Protein AF-A0AAD6R3Z8-F1 (afdb_monomer_lite)

Organism: NCBI:txid444605

InterPro domains:
  IPR004588 4-hydroxy-3-methylbut-2-en-1-yl diphosphate synthase, bacterial-type [PTHR30454] (80-413)
  IPR011005 Dihydropteroate synthase-like superfamily [G3DSA:3.20.20.20] (1-81)
  IPR045854 Nitrite and sulphite reductase 4Fe-4S domain-like superfamily [G3DSA:3.30.413.10] (318-415)
  IPR045854 Nitrite and sulphite reductase 4Fe-4S domain-like superfamily [SSF56014] (320-409)
  IPR058578 IspG, TIM-barrel domain [PF04551] (1-78)
  IPR058579 IspG, C-terminal domain [PF26540] (321-409)

Radius of gyration: 25.22 Å; chains: 1; bounding box: 76×50×62 Å

Secondary structure (DSSP, 8-state):
-HHHHHHHHHHHHHTT-----B----SSHHHHHHHHHHHHHHHHHTT----B----SS--SHHHHHHHHHHHHHHHHS--SS--TTSS-TT-EEEEE--HHHHTSHHHHHHHTTPEEETTEEE--SS-EESSSSEEPPPSEEE-SSPPPTT-HHHHHHHHHHHHTT-EEEEEHHHHHHS--TT-EEEEEHHHHHHTGGGGSPTTPPEEEEE-S-S-TTGGGGGGGS-EEEEEEEE-SS-SS--HHHHHHHHHHHHHHTT----EEEEEE--TT--GGG------S--SEEEEE-TTS-HHHHHHHHHHHHHHTTS---S-EEEE----TT--S-HHHHHHHHHHHHTT-TT-EEEEESSTTTHHHHGGG-SEEEEEEETTEEEEEETTEEEEEEEEHHHHHHHHHHHHHHHS---

pLDDT: mean 85.25, std 12.15, range [30.69, 98.19]

Foldseek 3Di:
DLVVQVVVVVVCVVVVHDPDEDEQEEQDLVSRLVSVLVNVVVCVVVVHDHHYDYFYPPQDDDPSSVVSGCCNVVVNVPPPVFDQPLLADQLAAEEEEDEPVLLVPLVVVLVLQVFDADPNATAQDPAFDCPDLDTDHHGREYEYAADDALPPPSSLVSVVSCRRRNYAYEYEPVRCVPRNRPPHAYEDELVRLVVVSCVVDDPPHAYEYEDALQDDLVSCVSVVVDPHQAYAHEHDPDVPPHHRVNSQVSVVVSCVVVVNPHFYEYEYEDEEPQDPVNPDDDDPLDGRYYYYHHPPDDSNSRSVVRQVVSVVSVRFFRWEAEAEDPDDPQFQDDQVVLVVVLCSLGRRPTPAYEYEERAPPCQLVSLQPHQKYWHDHDRQFTFIAGRNGTPDTGDGPVCRSVVRVVVCVVPDDPD

Structure (mmCIF, N/CA/C/O backbone):
data_AF-A0AAD6R3Z8-F1
#
_entry.id   AF-A0AAD6R3Z8-F1
#
loop_
_atom_site.group_PDB
_atom_site.id
_atom_site.type_symbol
_atom_site.label_atom_id
_atom_site.label_alt_id
_atom_site.label_comp_id
_atom_site.label_asym_id
_atom_site.label_entity_id
_atom_site.label_seq_id
_atom_site.pdbx_PDB_ins_code
_atom_site.Cartn_x
_atom_site.Cartn_y
_atom_site.Cartn_z
_atom_site.occupancy
_atom_site.B_iso_or_equiv
_atom_site.auth_seq_id
_atom_site.auth_comp_id
_atom_site.auth_asym_id
_atom_site.auth_atom_id
_atom_site.pdbx_PDB_model_num
ATOM 1 N N . MET A 1 1 ? -16.234 11.286 -16.834 1.00 79.50 1 MET A N 1
ATOM 2 C CA . MET A 1 1 ? -17.584 10.694 -16.706 1.00 79.50 1 MET A CA 1
ATOM 3 C C . MET A 1 1 ? -18.427 11.512 -15.742 1.00 79.50 1 MET A C 1
ATOM 5 O O . MET A 1 1 ? -19.303 12.211 -16.222 1.00 79.50 1 MET A O 1
ATOM 9 N N . VAL A 1 2 ? -18.112 11.515 -14.440 1.00 86.06 2 VAL A N 1
ATOM 10 C CA . VAL A 1 2 ? -18.911 12.242 -13.433 1.00 86.06 2 VAL A CA 1
ATOM 11 C C . VAL A 1 2 ? -19.014 13.743 -13.718 1.00 86.06 2 VAL A C 1
ATOM 13 O O . VAL A 1 2 ? -20.128 14.237 -13.816 1.00 86.06 2 VAL A O 1
ATOM 16 N N . GLU A 1 3 ? -17.901 14.446 -13.962 1.00 85.00 3 GLU A N 1
ATOM 17 C CA . GLU A 1 3 ? -17.954 15.898 -14.234 1.00 85.00 3 GLU A CA 1
ATOM 18 C C . GLU A 1 3 ? -18.846 16.248 -15.432 1.00 85.00 3 GLU A C 1
ATOM 20 O O . GLU A 1 3 ? -19.664 17.154 -15.352 1.00 85.00 3 GLU A O 1
ATOM 25 N N . SER A 1 4 ? -18.763 15.468 -16.514 1.00 89.25 4 SER A N 1
ATOM 26 C CA . SER A 1 4 ? -19.625 15.660 -17.685 1.00 89.25 4 SER A CA 1
ATOM 27 C C . SER A 1 4 ? -21.103 15.462 -17.336 1.00 89.25 4 SER A C 1
ATOM 29 O O . SER A 1 4 ? -21.946 16.240 -17.766 1.00 89.25 4 SER A O 1
ATOM 31 N N . ALA A 1 5 ? -21.436 14.473 -16.504 1.00 92.38 5 ALA A N 1
ATOM 32 C CA . ALA A 1 5 ? -22.809 14.283 -16.048 1.00 92.38 5 ALA A CA 1
ATOM 33 C C . ALA A 1 5 ? -23.302 15.465 -15.196 1.00 92.38 5 ALA A C 1
ATOM 35 O O . ALA A 1 5 ? -24.430 15.927 -15.376 1.00 92.38 5 ALA A O 1
ATOM 36 N N . PHE A 1 6 ? -22.450 15.985 -14.308 1.00 92.94 6 PHE A N 1
ATOM 37 C CA . PHE A 1 6 ? -22.767 17.154 -13.490 1.00 92.94 6 PHE A CA 1
ATOM 38 C C . PHE A 1 6 ? -22.911 18.431 -14.311 1.00 92.94 6 PHE A C 1
ATOM 40 O O . PHE A 1 6 ? -23.781 19.238 -14.002 1.00 92.94 6 PHE A O 1
ATOM 47 N N . GLU A 1 7 ? -22.128 18.611 -15.371 1.00 92.50 7 GLU A N 1
ATOM 48 C CA . GLU A 1 7 ? -22.274 19.735 -16.296 1.00 92.50 7 GLU A CA 1
ATOM 49 C C . GLU A 1 7 ? -23.702 19.803 -16.865 1.00 92.50 7 GLU A C 1
ATOM 51 O O . GLU A 1 7 ? -24.379 20.825 -16.726 1.00 92.50 7 GLU A O 1
ATOM 56 N N . PHE A 1 8 ? -24.217 18.688 -17.396 1.00 94.12 8 PHE A N 1
ATOM 57 C CA . PHE A 1 8 ? -25.594 18.619 -17.899 1.00 94.12 8 PHE A CA 1
ATOM 58 C C . PHE A 1 8 ? -26.641 18.758 -16.789 1.00 94.12 8 PHE A C 1
ATOM 60 O O . PHE A 1 8 ? -27.653 19.441 -16.970 1.00 94.12 8 PHE A O 1
ATOM 67 N N . ALA A 1 9 ? -26.401 18.167 -15.617 1.00 94.62 9 ALA A N 1
ATOM 68 C CA . ALA A 1 9 ? -27.312 18.287 -14.482 1.00 94.62 9 ALA A CA 1
ATOM 69 C C . ALA A 1 9 ? -27.410 19.728 -13.954 1.00 94.62 9 ALA A C 1
ATOM 71 O O . ALA A 1 9 ? -28.502 20.186 -13.614 1.00 94.62 9 ALA A O 1
ATOM 72 N N . ARG A 1 10 ? -26.299 20.480 -13.934 1.00 93.88 10 ARG A N 1
ATOM 73 C CA . ARG A 1 10 ? -26.279 21.908 -13.571 1.00 93.88 10 ARG A CA 1
ATOM 74 C C . ARG A 1 10 ? -27.101 22.737 -14.560 1.00 93.88 10 ARG A C 1
ATOM 76 O O . ARG A 1 10 ? -27.824 23.631 -14.126 1.00 93.88 10 ARG A O 1
ATOM 83 N N . ILE A 1 11 ? -27.048 22.423 -15.859 1.00 96.00 11 ILE A N 1
ATOM 84 C CA . ILE A 1 11 ? -27.902 23.067 -16.873 1.00 96.00 11 ILE A CA 1
ATOM 85 C C . ILE A 1 11 ? -29.380 22.773 -16.595 1.00 96.00 11 ILE A C 1
ATOM 87 O O . ILE A 1 11 ? -30.179 23.707 -16.554 1.00 96.00 11 ILE A O 1
ATOM 91 N N . CYS A 1 12 ? -29.735 21.508 -16.345 1.00 96.06 12 CYS A N 1
ATOM 92 C CA . CYS A 1 12 ? -31.111 21.110 -16.029 1.00 96.06 12 CYS A CA 1
ATOM 93 C C . CYS A 1 12 ? -31.647 21.873 -14.812 1.00 96.06 12 CYS A C 1
ATOM 95 O O . CYS A 1 12 ? -32.693 22.509 -14.893 1.00 96.06 12 CYS A O 1
ATOM 97 N N . ARG A 1 13 ? -30.878 21.915 -13.717 1.00 93.75 13 ARG A N 1
ATOM 98 C CA . ARG A 1 13 ? -31.258 22.651 -12.501 1.00 93.75 13 ARG A CA 1
ATOM 99 C C . ARG A 1 13 ? -31.346 24.160 -12.709 1.00 93.75 13 ARG A C 1
ATOM 101 O O . ARG A 1 13 ? -32.233 24.790 -12.149 1.00 93.75 13 ARG A O 1
ATOM 108 N N . LYS A 1 14 ? -30.464 24.752 -13.522 1.00 96.50 14 LYS A N 1
ATOM 109 C CA . LYS A 1 14 ? -30.540 26.183 -13.872 1.00 96.50 14 LYS A CA 1
ATOM 110 C C . LYS A 1 14 ? -31.847 26.527 -14.599 1.00 96.50 14 LYS A C 1
ATOM 112 O O . LYS A 1 14 ? -32.300 27.664 -14.516 1.00 96.50 14 LYS A O 1
ATOM 117 N N . LEU A 1 15 ? -32.431 25.557 -15.301 1.00 96.88 15 LEU A N 1
ATOM 118 C CA . LEU A 1 15 ? -33.711 25.665 -15.999 1.00 96.88 15 LEU A CA 1
ATOM 119 C C . LEU A 1 15 ? -34.894 25.115 -15.181 1.00 96.88 15 LEU A C 1
ATOM 121 O O . LEU A 1 15 ? -35.957 24.900 -15.753 1.00 96.88 15 LEU A O 1
ATOM 125 N N . ASP A 1 16 ? -34.709 24.871 -13.877 1.00 95.69 16 ASP A N 1
ATOM 126 C CA . ASP A 1 16 ? -35.724 24.301 -12.974 1.00 95.69 16 ASP A CA 1
ATOM 127 C C . ASP A 1 16 ? -36.262 22.926 -13.433 1.00 95.69 16 ASP A C 1
ATOM 129 O O . ASP A 1 16 ? -37.386 22.516 -13.146 1.00 95.69 16 ASP A O 1
ATOM 133 N N . PHE A 1 17 ? -35.445 22.178 -14.181 1.00 96.25 17 PHE A N 1
ATOM 134 C CA . PHE A 1 17 ? -35.769 20.837 -14.651 1.00 96.25 17 PHE A CA 1
ATOM 135 C C . PHE A 1 17 ? -35.138 19.778 -13.740 1.00 96.25 17 PHE A C 1
ATOM 137 O O . PHE A 1 17 ? -33.921 19.583 -13.734 1.00 96.25 17 PHE A O 1
ATOM 144 N N . HIS A 1 18 ? -35.984 19.053 -13.003 1.00 93.00 18 HIS A N 1
ATOM 145 C CA . HIS A 1 18 ? -35.568 18.053 -12.009 1.00 93.00 18 HIS A CA 1
ATOM 146 C C . HIS A 1 18 ? -35.896 16.599 -12.392 1.00 93.00 18 HIS A C 1
ATOM 148 O O . HIS A 1 18 ? -35.474 15.668 -11.711 1.00 93.00 18 HIS A O 1
ATOM 154 N N . ASN A 1 19 ? -36.603 16.374 -13.501 1.00 95.19 19 ASN A N 1
ATOM 155 C CA . ASN A 1 19 ? -37.035 15.039 -13.923 1.00 95.19 19 ASN A CA 1
ATOM 156 C C . ASN A 1 19 ? -35.957 14.324 -14.748 1.00 95.19 19 ASN A C 1
ATOM 158 O O . ASN A 1 19 ? -36.137 14.070 -15.940 1.00 95.19 19 ASN A O 1
ATOM 162 N N . PHE A 1 20 ? -34.825 14.003 -14.120 1.00 94.56 20 PHE A N 1
ATOM 163 C CA . PHE A 1 20 ? -33.746 13.250 -14.758 1.00 94.56 20 PHE A CA 1
ATOM 164 C C . PHE A 1 20 ? -33.127 12.196 -13.834 1.00 94.56 20 PHE A C 1
ATOM 166 O O . PHE A 1 20 ? -33.323 12.191 -12.622 1.00 94.56 20 PHE A O 1
ATOM 173 N N . VAL A 1 21 ? -32.395 11.269 -14.451 1.00 94.94 21 VAL A N 1
ATOM 174 C CA . VAL A 1 21 ? -31.758 10.104 -13.823 1.00 94.94 21 VAL A CA 1
ATOM 175 C C . VAL A 1 21 ? -30.299 10.084 -14.272 1.00 94.94 21 VAL A C 1
ATOM 177 O O . VAL A 1 21 ? -30.015 10.342 -15.445 1.00 94.94 21 VAL A O 1
ATOM 180 N N . PHE A 1 22 ? -29.369 9.739 -13.383 1.00 94.94 22 PHE A N 1
ATOM 181 C CA . PHE A 1 22 ? -27.966 9.564 -13.760 1.00 94.94 22 PHE A CA 1
ATOM 182 C C . PHE A 1 22 ? -27.625 8.117 -14.128 1.00 94.94 22 PHE A C 1
ATOM 184 O O . PHE A 1 22 ? -28.160 7.167 -13.563 1.00 94.94 22 PHE A O 1
ATOM 191 N N . SER A 1 23 ? -26.663 7.935 -15.035 1.00 93.62 23 SER A N 1
ATOM 192 C CA . SER A 1 23 ? -26.125 6.618 -15.394 1.00 93.62 23 SER A CA 1
ATOM 193 C C . SER A 1 23 ? -24.636 6.707 -15.728 1.00 93.62 23 SER A C 1
ATOM 195 O O . SER A 1 23 ? -24.254 7.464 -16.616 1.00 93.62 23 SER A O 1
ATOM 197 N N . MET A 1 24 ? -23.804 5.895 -15.073 1.00 90.69 24 MET A N 1
ATOM 198 C CA . MET A 1 24 ? -22.348 5.833 -15.271 1.00 90.69 24 MET A CA 1
ATOM 199 C C . MET A 1 24 ? -21.917 4.457 -15.796 1.00 90.69 24 MET A C 1
ATOM 201 O O . MET A 1 24 ? -21.318 3.665 -15.076 1.00 90.69 24 MET A O 1
ATOM 205 N N . LYS A 1 25 ? -22.220 4.148 -17.062 1.00 90.38 25 LYS A N 1
ATOM 206 C CA . LYS A 1 25 ? -21.888 2.834 -17.643 1.00 90.38 25 LYS A CA 1
ATOM 207 C C . LYS A 1 25 ? -20.452 2.806 -18.168 1.00 90.38 25 LYS A C 1
ATOM 209 O O . LYS A 1 25 ? -20.034 3.730 -18.861 1.00 90.38 25 LYS A O 1
ATOM 214 N N . ALA A 1 26 ? -19.726 1.728 -17.886 1.00 84.44 26 ALA A N 1
ATOM 215 C CA . ALA A 1 26 ? -18.429 1.421 -18.489 1.00 84.44 26 ALA A CA 1
ATOM 216 C C . ALA A 1 26 ? -18.293 -0.098 -18.690 1.00 84.44 26 ALA A C 1
ATOM 218 O O . ALA A 1 26 ? -18.946 -0.872 -17.990 1.00 84.44 26 ALA A O 1
ATOM 219 N N . SER A 1 27 ? -17.479 -0.510 -19.666 1.00 78.25 27 SER A N 1
ATOM 220 C CA . SER A 1 27 ? -17.184 -1.925 -19.943 1.00 78.25 27 SER A CA 1
ATOM 221 C C . SER A 1 27 ? -16.166 -2.509 -18.965 1.00 78.25 27 SER A C 1
ATOM 223 O O . SER A 1 27 ? -16.195 -3.699 -18.648 1.00 78.25 27 SER A O 1
ATOM 225 N N . ASN A 1 28 ? -15.314 -1.650 -18.403 1.00 78.38 28 ASN A N 1
ATOM 226 C CA . ASN A 1 28 ? -14.477 -1.972 -17.259 1.00 78.38 28 ASN A CA 1
ATOM 227 C C . ASN A 1 28 ? -15.278 -1.807 -15.954 1.00 78.38 28 ASN A C 1
ATOM 229 O O . ASN A 1 28 ? -15.683 -0.698 -15.593 1.00 78.38 28 ASN A O 1
ATOM 233 N N . LEU A 1 29 ? -15.466 -2.914 -15.227 1.00 73.88 29 LEU A N 1
ATOM 234 C CA . LEU A 1 29 ? -16.260 -2.956 -13.995 1.00 73.88 29 LEU A CA 1
ATOM 235 C C . LEU A 1 29 ? -15.703 -2.050 -12.891 1.00 73.88 29 LEU A C 1
ATOM 237 O O . LEU A 1 29 ? -16.480 -1.421 -12.180 1.00 73.88 29 LEU A O 1
ATOM 241 N N . VAL A 1 30 ? -14.377 -1.937 -12.763 1.00 71.00 30 VAL A N 1
ATOM 242 C CA . VAL A 1 30 ? -13.743 -1.086 -11.742 1.00 71.00 30 VAL A CA 1
ATOM 243 C C . VAL A 1 30 ? -14.059 0.382 -12.013 1.00 71.00 30 VAL A C 1
ATOM 245 O O . VAL A 1 30 ? -14.480 1.101 -11.109 1.00 71.00 30 VAL A O 1
ATOM 248 N N . VAL A 1 31 ? -13.924 0.813 -13.270 1.00 72.75 31 VAL A N 1
ATOM 249 C CA . VAL A 1 31 ? -14.245 2.187 -13.686 1.00 72.75 31 VAL A CA 1
ATOM 250 C C . VAL A 1 31 ? -15.724 2.487 -13.461 1.00 72.75 31 VAL A C 1
ATOM 252 O O . VAL A 1 31 ? -16.051 3.536 -12.913 1.00 72.75 31 VAL A O 1
ATOM 255 N N . MET A 1 32 ? -16.611 1.560 -13.838 1.00 84.69 32 MET A N 1
ATOM 256 C CA . MET A 1 32 ? -18.053 1.705 -13.634 1.00 84.69 32 MET A CA 1
ATOM 257 C C . MET A 1 32 ? -18.388 1.893 -12.148 1.00 84.69 32 MET A C 1
ATOM 259 O O . MET A 1 32 ? -19.047 2.866 -11.784 1.00 84.69 32 MET A O 1
ATOM 263 N N . VAL A 1 33 ? -17.909 0.990 -11.284 1.00 79.88 33 VAL A N 1
ATOM 264 C CA . VAL A 1 33 ? -18.187 1.026 -9.840 1.00 79.88 33 VAL A CA 1
ATOM 265 C C . VAL A 1 33 ? -17.703 2.340 -9.225 1.00 79.88 33 VAL A C 1
ATOM 267 O O . VAL A 1 33 ? -18.458 3.006 -8.517 1.00 79.88 33 VAL A O 1
ATOM 270 N N . GLN A 1 34 ? -16.473 2.755 -9.537 1.00 75.88 34 GLN A N 1
ATOM 271 C CA . GLN A 1 34 ? -15.905 4.004 -9.024 1.00 75.88 34 GLN A CA 1
ATOM 272 C C . GLN A 1 34 ? -16.648 5.241 -9.547 1.00 75.88 34 GLN A C 1
ATOM 274 O O . GLN A 1 34 ? -16.863 6.189 -8.796 1.00 75.88 34 GLN A O 1
ATOM 279 N N . ALA A 1 35 ? -17.102 5.234 -10.805 1.00 81.06 35 ALA A N 1
ATOM 280 C CA . ALA A 1 35 ? -17.864 6.343 -11.372 1.00 81.06 35 ALA A CA 1
ATOM 281 C C . ALA A 1 35 ? -19.237 6.513 -10.703 1.00 81.06 35 ALA A C 1
ATOM 283 O O . ALA A 1 35 ? -19.622 7.646 -10.422 1.00 81.06 35 ALA A O 1
ATOM 284 N N . TYR A 1 36 ? -19.959 5.423 -10.409 1.00 86.62 36 TYR A N 1
ATOM 285 C CA . TYR A 1 36 ? -21.209 5.503 -9.638 1.00 86.62 36 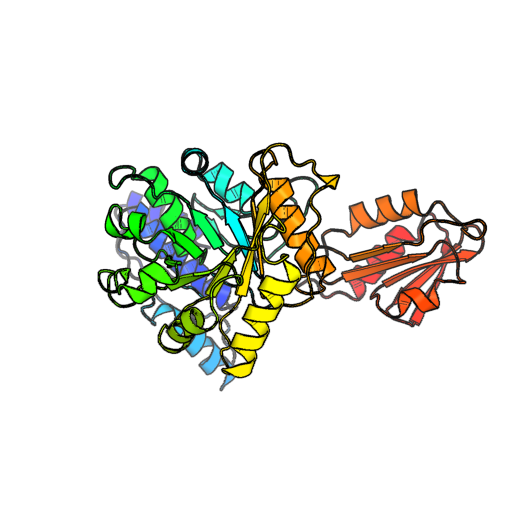TYR A CA 1
ATOM 286 C C . TYR A 1 36 ? -20.968 5.986 -8.204 1.00 86.62 36 TYR A C 1
ATOM 288 O O . TYR A 1 36 ? -21.707 6.848 -7.735 1.00 86.62 36 TYR A O 1
ATOM 296 N N . ARG A 1 37 ? -19.925 5.490 -7.521 1.00 81.75 37 ARG A N 1
ATOM 297 C CA . ARG A 1 37 ? -19.582 5.941 -6.160 1.00 81.75 37 ARG A CA 1
ATOM 298 C C . ARG A 1 37 ? -19.240 7.429 -6.116 1.00 81.75 37 ARG A C 1
ATOM 300 O O . ARG A 1 37 ? -19.809 8.151 -5.305 1.00 81.75 37 ARG A O 1
ATOM 307 N N . LEU A 1 38 ? -18.386 7.902 -7.026 1.00 80.12 38 LEU A N 1
ATOM 308 C CA . LEU A 1 38 ? -18.027 9.319 -7.120 1.00 80.12 38 LEU A CA 1
ATOM 309 C C . LEU A 1 38 ? -19.236 10.200 -7.466 1.00 80.12 38 LEU A C 1
ATOM 311 O O . LEU A 1 38 ? -19.389 11.275 -6.899 1.00 80.12 38 LEU A O 1
ATOM 315 N N . LEU A 1 39 ? -20.104 9.747 -8.375 1.00 86.31 39 LEU A N 1
ATOM 316 C CA . LEU A 1 39 ? -21.344 10.447 -8.713 1.00 86.31 39 LEU A CA 1
ATOM 317 C C . LEU A 1 39 ? -22.233 10.643 -7.476 1.00 86.31 39 LEU A C 1
ATOM 319 O O . LEU A 1 39 ? -22.689 11.756 -7.233 1.00 86.31 39 LEU A O 1
ATOM 323 N N . VAL A 1 40 ? -22.449 9.584 -6.692 1.00 83.25 40 VAL A N 1
ATOM 324 C CA . VAL A 1 40 ? -23.246 9.643 -5.456 1.00 83.25 40 VAL A CA 1
ATOM 325 C C . VAL A 1 40 ? -22.597 10.552 -4.419 1.00 83.25 40 VAL A C 1
ATOM 327 O O . VAL A 1 40 ? -23.278 11.373 -3.810 1.00 83.25 40 VAL A O 1
ATOM 330 N N . ALA A 1 41 ? -21.283 10.440 -4.239 1.00 73.69 41 ALA A N 1
ATOM 331 C CA . ALA A 1 41 ? -20.554 11.261 -3.286 1.00 73.69 41 ALA A CA 1
ATOM 332 C C . ALA A 1 41 ? -20.654 12.760 -3.628 1.00 73.69 41 ALA A C 1
ATOM 334 O O . ALA A 1 41 ? -20.936 13.575 -2.750 1.00 73.69 41 ALA A O 1
ATOM 335 N N . GLU A 1 42 ? -20.522 13.122 -4.906 1.00 77.75 42 GLU A N 1
ATOM 336 C CA . GLU A 1 42 ? -20.707 14.502 -5.367 1.00 77.75 42 GLU A CA 1
ATOM 337 C C . GLU A 1 42 ? -22.164 14.962 -5.210 1.00 77.75 42 GLU A C 1
ATOM 339 O O . GLU A 1 42 ? -22.418 16.091 -4.796 1.00 77.75 42 GLU A O 1
ATOM 344 N N . MET A 1 43 ? -23.144 14.089 -5.467 1.00 83.06 43 MET A N 1
ATOM 345 C CA . MET A 1 43 ? -24.551 14.422 -5.232 1.00 83.06 43 MET A CA 1
ATOM 346 C C . MET A 1 43 ? -24.799 14.754 -3.759 1.00 83.06 43 MET A C 1
ATOM 348 O O . MET A 1 43 ? -25.442 15.761 -3.477 1.00 83.06 43 MET A O 1
ATOM 352 N N . TYR A 1 44 ? -24.228 13.989 -2.822 1.00 77.12 44 TYR A N 1
ATOM 353 C CA . TYR A 1 44 ? -24.327 14.300 -1.395 1.00 77.12 44 TYR A CA 1
ATOM 354 C C . TYR A 1 44 ? -23.699 15.648 -1.037 1.00 77.12 44 TYR A C 1
ATOM 356 O O . TYR A 1 44 ? -24.304 16.408 -0.283 1.00 77.12 44 TYR A O 1
ATOM 364 N N . VAL A 1 45 ? -22.527 15.973 -1.594 1.00 72.44 45 VAL A N 1
ATOM 365 C CA . VAL A 1 45 ? -21.875 17.282 -1.391 1.00 72.44 45 VAL A CA 1
ATOM 366 C C . VAL A 1 45 ? -22.779 18.428 -1.852 1.00 72.44 45 VAL A C 1
ATOM 368 O O . VAL A 1 45 ? -22.863 19.456 -1.185 1.00 72.44 45 VAL A O 1
ATOM 371 N N . GLN A 1 46 ? -23.487 18.244 -2.966 1.00 78.38 46 GLN A N 1
ATOM 372 C CA . GLN A 1 46 ? -24.394 19.245 -3.532 1.00 78.38 46 GLN A CA 1
ATOM 373 C C . GLN A 1 46 ? -25.806 19.218 -2.909 1.00 78.38 46 GLN A C 1
ATOM 375 O O . GLN A 1 46 ? -26.653 20.033 -3.283 1.00 78.38 46 GLN A O 1
ATOM 380 N N . GLY A 1 47 ? -26.086 18.284 -1.991 1.00 79.50 47 GLY A N 1
ATOM 381 C CA . GLY A 1 47 ? -27.419 18.065 -1.418 1.00 79.50 47 GLY A CA 1
ATOM 382 C C . GLY A 1 47 ? -28.454 17.573 -2.439 1.00 79.50 47 GLY A C 1
ATOM 383 O O . GLY A 1 47 ? -29.612 17.979 -2.381 1.00 79.50 47 GLY A O 1
ATOM 384 N N . TRP A 1 48 ? -28.036 16.778 -3.426 1.00 88.25 48 TRP A N 1
ATOM 385 C CA . TRP A 1 48 ? -28.884 16.214 -4.482 1.00 88.25 48 TRP A CA 1
ATOM 386 C C . TRP A 1 48 ? -29.189 14.735 -4.222 1.00 88.25 48 TRP A C 1
ATOM 388 O O . TRP A 1 48 ? -28.355 13.998 -3.704 1.00 88.25 48 TRP A O 1
ATOM 398 N N . ASP A 1 49 ? -30.363 14.288 -4.661 1.00 88.19 49 ASP A N 1
ATOM 399 C CA . ASP A 1 49 ? -30.929 12.961 -4.382 1.00 88.19 49 ASP A CA 1
ATOM 400 C C . ASP A 1 49 ? -31.525 12.276 -5.631 1.00 88.19 49 ASP A C 1
ATOM 402 O O . ASP A 1 49 ? -32.379 11.396 -5.543 1.00 88.19 49 ASP A O 1
ATOM 406 N N . TYR A 1 50 ? -31.057 12.657 -6.822 1.00 92.31 50 TYR A N 1
ATOM 407 C CA . TYR A 1 50 ? -31.518 12.088 -8.090 1.00 92.31 50 TYR A CA 1
ATOM 408 C C . TYR A 1 50 ? -31.312 10.564 -8.205 1.00 92.31 50 TYR A C 1
ATOM 410 O O . TYR A 1 50 ? -30.275 10.030 -7.818 1.00 92.31 50 TYR A O 1
ATOM 418 N N . PRO A 1 51 ? -32.253 9.836 -8.824 1.00 92.31 51 PRO A N 1
ATOM 419 C CA . PRO A 1 51 ? -32.137 8.392 -9.003 1.00 92.31 51 PRO A CA 1
ATOM 420 C C . PRO A 1 51 ? -30.964 7.987 -9.913 1.00 92.31 51 PRO A C 1
ATOM 422 O O . PRO A 1 51 ? -30.546 8.724 -10.813 1.00 92.31 51 PRO A O 1
ATOM 425 N N . LEU A 1 52 ? -30.485 6.753 -9.718 1.00 93.00 52 LEU A N 1
ATOM 426 C CA . LEU A 1 52 ? -29.429 6.132 -10.517 1.00 93.00 52 LEU A CA 1
ATOM 427 C C . LEU A 1 52 ? -29.984 4.979 -11.358 1.00 93.00 52 LEU A C 1
ATOM 429 O O . LEU A 1 52 ? -30.621 4.063 -10.843 1.00 93.00 52 LEU A O 1
ATOM 433 N N . HIS A 1 53 ? -29.666 4.974 -12.648 1.00 94.00 53 HIS A N 1
ATOM 434 C CA . HIS A 1 53 ? -29.849 3.823 -13.524 1.00 94.00 53 HIS A CA 1
ATOM 435 C C . HIS A 1 53 ? -28.529 3.049 -13.596 1.00 94.00 53 HIS A C 1
ATOM 437 O O . HIS A 1 53 ? -27.572 3.514 -14.218 1.00 94.00 53 HIS A O 1
ATOM 443 N N . LEU A 1 54 ? -28.458 1.886 -12.941 1.00 90.94 54 LEU A N 1
ATOM 444 C CA . LEU A 1 54 ? -27.260 1.040 -12.909 1.00 90.94 54 LEU A CA 1
ATOM 445 C C . LEU A 1 54 ? -27.127 0.205 -14.190 1.00 90.94 54 LEU A C 1
ATOM 447 O O . LEU A 1 54 ? -28.111 -0.338 -14.689 1.00 90.94 54 LEU A O 1
ATOM 451 N N . GLY A 1 55 ? -25.908 0.053 -14.710 1.00 88.62 55 GLY A N 1
ATOM 452 C CA . GLY A 1 55 ? -25.661 -0.893 -15.796 1.00 88.62 55 GLY A CA 1
ATOM 453 C C . GLY A 1 55 ? -24.210 -0.966 -16.261 1.00 88.62 55 GLY A C 1
ATOM 454 O O . GLY A 1 55 ? -23.506 0.039 -16.292 1.00 88.62 55 GLY A O 1
ATOM 455 N N . VAL A 1 56 ? -23.802 -2.161 -16.686 1.00 87.44 56 VAL A N 1
ATOM 456 C CA . VAL A 1 56 ? -22.531 -2.418 -17.381 1.00 87.44 56 VAL A CA 1
ATOM 457 C C . VAL A 1 56 ? -22.768 -2.240 -18.883 1.00 87.44 56 VAL A C 1
ATOM 459 O O . VAL A 1 56 ? -23.750 -2.767 -19.407 1.00 87.44 56 VAL A O 1
ATOM 462 N N . THR A 1 57 ? -21.910 -1.495 -19.588 1.00 85.88 57 THR A N 1
ATOM 463 C CA . THR A 1 57 ? -21.961 -1.448 -21.065 1.00 85.88 57 THR A CA 1
ATOM 464 C C . THR A 1 57 ? -21.045 -2.518 -21.641 1.00 85.88 57 THR A C 1
ATOM 466 O O . THR A 1 57 ? -20.034 -2.836 -21.028 1.00 85.88 57 THR A O 1
ATOM 469 N N . GLU A 1 58 ? -21.383 -3.079 -22.802 1.00 81.69 58 GLU A N 1
ATOM 470 C CA . GLU A 1 58 ? -20.536 -4.066 -23.499 1.00 81.69 58 GLU A CA 1
ATOM 471 C C . GLU A 1 58 ? -20.141 -5.272 -22.620 1.00 81.69 58 GLU A C 1
ATOM 473 O O . GLU A 1 58 ? -19.004 -5.744 -22.637 1.00 81.69 58 GLU A O 1
ATOM 478 N N . ALA A 1 59 ? -21.086 -5.791 -21.826 1.00 77.00 59 ALA A N 1
ATOM 479 C CA . ALA A 1 59 ? -20.821 -6.914 -20.925 1.00 77.00 59 ALA A CA 1
ATOM 480 C C . ALA A 1 59 ? -20.414 -8.205 -21.670 1.00 77.00 59 ALA A C 1
ATOM 482 O O . ALA A 1 59 ? -19.761 -9.063 -21.086 1.00 77.00 59 ALA A O 1
ATOM 483 N N . GLY A 1 60 ? -20.740 -8.329 -22.957 1.00 79.00 60 GLY A N 1
ATOM 484 C CA . GLY A 1 60 ? -20.537 -9.544 -23.746 1.00 79.00 60 GLY A CA 1
ATOM 485 C C . GLY A 1 60 ? -21.773 -10.443 -23.747 1.00 79.00 60 GLY A C 1
ATOM 486 O O . GLY A 1 60 ? -22.820 -10.085 -23.206 1.00 79.00 60 GLY A O 1
ATOM 487 N N . GLU A 1 61 ? -21.660 -11.604 -24.385 1.00 79.94 61 GLU A N 1
ATOM 488 C CA . GLU A 1 61 ? -22.766 -12.548 -24.561 1.00 79.94 61 GLU A CA 1
ATOM 489 C C . GLU A 1 61 ? -22.680 -13.729 -23.586 1.00 79.94 61 GLU A C 1
ATOM 491 O O . GLU A 1 61 ? -21.646 -13.997 -22.975 1.00 79.94 61 GLU A O 1
ATOM 496 N N . GLY A 1 62 ? -23.793 -14.450 -23.434 1.00 87.81 62 GLY A N 1
ATOM 497 C CA . GLY A 1 62 ? -23.817 -15.713 -22.703 1.00 87.81 62 GLY A CA 1
ATOM 498 C C . GLY A 1 62 ? -23.429 -15.586 -21.227 1.00 87.81 62 GLY A C 1
ATOM 499 O O . GLY A 1 62 ? -23.984 -14.774 -20.486 1.00 87.81 62 GLY A O 1
ATOM 500 N N . GLU A 1 63 ? -22.540 -16.469 -20.778 1.00 83.12 63 GLU A N 1
ATOM 501 C CA . GLU A 1 63 ? -22.123 -16.564 -19.376 1.00 83.12 63 GLU A CA 1
ATOM 502 C C . GLU A 1 63 ? -21.239 -15.392 -18.943 1.00 83.12 63 GLU A C 1
ATOM 504 O O . GLU A 1 63 ? -21.492 -14.816 -17.886 1.00 83.12 63 GLU A O 1
ATOM 509 N N . ASP A 1 64 ? -20.309 -14.957 -19.794 1.00 75.25 64 ASP A N 1
ATOM 510 C CA . ASP A 1 64 ? -19.425 -13.818 -19.525 1.00 75.25 64 ASP A CA 1
ATOM 511 C C . ASP A 1 64 ? -20.215 -12.521 -19.320 1.00 75.25 64 ASP A C 1
ATOM 513 O O . ASP A 1 64 ? -19.958 -11.772 -18.374 1.00 75.25 64 ASP A O 1
ATOM 517 N N . GLY A 1 65 ? -21.231 -12.284 -20.159 1.00 82.94 65 GLY A N 1
ATOM 518 C CA . GLY A 1 65 ? -22.129 -11.135 -20.026 1.00 82.94 65 GLY A CA 1
ATOM 519 C C . GLY A 1 65 ? -22.929 -11.151 -18.727 1.00 82.94 65 GLY A C 1
ATOM 520 O O . GLY A 1 65 ? -23.041 -10.123 -18.045 1.00 82.94 65 GLY A O 1
ATOM 521 N N . ARG A 1 66 ? -23.442 -12.328 -18.341 1.00 86.44 66 ARG A N 1
ATOM 522 C CA . ARG A 1 66 ? -24.148 -12.514 -17.064 1.00 86.44 66 ARG A CA 1
ATOM 523 C C . ARG A 1 66 ? -23.214 -12.302 -15.880 1.00 86.44 66 ARG A C 1
ATOM 525 O O . ARG A 1 66 ? -23.583 -11.583 -14.957 1.00 86.44 66 ARG A O 1
ATOM 532 N N . MET A 1 67 ? -22.010 -12.868 -15.921 1.00 81.88 67 MET A N 1
ATOM 533 C CA . MET A 1 67 ? -21.034 -12.771 -14.839 1.00 81.88 67 MET A CA 1
ATOM 534 C C . MET A 1 67 ? -20.540 -11.333 -14.661 1.00 81.88 67 MET A C 1
ATOM 536 O O . MET A 1 67 ? -20.591 -10.809 -13.551 1.00 81.88 67 MET A O 1
ATOM 540 N N . LYS A 1 68 ? -20.162 -10.641 -15.744 1.00 79.75 68 LYS A N 1
ATOM 541 C CA . LYS A 1 68 ? -19.755 -9.227 -15.683 1.00 79.75 68 LYS A CA 1
ATOM 542 C C . LYS A 1 68 ? -20.866 -8.329 -15.149 1.00 79.75 68 LYS A C 1
ATOM 544 O O . LYS A 1 68 ? -20.605 -7.480 -14.298 1.00 79.75 68 LYS A O 1
ATOM 549 N N . SER A 1 69 ? -22.102 -8.534 -15.602 1.00 85.25 69 SER A N 1
ATOM 550 C CA . SER A 1 69 ? -23.256 -7.759 -15.129 1.00 85.25 69 SER A CA 1
ATOM 551 C C . SER A 1 69 ? -23.561 -8.032 -13.657 1.00 85.25 69 SER A C 1
ATOM 553 O O . SER A 1 69 ? -23.763 -7.087 -12.895 1.00 85.25 69 SER A O 1
ATOM 555 N N . ALA A 1 70 ? -23.537 -9.302 -13.242 1.00 86.19 70 ALA A N 1
ATOM 556 C CA . ALA A 1 70 ? -23.769 -9.710 -11.861 1.00 86.19 70 ALA A CA 1
ATOM 557 C C . ALA A 1 70 ? -22.688 -9.173 -10.916 1.00 86.19 70 ALA A C 1
ATOM 559 O O . ALA A 1 70 ? -23.027 -8.622 -9.875 1.00 86.19 70 ALA A O 1
ATOM 560 N N . ILE A 1 71 ? -21.407 -9.254 -11.292 1.00 81.06 71 ILE A N 1
ATOM 561 C CA . ILE A 1 71 ? -20.306 -8.698 -10.495 1.00 81.06 71 ILE A CA 1
ATOM 562 C C . ILE A 1 71 ? -20.427 -7.175 -10.430 1.00 81.06 71 ILE A C 1
ATOM 564 O O . ILE A 1 71 ? -20.392 -6.608 -9.343 1.00 81.06 71 ILE A O 1
ATOM 568 N N . GLY A 1 72 ? -20.602 -6.499 -11.568 1.00 80.56 72 GLY A N 1
ATOM 569 C CA . GLY A 1 72 ? -20.658 -5.039 -11.620 1.00 80.56 72 GLY A CA 1
ATOM 570 C C . GLY A 1 72 ? -21.825 -4.452 -10.828 1.00 80.56 72 GLY A C 1
ATOM 571 O O . GLY A 1 72 ? -21.620 -3.624 -9.942 1.00 80.56 72 GLY A O 1
ATOM 572 N N . ILE A 1 73 ? -23.048 -4.880 -11.147 1.00 86.31 73 ILE A N 1
ATOM 573 C CA . ILE A 1 73 ? -24.266 -4.379 -10.498 1.00 86.31 73 ILE A CA 1
ATOM 574 C C . ILE A 1 73 ? -24.351 -4.913 -9.066 1.00 86.31 73 ILE A C 1
ATOM 576 O O . ILE A 1 73 ? -24.641 -4.148 -8.154 1.00 86.31 73 ILE A O 1
ATOM 580 N N . GLY A 1 74 ? -24.032 -6.191 -8.846 1.00 82.94 74 GLY A N 1
ATOM 581 C CA . GLY A 1 74 ? -24.020 -6.797 -7.515 1.00 82.94 74 GLY A CA 1
ATOM 582 C C . GLY A 1 74 ? -23.069 -6.087 -6.556 1.00 82.94 74 GLY A C 1
ATOM 583 O O . GLY A 1 74 ? -23.459 -5.840 -5.425 1.00 82.94 74 GLY A O 1
ATOM 584 N N . THR A 1 75 ? -21.887 -5.657 -7.011 1.00 77.94 75 THR A N 1
ATOM 585 C CA . THR A 1 75 ? -20.944 -4.875 -6.183 1.00 77.94 75 THR A CA 1
ATOM 586 C C . THR A 1 75 ? -21.513 -3.512 -5.770 1.00 77.94 75 THR A C 1
ATOM 588 O O . THR A 1 75 ? -21.187 -3.016 -4.699 1.00 77.94 75 THR A O 1
ATOM 591 N N . LEU A 1 76 ? -22.344 -2.883 -6.609 1.00 78.56 76 LEU A N 1
ATOM 592 C CA . LEU A 1 76 ? -22.998 -1.607 -6.286 1.00 78.56 76 LEU A CA 1
ATOM 593 C C . LEU A 1 76 ? -24.237 -1.782 -5.399 1.00 78.56 76 LEU A C 1
ATOM 595 O O . LEU A 1 76 ? -24.604 -0.854 -4.686 1.00 78.56 76 LEU A O 1
ATOM 599 N N . LEU A 1 77 ? -24.889 -2.946 -5.471 1.00 80.19 77 LEU A N 1
ATOM 600 C CA . LEU A 1 77 ? -26.067 -3.285 -4.669 1.00 80.19 77 LEU A CA 1
ATOM 601 C C . LEU A 1 77 ? -25.712 -3.919 -3.321 1.00 80.19 77 LEU A C 1
ATOM 603 O O . LEU A 1 77 ? -26.507 -3.834 -2.386 1.00 80.19 77 LEU A O 1
ATOM 607 N N . GLN A 1 78 ? -24.554 -4.573 -3.209 1.00 70.81 78 GLN A N 1
ATOM 608 C CA . GLN A 1 78 ? -24.045 -5.054 -1.932 1.00 70.81 78 GLN A CA 1
ATOM 609 C C . GLN A 1 78 ? -23.730 -3.841 -1.060 1.00 70.81 78 GLN A C 1
ATOM 611 O O . GLN A 1 78 ? -22.842 -3.050 -1.365 1.00 70.81 78 GLN A O 1
ATOM 616 N N . GLY A 1 79 ? -24.510 -3.699 0.011 1.00 45.62 79 GLY A N 1
ATOM 617 C CA . GLY A 1 79 ? -24.501 -2.569 0.936 1.00 45.62 79 GLY A CA 1
ATOM 618 C C . GLY A 1 79 ? -23.275 -2.500 1.839 1.00 45.62 79 GLY A C 1
ATOM 619 O O . GLY A 1 79 ? -23.402 -2.144 3.007 1.00 45.62 79 GLY A O 1
ATOM 620 N N . GLU A 1 80 ? -22.092 -2.839 1.334 1.00 50.91 80 GLU A N 1
ATOM 621 C CA . GLU A 1 80 ? -20.880 -2.403 2.005 1.00 50.91 80 GLU A CA 1
ATOM 622 C C . GLU A 1 80 ? -20.796 -0.888 1.829 1.00 50.91 80 GLU A C 1
ATOM 624 O O . GLU A 1 80 ? -20.502 -0.392 0.741 1.00 50.91 80 GLU A O 1
ATOM 629 N N . GLU A 1 81 ? -21.082 -0.148 2.905 1.00 56.28 81 GLU A N 1
ATOM 630 C CA . GLU A 1 81 ? -20.977 1.317 2.931 1.00 56.28 81 GLU A CA 1
ATOM 631 C C . GLU A 1 81 ? -19.598 1.803 2.450 1.00 56.28 81 GLU A C 1
ATOM 633 O O . GLU A 1 81 ? -19.471 2.919 1.950 1.00 56.28 81 GLU A O 1
ATOM 638 N N . VAL A 1 82 ? -18.567 0.956 2.583 1.00 57.28 82 VAL A N 1
ATOM 639 C CA . VAL A 1 82 ? -17.178 1.228 2.210 1.00 57.28 82 VAL A CA 1
ATOM 640 C C . VAL A 1 82 ? -16.517 -0.028 1.635 1.00 57.28 82 VAL A C 1
ATOM 642 O O . VAL A 1 82 ? -16.539 -1.086 2.260 1.00 57.28 82 VAL A O 1
ATOM 645 N N . ASP A 1 83 ? -15.851 0.108 0.486 1.00 63.44 83 ASP A N 1
ATOM 646 C CA . ASP A 1 83 ? -14.994 -0.931 -0.100 1.00 63.44 83 ASP A CA 1
ATOM 647 C C . ASP A 1 83 ? -13.647 -0.973 0.616 1.00 63.44 83 ASP A C 1
ATOM 649 O O . ASP A 1 83 ? -12.907 0.007 0.615 1.00 63.44 83 ASP A O 1
ATOM 653 N N . TYR A 1 84 ? -13.317 -2.106 1.222 1.00 61.84 84 TYR A N 1
ATOM 654 C CA . TYR A 1 84 ? -12.110 -2.281 2.036 1.00 61.84 84 TYR A CA 1
ATOM 655 C C . TYR A 1 84 ? -11.051 -3.161 1.365 1.00 61.84 84 TYR A C 1
ATOM 657 O O . TYR A 1 84 ? -9.998 -3.406 1.951 1.00 61.84 84 TYR A O 1
ATOM 665 N N . ARG A 1 85 ? -11.267 -3.609 0.122 1.00 64.50 85 ARG A N 1
ATOM 666 C CA . ARG A 1 85 ? -10.282 -4.436 -0.606 1.00 64.50 85 ARG A CA 1
ATOM 667 C C . ARG A 1 85 ? -8.963 -3.708 -0.846 1.00 64.50 85 ARG A C 1
ATOM 669 O O . ARG A 1 85 ? -7.952 -4.343 -1.098 1.00 64.50 85 ARG A O 1
ATOM 676 N N . GLY A 1 86 ? -8.987 -2.379 -0.781 1.00 62.91 86 GLY A N 1
ATOM 677 C CA . GLY A 1 86 ? -7.817 -1.529 -0.950 1.00 62.91 86 GLY A CA 1
ATOM 678 C C . GLY A 1 86 ? -6.987 -1.291 0.314 1.00 62.91 86 GLY A C 1
ATOM 679 O O . GLY A 1 86 ? -5.977 -0.605 0.202 1.00 62.91 86 GLY A O 1
ATOM 680 N N . VAL A 1 87 ? -7.406 -1.803 1.475 1.00 77.88 87 VAL A N 1
ATOM 681 C CA . VAL A 1 87 ? -6.715 -1.594 2.761 1.00 77.88 87 VAL A CA 1
ATOM 682 C C . VAL A 1 87 ? -5.366 -2.317 2.809 1.00 77.88 87 VAL A C 1
ATOM 684 O O . VAL A 1 87 ? -4.421 -1.824 3.426 1.00 77.88 87 VAL A O 1
ATOM 687 N N . LEU A 1 88 ? -5.287 -3.478 2.155 1.00 81.44 88 LEU A N 1
ATOM 688 C CA . LEU A 1 88 ? -4.077 -4.274 1.991 1.00 81.44 88 LEU A CA 1
ATOM 689 C C . LEU A 1 88 ? -3.861 -4.564 0.508 1.00 81.44 88 LEU A C 1
ATOM 691 O O . LEU A 1 88 ? -4.806 -4.861 -0.223 1.00 81.44 88 LEU A O 1
ATOM 695 N N . HIS A 1 89 ? -2.607 -4.519 0.079 1.00 81.75 89 HIS A N 1
ATOM 696 C CA . HIS A 1 89 ? -2.198 -4.924 -1.255 1.00 81.75 89 HIS A CA 1
ATOM 697 C C . HIS A 1 89 ? -1.677 -6.360 -1.229 1.00 81.75 89 HIS A C 1
ATOM 699 O O . HIS A 1 89 ? -0.858 -6.713 -0.382 1.00 81.75 89 HIS A O 1
ATOM 705 N N . ARG A 1 90 ? -2.115 -7.173 -2.197 1.00 74.50 90 ARG A N 1
ATOM 706 C CA . ARG A 1 90 ? -1.728 -8.588 -2.323 1.00 74.50 90 ARG A CA 1
ATOM 707 C C . ARG A 1 90 ? -0.212 -8.786 -2.349 1.00 74.50 90 ARG A C 1
ATOM 709 O O . ARG A 1 90 ? 0.294 -9.696 -1.711 1.00 74.50 90 ARG A O 1
ATOM 716 N N . ASP A 1 91 ? 0.477 -7.922 -3.084 1.00 77.12 91 ASP A N 1
ATOM 717 C CA . ASP A 1 91 ? 1.919 -8.033 -3.325 1.00 77.12 91 ASP A CA 1
ATOM 718 C C . ASP A 1 91 ? 2.758 -7.234 -2.310 1.00 77.12 91 ASP A C 1
ATOM 720 O O . ASP A 1 91 ? 3.933 -6.986 -2.539 1.00 77.12 91 ASP A O 1
ATOM 724 N N . GLY A 1 92 ? 2.165 -6.772 -1.205 1.00 86.44 92 GLY A N 1
ATOM 725 C CA . GLY A 1 92 ? 2.865 -6.010 -0.168 1.00 86.44 92 GLY A CA 1
ATOM 726 C C . GLY A 1 92 ? 2.278 -4.619 0.060 1.00 86.44 92 GLY A C 1
ATOM 727 O O . GLY A 1 92 ? 2.182 -3.802 -0.861 1.00 86.44 92 GLY A O 1
ATOM 728 N N . SER A 1 93 ? 1.900 -4.333 1.303 1.00 91.19 93 SER A N 1
ATOM 729 C CA . SER A 1 93 ? 1.227 -3.087 1.686 1.00 91.19 93 SER A CA 1
ATOM 730 C C . SER A 1 93 ? 2.207 -2.042 2.218 1.00 91.19 93 SER A C 1
ATOM 732 O O . SER A 1 93 ? 3.089 -2.360 3.015 1.00 91.19 93 SER A O 1
ATOM 734 N N . VAL A 1 94 ? 2.028 -0.780 1.828 1.00 93.00 94 VAL A N 1
ATOM 735 C CA . VAL A 1 94 ? 2.753 0.358 2.414 1.00 93.00 94 VAL A CA 1
ATOM 736 C C . VAL A 1 94 ? 1.795 1.192 3.245 1.00 93.00 94 VAL A C 1
ATOM 738 O O . VAL A 1 94 ? 0.770 1.674 2.751 1.00 93.00 94 VAL A O 1
ATOM 741 N N . LEU A 1 95 ? 2.159 1.366 4.513 1.00 96.12 95 LEU A N 1
ATOM 742 C CA . LEU A 1 95 ? 1.457 2.201 5.474 1.00 96.12 95 LEU A CA 1
ATOM 743 C C . LEU A 1 95 ? 2.259 3.469 5.763 1.00 96.12 95 LEU A C 1
ATOM 745 O O . LEU A 1 95 ? 3.484 3.422 5.863 1.00 96.12 95 LEU A O 1
ATOM 749 N N . MET A 1 96 ? 1.563 4.591 5.965 1.00 96.25 96 MET A N 1
ATOM 750 C CA . MET A 1 96 ? 2.188 5.869 6.332 1.00 96.25 96 MET A CA 1
ATOM 751 C C . MET A 1 96 ? 1.585 6.460 7.605 1.00 96.25 96 MET A C 1
ATOM 753 O O . MET A 1 96 ? 0.371 6.444 7.795 1.00 96.25 96 MET A O 1
ATOM 757 N N . SER A 1 97 ? 2.432 7.031 8.460 1.00 96.00 97 SER A N 1
ATOM 758 C CA . SER A 1 97 ? 1.998 7.792 9.638 1.00 96.00 97 SER A CA 1
ATOM 759 C C . SER A 1 97 ? 1.576 9.200 9.217 1.00 96.00 97 SER A C 1
ATOM 761 O O . SER A 1 97 ? 2.319 9.867 8.496 1.00 96.00 97 SER A O 1
ATOM 763 N N . VAL A 1 98 ? 0.390 9.646 9.632 1.00 95.81 98 VAL A N 1
ATOM 764 C CA . VAL A 1 98 ? -0.165 10.966 9.295 1.00 95.81 98 VAL A CA 1
ATOM 765 C C . VAL A 1 98 ? -0.474 11.735 10.573 1.00 95.81 98 VAL A C 1
ATOM 767 O O . VAL A 1 98 ? -1.145 11.228 11.475 1.00 95.81 98 VAL A O 1
ATOM 770 N N . SER A 1 99 ? 0.007 12.976 10.649 1.00 94.56 99 SER A N 1
ATOM 771 C CA . SER A 1 99 ? -0.289 13.885 11.759 1.00 94.56 99 SER A CA 1
ATOM 772 C C . SER A 1 99 ? -1.538 14.729 11.494 1.00 94.56 99 SER A C 1
ATOM 774 O O . SER A 1 99 ? -1.944 14.944 10.350 1.00 94.56 99 SER A O 1
ATOM 776 N N . LEU A 1 100 ? -2.124 15.279 12.562 1.00 95.31 100 LEU A N 1
ATOM 777 C CA . LEU A 1 100 ? -3.245 16.216 12.446 1.00 95.31 100 LEU A CA 1
ATOM 778 C C . LEU A 1 100 ? -2.867 17.487 11.668 1.00 95.31 100 LEU A C 1
ATOM 78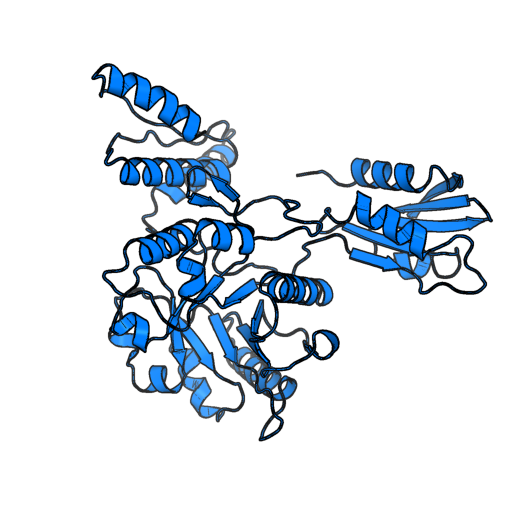0 O O . LEU A 1 100 ? -3.699 18.040 10.955 1.00 95.31 100 LEU A O 1
ATOM 784 N N . ASP A 1 101 ? -1.607 17.929 11.733 1.00 93.75 101 ASP A N 1
ATOM 785 C CA . ASP A 1 101 ? -1.141 19.088 10.964 1.00 93.75 101 ASP A CA 1
ATOM 786 C C . ASP A 1 101 ? -1.207 18.849 9.452 1.00 93.75 101 ASP A C 1
ATOM 788 O O . ASP A 1 101 ? -1.551 19.762 8.702 1.00 93.75 101 ASP A O 1
ATOM 792 N N . GLN A 1 102 ? -0.950 17.621 8.994 1.00 93.38 102 GLN A N 1
ATOM 793 C CA . GLN A 1 102 ? -1.076 17.277 7.576 1.00 93.38 102 GLN A CA 1
ATOM 794 C C . GLN A 1 102 ? -2.540 17.280 7.105 1.00 93.38 102 GLN A C 1
ATOM 796 O O . GLN A 1 102 ? -2.798 17.539 5.930 1.00 93.38 102 GLN A O 1
ATOM 801 N N . LEU A 1 103 ? -3.505 17.056 8.005 1.00 94.19 103 LEU A N 1
ATOM 802 C CA . LEU A 1 103 ? -4.935 17.138 7.684 1.00 94.19 103 LEU A CA 1
ATOM 803 C C . LEU A 1 103 ? -5.426 18.576 7.482 1.00 94.19 103 LEU A C 1
ATOM 805 O O . LEU A 1 103 ? -6.458 18.764 6.844 1.00 94.19 103 LEU A O 1
ATOM 809 N N . LYS A 1 104 ? -4.682 19.593 7.943 1.00 92.50 104 LYS A N 1
ATOM 810 C CA . LYS A 1 104 ? -5.019 21.012 7.709 1.00 92.50 104 LYS A CA 1
ATOM 811 C C . LYS A 1 104 ? -4.924 21.406 6.233 1.00 92.50 104 LYS A C 1
ATOM 813 O O . LYS A 1 104 ? -5.533 22.388 5.822 1.00 92.50 104 LYS A O 1
ATOM 818 N N . ALA A 1 105 ? -4.169 20.648 5.434 1.00 92.75 105 ALA A N 1
ATOM 819 C CA . ALA A 1 105 ? -4.060 20.830 3.990 1.00 92.75 105 ALA A CA 1
ATOM 820 C C . ALA A 1 105 ? -4.339 19.506 3.246 1.00 92.75 105 ALA A C 1
ATOM 822 O O . ALA A 1 105 ? -3.408 18.886 2.720 1.00 92.75 105 ALA A O 1
ATOM 823 N N . PRO A 1 106 ? -5.614 19.067 3.161 1.00 90.69 106 PRO A N 1
ATOM 824 C CA . PRO A 1 106 ? -5.981 17.758 2.618 1.00 90.69 106 PRO A CA 1
ATOM 825 C C . PRO A 1 106 ? -5.459 17.498 1.205 1.00 90.69 106 PRO A C 1
ATOM 827 O O . PRO A 1 106 ? -5.008 16.399 0.913 1.00 90.69 106 PRO A O 1
ATOM 830 N N . GLU A 1 107 ? -5.464 18.503 0.326 1.00 88.19 107 GLU A N 1
ATOM 831 C CA . GLU A 1 107 ? -4.986 18.339 -1.053 1.00 88.19 107 GLU A CA 1
ATOM 832 C C . GLU A 1 107 ? -3.484 18.040 -1.129 1.00 88.19 107 GLU A C 1
ATOM 834 O O . GLU A 1 107 ? -3.053 17.211 -1.935 1.00 88.19 107 GLU A O 1
ATOM 839 N N . LEU A 1 108 ? -2.682 18.681 -0.270 1.00 89.31 108 LEU A N 1
ATOM 840 C CA . LEU A 1 108 ? -1.251 18.401 -0.175 1.00 89.31 108 LEU A CA 1
ATOM 841 C C . LEU A 1 108 ? -1.023 16.992 0.362 1.00 89.31 108 LEU A C 1
ATOM 843 O O . LEU A 1 108 ? -0.248 16.244 -0.231 1.00 89.31 108 LEU A O 1
ATOM 847 N N . LEU A 1 109 ? -1.755 16.605 1.413 1.00 91.56 109 LEU A N 1
ATOM 848 C CA . LEU A 1 109 ? -1.713 15.244 1.938 1.00 91.56 109 LEU A CA 1
ATOM 849 C C . LEU A 1 109 ? -2.060 14.232 0.844 1.00 91.56 109 LEU A C 1
ATOM 851 O O . LEU A 1 109 ? -1.265 13.344 0.571 1.00 91.56 109 LEU A O 1
ATOM 855 N N . TYR A 1 110 ? -3.196 14.386 0.163 1.00 90.00 110 TYR A N 1
ATOM 856 C CA . TYR A 1 110 ? -3.635 13.484 -0.904 1.00 90.00 110 TYR A CA 1
ATOM 857 C C . TYR A 1 110 ? -2.573 13.322 -1.988 1.00 90.00 110 TYR A C 1
ATOM 859 O O . TYR A 1 110 ? -2.275 12.199 -2.392 1.00 90.00 110 TYR A O 1
ATOM 867 N N . LYS A 1 111 ? -1.940 14.420 -2.409 1.00 86.50 111 LYS A N 1
ATOM 868 C CA . LYS A 1 111 ? -0.831 14.374 -3.364 1.00 86.50 111 LYS A CA 1
ATOM 869 C C . LYS A 1 111 ? 0.370 13.596 -2.811 1.00 86.50 111 LYS A C 1
ATOM 871 O O . LYS A 1 111 ? 0.910 12.756 -3.527 1.00 86.50 111 LYS A O 1
ATOM 876 N N . SER A 1 112 ? 0.749 13.815 -1.552 1.00 88.25 112 SER A N 1
ATOM 877 C CA . SER A 1 112 ? 1.801 13.050 -0.862 1.00 88.25 112 SER A CA 1
ATOM 878 C C . SER A 1 112 ? 1.431 11.577 -0.636 1.00 88.25 112 SER A C 1
ATOM 880 O O . SER A 1 112 ? 2.313 10.734 -0.515 1.00 88.25 112 SER A O 1
ATOM 882 N N . LEU A 1 113 ? 0.148 11.216 -0.646 1.00 88.75 113 LEU A N 1
ATOM 883 C CA . LEU A 1 113 ? -0.313 9.820 -0.653 1.00 88.75 113 LEU A CA 1
ATOM 884 C C . LEU A 1 113 ? -0.380 9.214 -2.070 1.00 88.75 113 LEU A C 1
ATOM 886 O O . LEU A 1 113 ? -0.845 8.087 -2.235 1.00 88.75 113 LEU A O 1
ATOM 890 N N . ALA A 1 114 ? 0.076 9.953 -3.089 1.00 83.94 114 ALA A N 1
ATOM 891 C CA . ALA A 1 114 ? -0.030 9.623 -4.514 1.00 83.94 114 ALA A CA 1
ATOM 892 C C . ALA A 1 114 ? -1.469 9.545 -5.057 1.00 83.94 114 ALA A C 1
ATOM 894 O O . ALA A 1 114 ? -1.728 8.920 -6.090 1.00 83.94 114 ALA A O 1
ATOM 895 N N . ALA A 1 115 ? -2.423 10.187 -4.384 1.00 80.69 115 ALA A N 1
ATOM 896 C CA . ALA A 1 115 ? -3.802 10.257 -4.835 1.00 80.69 115 ALA A CA 1
ATOM 897 C C . ALA A 1 115 ? -3.961 11.185 -6.039 1.00 80.69 115 ALA A C 1
ATOM 899 O O . ALA A 1 115 ? -3.434 12.302 -6.078 1.00 80.69 115 ALA A O 1
ATOM 900 N N . LYS A 1 116 ? -4.781 10.760 -7.005 1.00 74.31 116 LYS A N 1
ATOM 901 C CA . LYS A 1 116 ? -5.280 11.660 -8.044 1.00 74.31 116 LYS A CA 1
ATOM 902 C C . LYS A 1 116 ? -6.494 12.399 -7.504 1.00 74.31 116 LYS A C 1
ATOM 904 O O . LYS A 1 116 ? -7.516 11.780 -7.237 1.00 74.31 116 LYS A O 1
ATOM 909 N N . ILE A 1 117 ? -6.401 13.717 -7.401 1.00 76.06 117 ILE A N 1
ATOM 910 C CA . ILE A 1 117 ? -7.532 14.538 -6.974 1.00 76.06 117 ILE A CA 1
ATOM 911 C C . ILE A 1 117 ? -8.434 14.806 -8.181 1.00 76.06 117 ILE A C 1
ATOM 913 O O . ILE A 1 117 ? -7.972 15.291 -9.217 1.00 76.06 117 ILE A O 1
ATOM 917 N N . VAL A 1 118 ? -9.716 14.472 -8.056 1.00 68.94 118 VAL A N 1
ATOM 918 C CA . VAL A 1 118 ? -10.761 14.773 -9.041 1.00 68.94 118 VAL A CA 1
ATOM 919 C C . VAL A 1 118 ? -11.925 15.392 -8.282 1.00 68.94 118 VAL A C 1
ATOM 921 O O . VAL A 1 118 ? -12.522 14.726 -7.445 1.00 68.94 118 VAL A O 1
ATOM 924 N N . VAL A 1 119 ? -12.215 16.670 -8.548 1.00 70.06 119 VAL A N 1
ATOM 925 C CA . VAL A 1 119 ? -13.291 17.426 -7.873 1.00 70.06 119 VAL A CA 1
ATOM 926 C C . VAL A 1 119 ? -13.159 17.347 -6.336 1.00 70.06 119 VAL A C 1
ATOM 928 O O . VAL A 1 119 ? -14.088 17.025 -5.611 1.00 70.06 119 VAL A O 1
ATOM 931 N N . GLY A 1 120 ? -11.944 17.555 -5.814 1.00 69.88 120 GLY A N 1
ATOM 932 C CA . GLY A 1 120 ? -11.665 17.518 -4.368 1.00 69.88 120 GLY A CA 1
ATOM 933 C C . GLY A 1 120 ? -11.678 16.125 -3.714 1.00 69.88 120 GLY A C 1
ATOM 934 O O . GLY A 1 120 ? -11.353 16.014 -2.529 1.00 69.88 120 GLY A O 1
ATOM 935 N N . MET A 1 121 ? -12.004 15.062 -4.458 1.00 72.38 121 MET A N 1
ATOM 936 C CA . MET A 1 121 ? -11.942 13.677 -3.985 1.00 72.38 121 MET A CA 1
ATOM 937 C C . MET A 1 121 ? -10.617 13.001 -4.375 1.00 72.38 121 MET A C 1
ATOM 939 O O . MET A 1 121 ? -10.200 13.110 -5.534 1.00 72.38 121 MET A O 1
ATOM 943 N N . PRO A 1 122 ? -9.940 12.305 -3.442 1.00 81.75 122 PRO A N 1
ATOM 944 C CA . PRO A 1 122 ? -8.742 11.532 -3.742 1.00 81.75 122 PRO A CA 1
ATOM 945 C C . PRO A 1 122 ? -9.132 10.214 -4.408 1.00 81.75 122 PRO A C 1
ATOM 947 O O . PRO A 1 122 ? -9.979 9.513 -3.894 1.00 81.75 122 PRO A O 1
ATOM 950 N N . PHE A 1 123 ? -8.490 9.826 -5.505 1.00 70.56 123 PHE A N 1
ATOM 951 C CA . PHE A 1 123 ? -8.670 8.512 -6.126 1.00 70.56 123 PHE A CA 1
ATOM 952 C C . PHE A 1 123 ? -7.364 7.736 -6.161 1.00 70.56 123 PHE A C 1
ATOM 954 O O . PHE A 1 123 ? -6.296 8.314 -6.402 1.00 70.56 123 PHE A O 1
ATOM 961 N N . LYS A 1 124 ? -7.474 6.409 -6.021 1.00 67.62 124 LYS A N 1
ATOM 962 C CA . LYS A 1 124 ? -6.391 5.496 -6.383 1.00 67.62 124 LYS A CA 1
ATOM 963 C C . LYS A 1 124 ? -6.094 5.681 -7.866 1.00 67.62 124 LYS A C 1
ATOM 965 O O . LYS A 1 124 ? -6.960 5.477 -8.718 1.00 67.62 124 LYS A O 1
ATOM 970 N N . SER A 1 125 ? -4.885 6.126 -8.185 1.00 55.69 125 SER A N 1
ATOM 971 C CA . SER A 1 125 ? -4.441 6.156 -9.571 1.00 55.69 125 SER A CA 1
ATOM 972 C C . SER A 1 125 ? -4.091 4.723 -9.970 1.00 55.69 125 SER A C 1
ATOM 974 O O . SER A 1 125 ? -3.095 4.191 -9.493 1.00 55.69 125 SER A O 1
ATOM 976 N N . ASN A 1 126 ? -4.877 4.098 -10.854 1.00 42.72 126 ASN A N 1
ATOM 977 C CA . ASN A 1 126 ? -4.563 2.783 -11.449 1.00 42.72 126 ASN A CA 1
ATOM 978 C C . ASN A 1 126 ? -3.412 2.860 -12.476 1.00 42.72 126 ASN A C 1
ATOM 980 O O . ASN A 1 126 ? -3.346 2.079 -13.415 1.00 42.72 126 ASN A O 1
ATOM 984 N N . GLY A 1 127 ? -2.534 3.846 -12.333 1.00 45.25 127 GLY A N 1
ATOM 985 C CA . GLY A 1 127 ? -1.457 4.142 -13.257 1.00 45.25 127 GLY A CA 1
ATOM 986 C C . GLY A 1 127 ? -0.468 5.079 -12.590 1.00 45.25 127 GLY A C 1
ATOM 987 O O . GLY A 1 127 ? -0.854 6.029 -11.899 1.00 45.25 127 GLY A O 1
ATOM 988 N N . LEU A 1 128 ? 0.807 4.772 -12.783 1.00 41.22 128 LEU A N 1
ATOM 989 C CA . LEU A 1 128 ? 1.937 5.543 -12.298 1.00 41.22 128 LEU A CA 1
ATOM 990 C C . LEU A 1 128 ? 1.836 6.976 -12.823 1.00 41.22 128 LEU A C 1
ATOM 992 O O . LEU A 1 128 ? 1.704 7.202 -14.027 1.00 41.22 128 LEU A O 1
ATOM 996 N N . LYS A 1 129 ? 1.912 7.958 -11.927 1.00 38.25 129 LYS A N 1
ATOM 997 C CA . LYS A 1 129 ? 2.088 9.355 -12.319 1.00 38.25 129 LYS A CA 1
ATOM 998 C C . LYS A 1 129 ? 3.448 9.831 -11.826 1.00 38.25 129 LYS A C 1
ATOM 1000 O O . LYS A 1 129 ? 3.809 9.592 -10.676 1.00 38.25 129 LYS A O 1
ATOM 1005 N N . MET A 1 130 ? 4.168 10.531 -12.699 1.00 35.47 130 MET A N 1
ATOM 1006 C CA . MET A 1 130 ? 5.312 11.362 -12.329 1.00 35.47 130 MET A CA 1
ATOM 1007 C C . MET A 1 130 ? 4.776 12.534 -11.503 1.00 35.47 130 MET A C 1
ATOM 1009 O O . MET A 1 130 ? 4.212 13.491 -12.041 1.00 35.47 130 MET A O 1
ATOM 1013 N N . ILE A 1 131 ? 4.852 12.421 -10.182 1.00 36.56 131 ILE A N 1
ATOM 1014 C CA . ILE A 1 131 ? 4.626 13.538 -9.268 1.00 36.56 131 ILE A CA 1
ATOM 1015 C C . ILE A 1 131 ? 5.995 13.785 -8.650 1.00 36.56 131 ILE A C 1
ATOM 1017 O O . ILE A 1 131 ? 6.390 13.055 -7.751 1.00 36.56 131 ILE A O 1
ATOM 1021 N N . SER A 1 132 ? 6.729 14.773 -9.179 1.00 37.34 132 SER A N 1
ATOM 1022 C CA . SER A 1 132 ? 8.204 14.856 -9.098 1.00 37.34 132 SER A CA 1
ATOM 1023 C C . SER A 1 132 ? 8.891 13.720 -9.871 1.00 37.34 132 SER A C 1
ATOM 1025 O O . SER A 1 132 ? 8.209 12.823 -10.353 1.00 37.34 132 SER A O 1
ATOM 1027 N N . GLU A 1 133 ? 10.211 13.776 -10.044 1.00 40.06 133 GLU A N 1
ATOM 1028 C CA . GLU A 1 133 ? 11.063 12.838 -10.811 1.00 40.06 133 GLU A CA 1
ATOM 1029 C C . GLU A 1 133 ? 10.990 11.360 -10.354 1.00 40.06 133 GLU A C 1
ATOM 1031 O O . GLU A 1 133 ? 11.706 10.504 -10.868 1.00 40.06 133 GLU A O 1
ATOM 1036 N N . SER A 1 134 ? 10.079 11.036 -9.433 1.00 43.62 134 SER A N 1
ATOM 1037 C CA . SER A 1 134 ? 9.786 9.701 -8.931 1.00 43.62 134 SER A CA 1
ATOM 1038 C C . SER A 1 134 ? 8.352 9.296 -9.264 1.00 43.62 134 SER A C 1
ATOM 1040 O O . SER A 1 134 ? 7.370 9.981 -8.961 1.00 43.62 134 SER A O 1
ATOM 1042 N N . ILE A 1 135 ? 8.219 8.121 -9.862 1.00 49.78 135 ILE A N 1
ATOM 1043 C CA . ILE A 1 135 ? 6.946 7.421 -9.952 1.00 49.78 135 ILE A CA 1
ATOM 1044 C C . ILE A 1 135 ? 6.405 7.202 -8.554 1.00 49.78 135 ILE A C 1
ATOM 1046 O O . ILE A 1 135 ? 7.086 6.629 -7.706 1.00 49.78 135 ILE A O 1
ATOM 1050 N N . THR A 1 136 ? 5.167 7.630 -8.330 1.00 58.00 136 THR A N 1
ATOM 1051 C CA . THR A 1 136 ? 4.546 7.471 -7.023 1.00 58.00 136 THR A CA 1
ATOM 1052 C C . THR A 1 136 ? 3.363 6.512 -7.089 1.00 58.00 136 THR A C 1
ATOM 1054 O O . THR A 1 136 ? 2.417 6.730 -7.847 1.00 58.00 136 THR A O 1
ATOM 1057 N N . VAL A 1 137 ? 3.426 5.449 -6.285 1.00 68.56 137 VAL A N 1
ATOM 1058 C CA . VAL A 1 137 ? 2.356 4.462 -6.112 1.00 68.56 137 VAL A CA 1
ATOM 1059 C C . VAL A 1 137 ? 1.472 4.868 -4.936 1.00 68.56 137 VAL A C 1
ATOM 1061 O O . VAL A 1 137 ? 1.958 5.344 -3.911 1.00 68.56 137 VAL A O 1
ATOM 1064 N N . PHE A 1 138 ? 0.161 4.700 -5.105 1.00 76.31 138 PHE A N 1
ATOM 1065 C CA . PHE A 1 138 ? -0.829 4.996 -4.073 1.00 76.31 138 PHE A CA 1
ATOM 1066 C C . PHE A 1 138 ? -0.627 4.082 -2.859 1.00 76.31 138 PHE A C 1
ATOM 1068 O O . PHE A 1 138 ? -0.535 2.863 -3.016 1.00 76.31 138 PHE A O 1
ATOM 1075 N N . ILE A 1 139 ? -0.551 4.673 -1.665 1.00 87.44 139 ILE A N 1
ATOM 1076 C CA . ILE A 1 139 ? -0.383 3.931 -0.404 1.00 87.44 139 ILE A CA 1
ATOM 1077 C C . ILE A 1 139 ? -1.683 3.222 0.013 1.00 87.44 139 ILE A C 1
ATOM 1079 O O . ILE A 1 139 ? -2.772 3.612 -0.406 1.00 87.44 139 ILE A O 1
ATOM 1083 N N . ASP A 1 140 ? -1.597 2.182 0.838 1.00 90.19 140 ASP A N 1
ATOM 1084 C CA . ASP A 1 140 ? -2.754 1.307 1.093 1.00 90.19 140 ASP A CA 1
ATOM 1085 C C . ASP A 1 140 ? -3.538 1.710 2.346 1.00 90.19 140 ASP A C 1
ATOM 1087 O O . ASP A 1 140 ? -4.772 1.657 2.371 1.00 90.19 140 ASP A O 1
ATOM 1091 N N . SER A 1 141 ? -2.823 2.147 3.384 1.00 94.94 141 SER A N 1
ATOM 1092 C CA . SER A 1 141 ? -3.408 2.564 4.656 1.00 94.94 141 SER A CA 1
ATOM 1093 C C . SER A 1 141 ? -2.593 3.680 5.323 1.00 94.94 141 SER A C 1
ATOM 1095 O O . SER A 1 141 ? -1.379 3.780 5.152 1.00 94.94 141 SER A O 1
ATOM 1097 N N . ILE A 1 142 ? -3.255 4.512 6.122 1.00 96.88 142 ILE A N 1
ATOM 1098 C CA . ILE A 1 142 ? -2.631 5.514 6.986 1.00 96.88 142 ILE A CA 1
ATOM 1099 C C . ILE A 1 142 ? -2.850 5.177 8.457 1.00 96.88 142 ILE A C 1
ATOM 1101 O O . ILE A 1 142 ? -3.900 4.666 8.849 1.00 96.88 142 ILE A O 1
ATOM 1105 N N . PHE A 1 143 ? -1.859 5.507 9.274 1.00 97.75 143 PHE A N 1
ATOM 1106 C CA . PHE A 1 143 ? -1.918 5.408 10.723 1.00 97.75 143 PHE A CA 1
ATOM 1107 C C . PHE A 1 143 ? -1.940 6.806 11.336 1.00 97.75 143 PHE A C 1
ATOM 1109 O O . PHE A 1 143 ? -1.054 7.617 11.070 1.00 97.75 143 PHE A O 1
ATOM 1116 N N . LEU A 1 144 ? -2.942 7.084 12.168 1.00 97.56 144 LEU A N 1
ATOM 1117 C CA . LEU A 1 144 ? -3.015 8.300 12.968 1.00 97.56 144 LEU A CA 1
ATOM 1118 C C . LEU A 1 144 ? -2.806 7.960 14.437 1.00 97.56 144 LEU A C 1
ATOM 1120 O O . LEU A 1 144 ? -3.481 7.091 14.978 1.00 97.56 144 LEU A O 1
ATOM 1124 N N . ARG A 1 145 ? -1.908 8.689 15.102 1.00 95.44 145 ARG A N 1
ATOM 1125 C CA . ARG A 1 145 ? -1.717 8.574 16.559 1.00 95.44 145 ARG A CA 1
ATOM 1126 C C . ARG A 1 145 ? -2.876 9.181 17.343 1.00 95.44 145 ARG A C 1
ATOM 1128 O O . ARG A 1 145 ? -3.161 8.738 18.448 1.00 95.44 145 ARG A O 1
ATOM 1135 N N . GLU A 1 146 ? -3.525 10.177 16.754 1.00 96.50 146 GLU A N 1
ATOM 1136 C CA . GLU A 1 146 ? -4.638 10.922 17.328 1.00 96.50 146 GLU A CA 1
ATOM 1137 C C . GLU A 1 146 ? -5.682 11.165 16.242 1.00 96.50 146 GLU A C 1
ATOM 1139 O O . GLU A 1 146 ? -5.338 11.436 15.089 1.00 96.50 146 GLU A O 1
ATOM 1144 N N . LEU A 1 147 ? -6.959 11.077 16.602 1.00 97.25 147 LEU A N 1
ATOM 1145 C CA . LEU A 1 147 ? -8.057 11.456 15.726 1.00 97.25 147 LEU A CA 1
ATOM 1146 C C . LEU A 1 147 ? -8.361 12.951 15.869 1.00 97.25 147 LEU A C 1
ATOM 1148 O O . LEU A 1 147 ? -8.271 13.496 16.978 1.00 97.25 147 LEU A O 1
ATOM 1152 N N . PRO A 1 148 ? -8.780 13.616 14.775 1.00 96.88 148 PRO A N 1
ATOM 1153 C CA . PRO A 1 148 ? -9.236 14.992 14.854 1.00 96.88 148 PRO A CA 1
ATOM 1154 C C . PRO A 1 148 ? -10.437 15.111 15.814 1.00 96.88 148 PRO A C 1
ATOM 1156 O O . PRO A 1 148 ? -11.254 14.177 15.910 1.00 96.88 148 PRO A O 1
ATOM 1159 N N . PRO A 1 149 ? -10.570 16.249 16.522 1.00 95.94 149 PRO A N 1
ATOM 1160 C CA . PRO A 1 149 ? -11.732 16.552 17.354 1.00 95.94 149 PRO A CA 1
ATOM 1161 C C . PRO A 1 149 ? -13.061 16.330 16.618 1.00 95.94 149 PRO A C 1
ATOM 1163 O O . PRO A 1 149 ? -13.119 16.369 15.390 1.00 95.94 149 PRO A O 1
ATOM 1166 N N . VAL A 1 150 ? -14.138 16.041 17.353 1.00 94.12 150 VAL A N 1
ATOM 1167 C CA . VAL A 1 150 ? -15.458 15.735 16.755 1.00 94.12 150 VAL A CA 1
ATOM 1168 C C . VAL A 1 150 ? -16.031 16.932 15.987 1.00 94.12 150 VAL A C 1
ATOM 1170 O O . VAL A 1 150 ? -16.733 16.748 14.996 1.00 94.12 150 VAL A O 1
ATOM 1173 N N . ASP A 1 151 ? -15.690 18.139 16.421 1.00 94.19 151 ASP A N 1
ATOM 1174 C CA . ASP A 1 151 ? -16.066 19.428 15.845 1.00 94.19 151 ASP A CA 1
ATOM 1175 C C . ASP A 1 151 ? -15.176 19.884 14.674 1.00 94.19 151 ASP A C 1
ATOM 1177 O O . ASP A 1 151 ? -15.562 20.801 13.951 1.00 94.19 151 ASP A O 1
ATOM 1181 N N . ASP A 1 152 ? -14.036 19.228 14.424 1.00 95.06 152 ASP A N 1
ATOM 1182 C CA . ASP A 1 152 ? -13.192 19.497 13.252 1.00 95.06 152 ASP A CA 1
ATOM 1183 C C . ASP A 1 152 ? -13.758 18.789 12.008 1.00 95.06 152 ASP A C 1
ATOM 1185 O O . ASP A 1 152 ? -13.358 17.680 11.630 1.00 95.06 152 ASP A O 1
ATOM 1189 N N . SER A 1 153 ? -14.751 19.430 11.386 1.00 91.81 153 SER A N 1
ATOM 1190 C CA . SER A 1 153 ? -15.448 18.908 10.209 1.00 91.81 153 SER A CA 1
ATOM 1191 C C . SER A 1 153 ? -14.541 18.742 8.995 1.00 91.81 153 SER A C 1
ATOM 1193 O O . SER A 1 153 ? -14.747 17.808 8.219 1.00 91.81 153 SER A O 1
ATOM 1195 N N . ASP A 1 154 ? -13.543 19.609 8.828 1.00 91.62 154 ASP A N 1
ATOM 1196 C CA . ASP A 1 154 ? -12.692 19.624 7.637 1.00 91.62 154 ASP A CA 1
ATOM 1197 C C . ASP A 1 154 ? -11.699 18.460 7.664 1.00 91.62 154 ASP A C 1
ATOM 1199 O O . ASP A 1 154 ? -11.623 17.683 6.705 1.00 91.62 154 ASP A O 1
ATOM 1203 N N . ALA A 1 155 ? -11.001 18.259 8.788 1.00 94.50 155 ALA A N 1
ATOM 1204 C CA . ALA A 1 155 ? -10.082 17.135 8.945 1.00 94.50 155 ALA A CA 1
ATOM 1205 C C . ALA A 1 155 ? -10.825 15.789 8.911 1.00 94.50 155 ALA A C 1
ATOM 1207 O O . ALA A 1 155 ? -10.359 14.819 8.304 1.00 94.50 155 ALA A O 1
ATOM 1208 N N . ARG A 1 156 ? -12.021 15.721 9.511 1.00 94.75 156 ARG A N 1
ATOM 1209 C CA . ARG A 1 156 ? -12.864 14.514 9.473 1.00 94.75 156 ARG A CA 1
ATOM 1210 C C . ARG A 1 156 ? -13.392 14.214 8.080 1.00 94.75 156 ARG A C 1
ATOM 1212 O O . ARG A 1 156 ? -13.383 13.050 7.678 1.00 94.75 156 ARG A O 1
ATOM 1219 N N . LEU A 1 157 ? -13.808 15.232 7.327 1.00 91.44 157 LEU A N 1
ATOM 1220 C CA . LEU A 1 157 ? -14.189 15.069 5.926 1.00 91.44 157 LEU A CA 1
ATOM 1221 C C . LEU A 1 157 ? -12.999 14.581 5.095 1.00 91.44 157 LEU A C 1
ATOM 1223 O O . LEU A 1 157 ? -13.168 13.705 4.245 1.00 91.44 157 LEU A O 1
ATOM 1227 N N . ALA A 1 158 ? -11.796 15.088 5.372 1.00 93.00 158 ALA A N 1
ATOM 1228 C CA . ALA A 1 158 ? -10.593 14.657 4.677 1.00 93.00 158 ALA A CA 1
ATOM 1229 C C . ALA A 1 158 ? -10.297 13.161 4.885 1.00 93.00 158 ALA A C 1
ATOM 1231 O O . ALA A 1 158 ? -9.989 12.458 3.917 1.00 93.00 158 ALA A O 1
ATOM 1232 N N . LEU A 1 159 ? -10.439 12.664 6.119 1.00 94.88 159 LEU A N 1
ATOM 1233 C CA . LEU A 1 159 ? -10.305 11.239 6.444 1.00 94.88 159 LEU A CA 1
ATOM 1234 C C . LEU A 1 159 ? -11.438 10.403 5.840 1.00 94.88 159 LEU A C 1
ATOM 1236 O O . LEU A 1 159 ? -11.177 9.349 5.263 1.00 94.88 159 LEU A O 1
ATOM 1240 N N . LYS A 1 160 ? -12.685 10.887 5.907 1.00 91.06 160 LYS A N 1
ATOM 1241 C CA . LYS A 1 160 ? -13.846 10.215 5.305 1.00 91.06 160 LYS A CA 1
ATOM 1242 C C . LYS A 1 160 ? -13.637 9.975 3.807 1.00 91.06 160 LYS A C 1
ATOM 1244 O O . LYS A 1 160 ? -13.834 8.859 3.341 1.00 91.06 160 LYS A O 1
ATOM 1249 N N . ARG A 1 161 ? -13.163 10.986 3.074 1.00 87.94 161 ARG A N 1
ATOM 1250 C CA . ARG A 1 161 ? -12.854 10.878 1.638 1.00 87.94 161 ARG A CA 1
ATOM 1251 C C . ARG A 1 161 ? -11.788 9.825 1.331 1.00 87.94 161 ARG A C 1
ATOM 1253 O O . ARG A 1 161 ? -11.879 9.158 0.309 1.00 87.94 161 ARG A O 1
ATOM 1260 N N . LEU A 1 162 ? -10.785 9.659 2.198 1.00 89.75 162 LEU A N 1
ATOM 1261 C CA . LEU A 1 162 ? -9.780 8.599 2.046 1.00 89.75 162 LEU A CA 1
ATOM 1262 C C . LEU A 1 162 ? -10.396 7.210 2.251 1.00 89.75 162 LEU A C 1
ATOM 1264 O O . LEU A 1 162 ? -10.148 6.305 1.454 1.00 89.75 162 LEU A O 1
ATOM 1268 N N . ILE A 1 163 ? -11.231 7.055 3.280 1.00 88.62 163 ILE A N 1
ATOM 1269 C CA . ILE A 1 163 ? -11.949 5.805 3.564 1.00 88.62 163 ILE A CA 1
ATOM 1270 C C . ILE A 1 163 ? -12.841 5.413 2.376 1.00 88.62 163 ILE A C 1
ATOM 1272 O O . ILE A 1 163 ? -12.812 4.264 1.942 1.00 88.62 163 ILE A O 1
ATOM 1276 N N . GLU A 1 164 ? -13.576 6.368 1.797 1.00 82.19 164 GLU A N 1
ATOM 1277 C CA . GLU A 1 164 ? -14.463 6.149 0.640 1.00 82.19 164 GLU A CA 1
ATOM 1278 C C . GLU A 1 164 ? -13.730 5.602 -0.595 1.00 82.19 164 GLU A C 1
ATOM 1280 O O . GLU A 1 164 ? -14.321 4.867 -1.390 1.00 82.19 164 GLU A O 1
ATOM 1285 N N . VAL A 1 165 ? -12.432 5.893 -0.736 1.00 77.94 165 VAL A N 1
ATOM 1286 C CA . VAL A 1 165 ? -11.583 5.358 -1.816 1.00 77.94 165 VAL A CA 1
ATOM 1287 C C . VAL A 1 165 ? -10.726 4.174 -1.388 1.00 77.94 165 VAL A C 1
ATOM 1289 O O . VAL A 1 165 ? -9.692 3.883 -1.996 1.00 77.94 165 VAL A O 1
ATOM 1292 N N . SER A 1 166 ? -11.182 3.456 -0.363 1.00 81.88 166 SER A N 1
ATOM 1293 C CA . SER A 1 166 ? -10.569 2.218 0.113 1.00 81.88 166 SER A CA 1
ATOM 1294 C C . SER A 1 166 ? -9.154 2.406 0.661 1.00 81.88 166 SER A C 1
ATOM 1296 O O . SER A 1 166 ? -8.321 1.509 0.512 1.00 81.88 166 SER A O 1
ATOM 1298 N N . MET A 1 167 ? -8.854 3.569 1.248 1.00 88.75 167 MET A N 1
ATOM 1299 C CA . MET A 1 167 ? -7.685 3.743 2.113 1.00 88.75 167 MET A CA 1
ATOM 1300 C C . MET A 1 167 ? -8.035 3.229 3.508 1.00 88.75 167 MET A C 1
ATOM 1302 O O . MET A 1 167 ? -9.035 3.658 4.089 1.00 88.75 167 MET A O 1
ATOM 1306 N N . GLY A 1 168 ? -7.209 2.358 4.083 1.00 93.06 168 GLY A N 1
ATOM 1307 C CA . GLY A 1 168 ? -7.369 2.031 5.498 1.00 93.06 168 GLY A CA 1
ATOM 1308 C C . GLY A 1 168 ? -6.982 3.224 6.362 1.00 93.06 168 GLY A C 1
ATOM 1309 O O . GLY A 1 168 ? -5.902 3.779 6.209 1.00 93.06 168 GLY A O 1
ATOM 1310 N N . VAL A 1 169 ? -7.853 3.633 7.279 1.00 96.56 169 VAL A N 1
ATOM 1311 C CA . VAL A 1 169 ? -7.527 4.642 8.294 1.00 96.56 169 VAL A CA 1
ATOM 1312 C C . VAL A 1 169 ? -7.455 3.930 9.632 1.00 96.56 169 VAL A C 1
ATOM 1314 O O . VAL A 1 169 ? -8.456 3.370 10.070 1.00 96.56 169 VAL A O 1
ATOM 1317 N N . ILE A 1 170 ? -6.276 3.909 10.247 1.00 98.06 170 ILE A N 1
ATOM 1318 C CA . ILE A 1 170 ? -6.009 3.204 11.505 1.00 98.06 170 ILE A CA 1
ATOM 1319 C C . ILE A 1 170 ? -5.850 4.226 12.625 1.00 98.06 170 ILE A C 1
ATOM 1321 O O . ILE A 1 170 ? -5.045 5.149 12.497 1.00 98.06 170 ILE A O 1
ATOM 1325 N N . ALA A 1 171 ? -6.565 4.030 13.732 1.00 97.81 171 ALA A N 1
ATOM 1326 C CA . ALA A 1 171 ? -6.445 4.857 14.931 1.00 97.81 171 ALA A CA 1
ATOM 1327 C C . ALA A 1 171 ? -6.467 4.013 16.222 1.00 97.81 171 ALA A C 1
ATOM 1329 O O . ALA A 1 171 ? -7.084 2.946 16.235 1.00 97.81 171 ALA A O 1
ATOM 1330 N N . PRO A 1 172 ? -5.822 4.460 17.317 1.00 98.06 172 PRO A N 1
ATOM 1331 C CA . PRO A 1 172 ? -5.845 3.770 18.606 1.00 98.06 172 PRO A CA 1
ATOM 1332 C C . PRO A 1 172 ? -7.248 3.571 19.180 1.00 98.06 172 PRO A C 1
ATOM 1334 O O . PRO A 1 172 ? -8.130 4.417 19.018 1.00 98.06 172 PRO A O 1
ATOM 1337 N N . LEU A 1 173 ? -7.423 2.495 19.951 1.00 97.62 173 LEU A N 1
ATOM 1338 C CA . LEU A 1 173 ? -8.655 2.210 20.689 1.00 97.62 173 LEU A CA 1
ATOM 1339 C C . LEU A 1 173 ? -9.133 3.392 21.540 1.00 97.62 173 LEU A C 1
ATOM 1341 O O . LEU A 1 173 ? -10.310 3.743 21.496 1.00 97.62 173 LEU A O 1
ATOM 1345 N N . SER A 1 174 ? -8.230 4.030 22.287 1.00 96.50 174 SER A N 1
ATOM 1346 C CA . SER A 1 174 ? -8.559 5.178 23.143 1.00 96.50 174 SER A CA 1
ATOM 1347 C C . SER A 1 174 ? -9.151 6.351 22.359 1.00 96.50 174 SER A C 1
ATOM 1349 O O . SER A 1 174 ? -10.090 7.006 22.814 1.00 96.50 174 SER A O 1
ATOM 1351 N N . GLU A 1 175 ? -8.628 6.596 21.161 1.00 97.19 175 GLU A N 1
ATOM 1352 C CA . GLU A 1 175 ? -9.092 7.658 20.276 1.00 97.19 175 GLU A CA 1
ATOM 1353 C C . GLU A 1 175 ? -10.452 7.309 19.682 1.00 97.19 175 GLU A C 1
ATOM 1355 O O . GLU A 1 175 ? -11.349 8.146 19.684 1.00 97.19 175 GLU A O 1
ATOM 1360 N N . GLN A 1 176 ? -10.660 6.062 19.255 1.00 96.19 176 GLN A N 1
ATOM 1361 C CA . GLN A 1 176 ? -11.948 5.656 18.697 1.00 96.19 176 GLN A CA 1
ATOM 1362 C C . GLN A 1 176 ? -13.076 5.654 19.739 1.00 96.19 176 GLN A C 1
ATOM 1364 O O . GLN A 1 176 ? -14.218 5.967 19.405 1.00 96.19 176 GLN A O 1
ATOM 1369 N N . LEU A 1 177 ? -12.773 5.341 21.002 1.00 95.19 177 LEU A N 1
ATOM 1370 C CA . LEU A 1 177 ? -13.754 5.391 22.090 1.00 95.19 177 LEU A CA 1
ATOM 1371 C C . LEU A 1 177 ? -14.148 6.826 22.475 1.00 95.19 177 LEU A C 1
ATOM 1373 O O . LEU A 1 177 ? -15.266 7.045 22.933 1.00 95.19 177 LEU A O 1
ATOM 1377 N N . THR A 1 178 ? -13.248 7.800 22.306 1.00 95.44 178 THR A N 1
ATOM 1378 C CA . THR A 1 178 ? -13.479 9.201 22.715 1.00 95.44 178 THR A CA 1
ATOM 1379 C C . THR A 1 178 ? -13.922 10.104 21.564 1.00 95.44 178 THR A C 1
ATOM 1381 O O . THR A 1 178 ? -14.745 10.997 21.755 1.00 95.44 178 THR A O 1
ATOM 1384 N N . LYS A 1 179 ? -13.388 9.874 20.364 1.00 95.81 179 LYS A N 1
ATOM 1385 C CA . LYS A 1 179 ? -13.547 10.691 19.156 1.00 95.81 179 LYS A CA 1
ATOM 1386 C C . LYS A 1 179 ? -13.908 9.797 17.957 1.00 95.81 179 LYS A C 1
ATOM 1388 O O . LYS A 1 179 ? -13.204 9.845 16.945 1.00 95.81 179 LYS A O 1
ATOM 1393 N N . PRO A 1 180 ? -14.998 9.007 18.019 1.00 94.00 180 PRO A N 1
ATOM 1394 C CA . PRO A 1 180 ? -15.280 7.950 17.050 1.00 94.00 180 PRO A CA 1
ATOM 1395 C C . PRO A 1 180 ? -15.248 8.456 15.607 1.00 94.00 180 PRO A C 1
ATOM 1397 O O . PRO A 1 180 ? -15.880 9.461 15.266 1.00 94.00 180 PRO A O 1
ATOM 1400 N N . LEU A 1 181 ? -14.508 7.752 14.755 1.00 94.44 181 LEU A N 1
ATOM 1401 C CA . LEU A 1 181 ? -14.469 7.962 13.313 1.00 94.44 181 LEU A CA 1
ATOM 1402 C C . LEU A 1 181 ? -15.094 6.741 12.616 1.00 94.44 181 LEU A C 1
ATOM 1404 O O . LEU A 1 181 ? -14.511 5.655 12.663 1.00 94.44 181 LEU A O 1
ATOM 1408 N N . PRO A 1 182 ? -16.281 6.868 11.997 1.00 91.12 182 PRO A N 1
ATOM 1409 C CA . PRO A 1 182 ? -16.933 5.748 11.322 1.00 91.12 182 PRO A CA 1
ATOM 1410 C C . PRO A 1 182 ? -16.031 5.090 10.274 1.00 91.12 182 PRO A C 1
ATOM 1412 O O . PRO A 1 182 ? -15.306 5.778 9.558 1.00 91.12 182 PRO A O 1
ATOM 1415 N N . ASN A 1 183 ? -16.100 3.761 10.174 1.00 90.50 183 ASN A N 1
ATOM 1416 C CA . ASN A 1 183 ? -15.357 2.935 9.212 1.00 90.50 183 ASN A CA 1
ATOM 1417 C C . ASN A 1 183 ? -13.819 2.947 9.329 1.00 90.50 183 ASN A C 1
ATOM 1419 O O . ASN A 1 183 ? -13.161 2.204 8.596 1.00 90.50 183 ASN A O 1
ATOM 1423 N N . ALA A 1 184 ? -13.243 3.696 10.274 1.00 94.38 184 ALA A N 1
ATOM 1424 C CA . ALA A 1 184 ? -11.839 3.557 10.638 1.00 94.38 184 ALA A CA 1
ATOM 1425 C C . ALA A 1 184 ? -11.576 2.193 11.301 1.00 94.38 184 ALA A C 1
ATOM 1427 O O . ALA A 1 184 ? -12.422 1.642 12.010 1.00 94.38 184 ALA A O 1
ATOM 1428 N N . MET A 1 185 ? -10.388 1.646 11.062 1.00 96.31 185 MET A N 1
ATOM 1429 C CA . MET A 1 185 ? -9.901 0.452 11.739 1.00 96.31 185 MET A CA 1
ATOM 1430 C C . MET A 1 185 ? -9.272 0.834 13.074 1.00 96.31 185 MET A C 1
ATOM 1432 O O . MET A 1 185 ? -8.634 1.882 13.203 1.00 96.31 185 MET A O 1
ATOM 1436 N N . VAL A 1 186 ? -9.427 -0.037 14.066 1.00 97.88 186 VAL A N 1
ATOM 1437 C CA . VAL A 1 186 ? -9.013 0.256 15.436 1.00 97.88 186 VAL A CA 1
ATOM 1438 C C . VAL A 1 186 ? -7.783 -0.549 15.806 1.00 97.88 186 VAL A C 1
ATOM 1440 O O . VAL A 1 186 ? -7.806 -1.779 15.781 1.00 97.88 186 VAL A O 1
ATOM 1443 N N . LEU A 1 187 ? -6.716 0.160 16.166 1.00 98.19 187 LEU A N 1
ATOM 1444 C CA . LEU A 1 187 ? -5.490 -0.417 16.690 1.00 98.19 187 LEU A CA 1
ATOM 1445 C C . LEU A 1 187 ? -5.681 -0.790 18.162 1.00 98.19 187 LEU A C 1
ATOM 1447 O O . LEU A 1 187 ? -5.992 0.071 18.987 1.00 98.19 187 LEU A O 1
ATOM 1451 N N . VAL A 1 188 ? -5.466 -2.065 18.473 1.00 97.56 188 VAL A N 1
ATOM 1452 C CA . VAL A 1 188 ? -5.564 -2.640 19.821 1.00 97.56 188 VAL A CA 1
ATOM 1453 C C . VAL A 1 188 ? -4.296 -3.420 20.143 1.00 97.56 188 VAL A C 1
ATOM 1455 O O . VAL A 1 188 ? -3.831 -4.203 19.319 1.00 97.56 188 VAL A O 1
ATOM 1458 N N . ASN A 1 189 ? -3.718 -3.236 21.326 1.00 96.12 189 ASN A N 1
ATOM 1459 C CA . ASN A 1 189 ? -2.592 -4.065 21.773 1.00 96.12 189 ASN A CA 1
ATOM 1460 C C . ASN A 1 189 ? -3.063 -5.354 22.483 1.00 96.12 189 ASN A C 1
ATOM 1462 O O . ASN A 1 189 ? -4.236 -5.490 22.839 1.00 96.12 189 ASN A O 1
ATOM 1466 N N . LEU A 1 190 ? -2.152 -6.307 22.725 1.00 94.88 190 LEU A N 1
ATOM 1467 C CA . LEU A 1 190 ? -2.486 -7.588 23.379 1.00 94.88 190 LEU A CA 1
ATOM 1468 C C . LEU A 1 190 ? -3.142 -7.412 24.762 1.00 94.88 190 LEU A C 1
ATOM 1470 O O . LEU A 1 190 ? -4.061 -8.156 25.115 1.00 94.88 190 LEU A O 1
ATOM 1474 N N . LYS A 1 191 ? -2.744 -6.388 25.529 1.00 92.81 191 LYS A N 1
ATOM 1475 C CA . LYS A 1 191 ? -3.343 -6.097 26.841 1.00 92.81 191 LYS A CA 1
ATOM 1476 C C . LYS A 1 191 ? -4.776 -5.594 26.695 1.00 92.81 191 LYS A C 1
ATOM 1478 O O . LYS A 1 191 ? -5.661 -6.092 27.382 1.00 92.81 191 LYS A O 1
ATOM 1483 N N . GLU A 1 192 ? -5.027 -4.661 25.782 1.00 94.50 192 GLU A N 1
ATOM 1484 C CA . GLU A 1 192 ? -6.369 -4.140 25.475 1.00 94.50 192 GLU A CA 1
ATOM 1485 C C . GLU A 1 192 ? -7.307 -5.220 24.923 1.00 94.50 192 GLU A C 1
ATOM 1487 O O . GLU A 1 192 ? -8.506 -5.218 25.216 1.00 94.50 192 GLU A O 1
ATOM 1492 N N . LEU A 1 193 ? -6.766 -6.178 24.166 1.00 93.19 193 LEU A N 1
ATOM 1493 C CA . LEU A 1 193 ? -7.504 -7.373 23.769 1.00 93.19 193 LEU A CA 1
ATOM 1494 C C . LEU A 1 193 ? -7.876 -8.225 24.987 1.00 93.19 193 LEU A C 1
ATOM 1496 O O . LEU A 1 193 ? -9.030 -8.635 25.113 1.00 93.19 193 LEU A O 1
ATOM 1500 N N . SER A 1 194 ? -6.931 -8.459 25.903 1.00 91.31 194 SER A N 1
ATOM 1501 C CA . SER A 1 194 ? -7.156 -9.304 27.084 1.00 91.31 194 SER A CA 1
ATOM 1502 C C . SER A 1 194 ? -8.193 -8.730 28.053 1.00 91.31 194 SER A C 1
ATOM 1504 O O . SER A 1 194 ? -8.980 -9.479 28.629 1.00 91.31 194 SER A O 1
ATOM 1506 N N . THR A 1 195 ? -8.260 -7.402 28.185 1.00 93.06 195 THR A N 1
ATOM 1507 C CA . THR A 1 195 ? -9.273 -6.732 29.014 1.00 93.06 195 THR A CA 1
ATOM 1508 C C . THR A 1 195 ? -10.652 -6.710 28.356 1.00 93.06 195 THR A C 1
ATOM 1510 O O . THR A 1 195 ? -11.649 -6.458 29.029 1.00 93.06 195 THR A O 1
ATOM 1513 N N . GLY A 1 196 ? -10.732 -6.970 27.046 1.00 89.50 196 GLY A N 1
ATOM 1514 C CA . GLY A 1 196 ? -11.974 -6.906 26.283 1.00 89.50 196 GLY A CA 1
ATOM 1515 C C . GLY A 1 196 ? -12.468 -5.483 26.019 1.00 89.50 196 GLY A C 1
ATOM 1516 O O . GLY A 1 196 ? -13.626 -5.319 25.644 1.00 89.50 196 GLY A O 1
ATOM 1517 N N . ALA A 1 197 ? -11.620 -4.461 26.186 1.00 89.25 197 ALA A N 1
ATOM 1518 C CA . ALA A 1 197 ? -12.004 -3.056 26.013 1.00 89.25 197 ALA A CA 1
ATOM 1519 C C . ALA A 1 197 ? -12.531 -2.746 24.597 1.00 89.25 197 ALA A C 1
ATOM 1521 O O . ALA A 1 197 ? -13.427 -1.921 24.431 1.00 89.25 197 ALA A O 1
ATOM 1522 N N . TYR A 1 198 ? -12.046 -3.466 23.581 1.00 90.00 198 TYR A N 1
ATOM 1523 C CA . TYR A 1 198 ? -12.518 -3.359 22.196 1.00 90.00 198 TYR A CA 1
ATOM 1524 C C . TYR A 1 198 ? -13.998 -3.738 22.012 1.00 90.00 198 TYR A C 1
ATOM 1526 O O . TYR A 1 198 ? -14.610 -3.328 21.032 1.00 90.00 198 TYR A O 1
ATOM 1534 N N . LYS A 1 199 ? -14.607 -4.482 22.947 1.00 91.31 199 LYS A N 1
ATOM 1535 C CA . LYS A 1 199 ? -16.031 -4.860 22.884 1.00 91.31 199 LYS A CA 1
ATOM 1536 C C . LYS A 1 199 ? -16.984 -3.679 23.092 1.00 91.31 199 LYS A C 1
ATOM 1538 O O . LYS A 1 199 ? -18.178 -3.826 22.871 1.00 91.31 199 LYS A O 1
ATOM 1543 N N . LEU A 1 200 ? -16.467 -2.531 23.536 1.00 91.62 200 LEU A N 1
ATOM 1544 C CA . LEU A 1 200 ? -17.221 -1.278 23.631 1.00 91.62 200 LEU A CA 1
ATOM 1545 C C . LEU A 1 200 ? -17.409 -0.597 22.266 1.00 91.62 200 LEU A C 1
ATOM 1547 O O . LEU A 1 200 ? -18.189 0.346 22.156 1.00 91.62 200 LEU A O 1
ATOM 1551 N N . LEU A 1 201 ? -16.677 -1.040 21.241 1.00 92.56 201 LEU A N 1
ATOM 1552 C CA . LEU A 1 201 ? -16.794 -0.518 19.885 1.00 92.56 201 LEU A CA 1
ATOM 1553 C C . LEU A 1 201 ? -18.073 -1.040 19.207 1.00 92.56 201 LEU A C 1
ATOM 1555 O O . LEU A 1 201 ? -18.560 -2.116 19.564 1.00 92.56 201 LEU A O 1
ATOM 1559 N N . PRO A 1 202 ? -18.599 -0.325 18.196 1.00 90.25 202 PRO A N 1
ATOM 1560 C CA . PRO A 1 202 ? -19.717 -0.808 17.390 1.00 90.25 202 PRO A CA 1
ATOM 1561 C C . PRO A 1 202 ? -19.449 -2.190 16.779 1.00 90.25 202 PRO A C 1
ATOM 1563 O O . PRO A 1 202 ? -18.316 -2.512 16.405 1.00 90.25 202 PRO A O 1
ATOM 1566 N N . GLU A 1 203 ? -20.501 -2.993 16.626 1.00 86.31 203 GLU A N 1
ATOM 1567 C CA . GLU A 1 203 ? -20.410 -4.292 15.956 1.00 86.31 203 GLU A CA 1
ATOM 1568 C C . GLU A 1 203 ? -19.891 -4.131 14.515 1.00 86.31 203 GLU A C 1
ATOM 1570 O O . GLU A 1 203 ? -20.188 -3.149 13.836 1.00 86.31 203 GLU A O 1
ATOM 1575 N N . GLY A 1 204 ? -19.058 -5.070 14.060 1.00 84.25 204 GLY A N 1
ATOM 1576 C CA . GLY A 1 204 ? -18.405 -4.991 12.749 1.00 84.25 204 GLY A CA 1
ATOM 1577 C C . GLY A 1 204 ? -17.175 -4.074 12.692 1.00 84.25 204 GLY A C 1
ATOM 1578 O O . GLY A 1 204 ? -16.554 -3.963 11.632 1.00 84.25 204 GLY A O 1
ATOM 1579 N N . THR A 1 205 ? -16.772 -3.448 13.809 1.00 91.00 205 THR A N 1
ATOM 1580 C CA . THR A 1 205 ? -15.523 -2.673 13.863 1.00 91.00 205 THR A CA 1
ATOM 1581 C C . THR A 1 205 ? -14.320 -3.559 13.540 1.00 91.00 205 THR A C 1
ATOM 1583 O O . THR A 1 205 ? -14.106 -4.610 14.143 1.00 91.00 205 THR A O 1
ATOM 1586 N N . ARG A 1 206 ? -13.510 -3.115 12.578 1.00 93.56 206 ARG A N 1
ATOM 1587 C CA . ARG A 1 206 ? -12.334 -3.840 12.087 1.00 93.56 206 ARG A CA 1
ATOM 1588 C C . ARG A 1 206 ? -11.151 -3.598 13.019 1.00 93.56 206 ARG A C 1
ATOM 1590 O O . ARG A 1 206 ? -10.795 -2.447 13.269 1.00 93.56 206 ARG A O 1
ATOM 1597 N N . LEU A 1 207 ? -10.532 -4.673 13.497 1.00 96.25 207 LEU A N 1
ATOM 1598 C CA . LEU A 1 207 ? -9.415 -4.602 14.437 1.00 96.25 207 LEU A CA 1
ATOM 1599 C C . LEU A 1 207 ? -8.069 -4.779 13.728 1.00 96.25 207 LEU A C 1
ATOM 1601 O O . LEU A 1 207 ? -7.909 -5.655 12.875 1.00 96.25 207 LEU A O 1
ATOM 1605 N N . VAL A 1 208 ? -7.099 -3.965 14.133 1.00 97.62 208 VAL A N 1
ATOM 1606 C CA . VAL A 1 208 ? -5.673 -4.117 13.839 1.00 97.62 208 VAL A CA 1
ATOM 1607 C C . VAL A 1 208 ? -4.980 -4.432 15.154 1.00 97.62 208 VAL A C 1
ATOM 1609 O O . VAL A 1 208 ? -5.113 -3.674 16.113 1.00 97.62 208 VAL A O 1
ATOM 1612 N N . VAL A 1 209 ? -4.250 -5.541 15.227 1.00 97.81 209 VAL A N 1
ATOM 1613 C CA . VAL A 1 209 ? -3.612 -5.952 16.484 1.00 97.81 209 VAL A CA 1
ATOM 1614 C C . VAL A 1 209 ? -2.164 -5.496 16.508 1.00 97.81 209 VAL A C 1
ATOM 1616 O O . VAL A 1 209 ? -1.392 -5.863 15.632 1.00 97.81 209 VAL A O 1
ATOM 1619 N N . SER A 1 210 ? -1.783 -4.714 17.512 1.00 96.81 210 SER A N 1
ATOM 1620 C CA . SER A 1 210 ? -0.402 -4.304 17.741 1.00 96.81 210 SER A CA 1
ATOM 1621 C C . SER A 1 210 ? 0.287 -5.225 18.739 1.00 96.81 210 SER A C 1
ATOM 1623 O O . SER A 1 210 ? -0.242 -5.489 19.822 1.00 96.81 210 SER A O 1
ATOM 1625 N N . LEU A 1 211 ? 1.482 -5.685 18.384 1.00 95.25 211 LEU A N 1
ATOM 1626 C CA . LEU A 1 211 ? 2.366 -6.457 19.259 1.00 95.25 211 LEU A CA 1
ATOM 1627 C C . LEU A 1 211 ? 3.823 -6.252 18.839 1.00 95.25 211 LEU A C 1
ATOM 1629 O O . LEU A 1 211 ? 4.083 -5.816 17.718 1.00 95.25 211 LEU A O 1
ATOM 1633 N N . ARG A 1 212 ? 4.770 -6.571 19.716 1.00 92.19 212 ARG A N 1
ATOM 1634 C CA . ARG A 1 212 ? 6.211 -6.351 19.516 1.00 92.19 212 ARG A CA 1
ATOM 1635 C C . ARG A 1 212 ? 6.999 -7.598 19.122 1.00 92.19 212 ARG A C 1
ATOM 1637 O O . ARG A 1 212 ? 8.114 -7.475 18.628 1.00 92.19 212 ARG A O 1
ATOM 1644 N N . GLY A 1 213 ? 6.463 -8.784 19.390 1.00 90.06 213 GLY A N 1
ATOM 1645 C CA . GLY A 1 213 ? 7.138 -10.064 19.175 1.00 90.06 213 GLY A CA 1
ATOM 1646 C C . GLY A 1 213 ? 8.107 -10.453 20.301 1.00 90.06 213 GLY A C 1
ATOM 1647 O O . GLY A 1 213 ? 8.636 -11.567 20.290 1.00 90.06 213 GLY A O 1
ATOM 1648 N N . ASP A 1 214 ? 8.341 -9.578 21.287 1.00 89.31 214 ASP A N 1
ATOM 1649 C CA . ASP A 1 214 ? 9.123 -9.848 22.503 1.00 89.31 214 ASP A CA 1
ATOM 1650 C C . ASP A 1 214 ? 8.247 -10.204 23.719 1.00 89.31 214 ASP A C 1
ATOM 1652 O O . ASP A 1 214 ? 8.775 -10.538 24.782 1.00 89.31 214 ASP A O 1
ATOM 1656 N N . GLU A 1 215 ? 6.922 -10.237 23.551 1.00 91.50 215 GLU A N 1
ATOM 1657 C CA . GLU A 1 215 ? 5.979 -10.682 24.576 1.00 91.50 215 GLU A CA 1
ATOM 1658 C C . GLU A 1 215 ? 6.139 -12.181 24.912 1.00 91.50 215 GLU A C 1
ATOM 1660 O O . GLU A 1 215 ? 6.657 -12.971 24.102 1.00 91.50 215 GLU A O 1
ATOM 1665 N N . PRO A 1 216 ? 5.710 -12.612 26.115 1.00 90.62 216 PRO A N 1
ATOM 1666 C CA . PRO A 1 216 ? 5.587 -14.024 26.457 1.00 90.62 216 PRO A CA 1
ATOM 1667 C C . PRO A 1 216 ? 4.683 -14.764 25.465 1.00 90.62 216 PRO A C 1
ATOM 1669 O O . PRO A 1 216 ? 3.628 -14.266 25.082 1.00 90.62 216 PRO A O 1
ATOM 1672 N N . SER A 1 217 ? 5.058 -15.989 25.086 1.00 86.62 217 SER A N 1
ATOM 1673 C CA . SER A 1 217 ? 4.323 -16.774 24.079 1.00 86.62 217 SER A CA 1
ATOM 1674 C C . SER A 1 217 ? 2.864 -17.073 24.463 1.00 86.62 217 SER A C 1
ATOM 1676 O O . SER A 1 217 ? 2.045 -17.342 23.590 1.00 86.62 217 SER A O 1
ATOM 1678 N N . GLU A 1 218 ? 2.532 -17.022 25.754 1.00 90.75 218 GLU A N 1
ATOM 1679 C CA . GLU A 1 218 ? 1.167 -17.168 26.273 1.00 90.75 218 GLU A CA 1
ATOM 1680 C C . GLU A 1 218 ? 0.263 -16.000 25.860 1.00 90.75 218 GLU A C 1
ATOM 1682 O O . GLU A 1 218 ? -0.919 -16.208 25.596 1.00 90.75 218 GLU A O 1
ATOM 1687 N N . GLU A 1 219 ? 0.808 -14.783 25.735 1.00 93.00 219 GLU A N 1
ATOM 1688 C CA . GLU A 1 219 ? 0.033 -13.609 25.318 1.00 93.00 219 GLU A CA 1
ATOM 1689 C C . GLU A 1 219 ? -0.422 -13.717 23.855 1.00 93.00 219 GLU A C 1
ATOM 1691 O O . GLU A 1 219 ? -1.461 -13.170 23.494 1.00 93.00 219 GLU A O 1
ATOM 1696 N N . PHE A 1 220 ? 0.289 -14.478 23.014 1.00 92.50 220 PHE A N 1
ATOM 1697 C CA . PHE A 1 220 ? -0.105 -14.697 21.619 1.00 92.50 220 PHE A CA 1
ATOM 1698 C C . PHE A 1 220 ? -1.352 -15.577 21.475 1.00 92.50 220 PHE A C 1
ATOM 1700 O O . PHE A 1 220 ? -2.028 -15.507 20.450 1.00 92.50 220 PHE A O 1
ATOM 1707 N N . GLU A 1 221 ? -1.713 -16.365 22.494 1.00 93.44 221 GLU A N 1
ATOM 1708 C CA . GLU A 1 221 ? -2.880 -17.260 22.447 1.00 93.44 221 GLU A CA 1
ATOM 1709 C C . GLU A 1 221 ? -4.197 -16.518 22.215 1.00 93.44 221 GLU A C 1
ATOM 1711 O O . GLU A 1 221 ? -5.107 -17.063 21.586 1.00 93.44 221 GLU A O 1
ATOM 1716 N N . ILE A 1 222 ? -4.274 -15.246 22.617 1.00 93.25 222 ILE A N 1
ATOM 1717 C CA . ILE A 1 222 ? -5.449 -14.412 22.370 1.00 93.25 222 ILE A CA 1
ATOM 1718 C C . ILE A 1 222 ? -5.722 -14.189 20.877 1.00 93.25 222 ILE A C 1
ATOM 1720 O O . ILE A 1 222 ? -6.879 -14.018 20.493 1.00 93.25 222 ILE A O 1
ATOM 1724 N N . LEU A 1 223 ? -4.694 -14.257 20.020 1.00 93.50 223 LEU A N 1
ATOM 1725 C CA . LEU A 1 223 ? -4.818 -14.042 18.574 1.00 93.50 223 LEU A CA 1
ATOM 1726 C C . LEU A 1 223 ? -5.736 -15.073 17.904 1.00 93.50 223 LEU A C 1
ATOM 1728 O O . LEU A 1 223 ? -6.353 -14.768 16.890 1.00 93.50 223 LEU A O 1
ATOM 1732 N N . LYS A 1 224 ? -5.891 -16.272 18.481 1.00 92.94 224 LYS A N 1
ATOM 1733 C CA . LYS A 1 224 ? -6.796 -17.314 17.958 1.00 92.94 224 LYS A CA 1
ATOM 1734 C C . LYS A 1 224 ? -8.273 -16.958 18.078 1.00 92.94 224 LYS A C 1
ATOM 1736 O O . LYS A 1 224 ? -9.111 -17.568 17.421 1.00 92.94 224 LYS A O 1
ATOM 1741 N N . HIS A 1 225 ? -8.593 -16.035 18.976 1.00 91.00 225 HIS A N 1
ATOM 1742 C CA . HIS A 1 225 ? -9.961 -15.703 19.354 1.00 91.00 225 HIS A CA 1
ATOM 1743 C C . HIS A 1 225 ? -10.392 -14.328 18.836 1.00 91.00 225 HIS A C 1
ATOM 1745 O O . HIS A 1 225 ? -11.464 -13.849 19.200 1.00 91.00 225 HIS A O 1
ATOM 1751 N N . VAL A 1 226 ? -9.566 -13.690 18.002 1.00 90.12 226 VAL A N 1
ATOM 1752 C CA . VAL A 1 226 ? -9.788 -12.339 17.484 1.00 90.12 226 VAL A CA 1
ATOM 1753 C C . VAL A 1 226 ? -9.747 -12.372 15.957 1.00 90.12 226 VAL A C 1
ATOM 1755 O O . VAL A 1 226 ? -8.773 -12.832 15.369 1.00 90.12 226 VAL A O 1
ATOM 1758 N N . ASP A 1 227 ? -10.786 -11.841 15.310 1.00 91.19 227 ASP A N 1
ATOM 1759 C CA . ASP A 1 227 ? -10.797 -11.593 13.860 1.00 91.19 227 ASP A CA 1
ATOM 1760 C C . ASP A 1 227 ? -10.019 -10.303 13.545 1.00 91.19 227 ASP A C 1
ATOM 1762 O O . ASP A 1 227 ? -10.583 -9.225 13.335 1.00 91.19 227 ASP A O 1
ATOM 1766 N N . ALA A 1 228 ? -8.692 -10.405 13.592 1.00 93.75 228 ALA A N 1
ATOM 1767 C CA . ALA A 1 228 ? -7.788 -9.320 13.236 1.00 93.75 228 ALA A CA 1
ATOM 1768 C C . ALA A 1 228 ? -7.668 -9.197 11.710 1.00 93.75 228 ALA A C 1
ATOM 1770 O O . ALA A 1 228 ? -7.404 -10.182 11.020 1.00 93.75 228 ALA A O 1
ATOM 1771 N N . LYS A 1 229 ? -7.799 -7.977 11.171 1.00 94.06 229 LYS A N 1
ATOM 1772 C CA . LYS A 1 229 ? -7.604 -7.725 9.729 1.00 94.06 229 LYS A CA 1
ATOM 1773 C C . LYS A 1 229 ? -6.138 -7.661 9.334 1.00 94.06 229 LYS A C 1
ATOM 1775 O O . LYS A 1 229 ? -5.797 -8.021 8.214 1.00 94.06 229 LYS A O 1
ATOM 1780 N N . MET A 1 230 ? -5.289 -7.225 10.256 1.00 95.44 230 MET A N 1
ATOM 1781 C CA . MET A 1 230 ? -3.839 -7.323 10.149 1.00 95.44 230 MET A CA 1
ATOM 1782 C C . MET A 1 230 ? -3.213 -7.255 11.545 1.00 95.44 230 MET A C 1
ATOM 1784 O O . MET A 1 230 ? -3.834 -6.769 12.499 1.00 95.44 230 MET A O 1
ATOM 1788 N N . ILE A 1 231 ? -1.968 -7.700 11.644 1.00 97.00 231 ILE A N 1
ATOM 1789 C CA . ILE A 1 231 ? -1.098 -7.477 12.794 1.00 97.00 231 ILE A CA 1
ATOM 1790 C C . ILE A 1 231 ? -0.133 -6.346 12.436 1.00 97.00 231 ILE A C 1
ATOM 1792 O O . ILE A 1 231 ? 0.581 -6.432 11.442 1.00 97.00 231 ILE A O 1
ATOM 1796 N N . LEU A 1 232 ? -0.098 -5.298 13.255 1.00 96.94 232 LEU A N 1
ATOM 1797 C CA . LEU A 1 232 ? 0.918 -4.254 13.199 1.00 96.94 232 LEU A CA 1
ATOM 1798 C C . LEU A 1 232 ? 2.061 -4.633 14.148 1.00 96.94 232 LEU A C 1
ATOM 1800 O O . LEU A 1 232 ? 1.981 -4.432 15.362 1.00 96.94 232 LEU A O 1
ATOM 1804 N N . HIS A 1 233 ? 3.109 -5.225 13.587 1.00 95.06 233 HIS A N 1
ATOM 1805 C CA . HIS A 1 233 ? 4.229 -5.782 14.332 1.00 95.06 233 HIS A CA 1
ATOM 1806 C C . HIS A 1 233 ? 5.288 -4.710 14.620 1.00 95.06 233 HIS A C 1
ATOM 1808 O O . HIS A 1 233 ? 6.099 -4.372 13.760 1.00 95.06 233 HIS A O 1
ATOM 1814 N N . VAL A 1 234 ? 5.263 -4.160 15.832 1.00 93.44 234 VAL A N 1
ATOM 1815 C CA . VAL A 1 234 ? 6.127 -3.065 16.287 1.00 93.44 234 VAL A CA 1
ATOM 1816 C C . VAL A 1 234 ? 7.509 -3.600 16.638 1.00 93.44 234 VAL A C 1
ATOM 1818 O O . VAL A 1 234 ? 7.769 -4.024 17.763 1.00 93.44 234 VAL A O 1
ATOM 1821 N N . LEU A 1 235 ? 8.410 -3.575 15.661 1.00 88.31 235 LEU A N 1
ATOM 1822 C CA . LEU A 1 235 ? 9.730 -4.175 15.790 1.00 88.31 235 LEU A CA 1
ATOM 1823 C C . LEU A 1 235 ? 10.611 -3.402 16.790 1.00 88.31 235 LEU A C 1
ATOM 1825 O O . LEU A 1 235 ? 10.805 -2.191 16.631 1.00 88.31 235 LEU A O 1
ATOM 1829 N N . PRO A 1 236 ? 11.211 -4.076 17.789 1.00 80.69 236 PRO A N 1
ATOM 1830 C CA . PRO A 1 236 ? 12.081 -3.421 18.758 1.00 80.69 236 PRO A CA 1
ATOM 1831 C C . PRO A 1 236 ? 13.354 -2.880 18.088 1.00 80.69 236 PRO A C 1
ATOM 1833 O O . PRO A 1 236 ? 14.045 -3.578 17.351 1.00 80.69 236 PRO A O 1
ATOM 1836 N N . LEU A 1 237 ? 13.669 -1.609 18.340 1.00 72.12 237 LEU A N 1
ATOM 1837 C CA . LEU A 1 237 ? 14.873 -0.927 17.846 1.00 72.12 237 LEU A CA 1
ATOM 1838 C C . LEU A 1 237 ? 16.147 -1.347 18.582 1.00 72.12 237 LEU A C 1
ATOM 1840 O O . LEU A 1 237 ? 17.197 -1.455 17.956 1.00 72.12 237 LEU A O 1
ATOM 1844 N N . SER A 1 238 ? 16.055 -1.510 19.903 1.00 65.06 238 SER A N 1
ATOM 1845 C CA . SER A 1 238 ? 17.183 -1.794 20.789 1.00 65.06 238 SER A CA 1
ATOM 1846 C C . SER A 1 238 ? 17.264 -3.279 21.141 1.00 65.06 238 SER A C 1
ATOM 1848 O O . SER A 1 238 ? 16.253 -3.964 21.297 1.00 65.06 238 SER A O 1
ATOM 1850 N N . GLU A 1 239 ? 18.491 -3.765 21.322 1.00 55.00 239 GLU A N 1
ATOM 1851 C CA . GLU A 1 239 ? 18.808 -5.124 21.775 1.00 55.00 239 GLU A CA 1
ATOM 1852 C C . GLU A 1 239 ? 18.580 -5.333 23.284 1.00 55.00 239 GLU A C 1
ATOM 1854 O O . GLU A 1 239 ? 19.169 -6.231 23.875 1.00 55.00 239 GLU A O 1
ATOM 1859 N N . ASP A 1 240 ? 17.726 -4.544 23.946 1.00 56.00 240 ASP A N 1
ATOM 1860 C CA . ASP A 1 240 ? 17.580 -4.643 25.408 1.00 56.00 240 ASP A CA 1
ATOM 1861 C C . ASP A 1 240 ? 17.039 -6.021 25.850 1.00 56.00 240 ASP A C 1
ATOM 1863 O O . ASP A 1 240 ? 17.207 -6.409 27.008 1.00 56.00 240 ASP A O 1
ATOM 1867 N N . LYS A 1 241 ? 16.406 -6.779 24.934 1.00 61.59 241 LYS A N 1
ATOM 1868 C CA . LYS A 1 241 ? 15.994 -8.181 25.147 1.00 61.59 241 LYS A CA 1
ATOM 1869 C C . LYS A 1 241 ? 16.137 -9.074 23.911 1.00 61.59 241 LYS A C 1
ATOM 1871 O O . LYS A 1 241 ? 16.736 -10.141 24.000 1.00 61.59 241 LYS A O 1
ATOM 1876 N N . ILE A 1 242 ? 15.530 -8.691 22.785 1.00 74.75 242 ILE A N 1
ATOM 1877 C CA . ILE A 1 242 ? 15.439 -9.507 21.564 1.00 74.75 242 ILE A CA 1
ATOM 1878 C C . ILE A 1 242 ? 15.555 -8.575 20.351 1.00 74.75 242 ILE A C 1
ATOM 1880 O O . ILE A 1 242 ? 14.833 -7.586 20.268 1.00 74.75 242 ILE A O 1
ATOM 1884 N N . GLY A 1 243 ? 16.451 -8.885 19.409 1.00 80.62 243 GLY A N 1
ATOM 1885 C CA . GLY A 1 243 ? 16.600 -8.109 18.173 1.00 80.62 243 GLY A CA 1
ATOM 1886 C C . GLY A 1 243 ? 15.411 -8.262 17.211 1.00 80.62 243 GLY A C 1
ATOM 1887 O O . GLY A 1 243 ? 14.659 -9.236 17.281 1.00 80.62 243 GLY A O 1
ATOM 1888 N N . ARG A 1 244 ? 15.277 -7.330 16.255 1.00 84.50 244 ARG A N 1
ATOM 1889 C CA . ARG A 1 244 ? 14.173 -7.272 15.267 1.00 84.50 244 ARG A CA 1
ATOM 1890 C C . ARG A 1 244 ? 13.885 -8.610 14.582 1.00 84.50 244 ARG A C 1
ATOM 1892 O O . ARG A 1 244 ? 12.747 -9.067 14.550 1.00 84.50 244 ARG A O 1
ATOM 1899 N N . VAL A 1 245 ? 14.936 -9.247 14.067 1.00 84.38 245 VAL A N 1
ATOM 1900 C CA . VAL A 1 245 ? 14.855 -10.528 13.349 1.00 84.38 245 VAL A CA 1
ATOM 1901 C C . VAL A 1 245 ? 14.275 -11.627 14.237 1.00 84.38 245 VAL A C 1
ATOM 1903 O O . VAL A 1 245 ? 13.389 -12.372 13.824 1.00 84.38 245 VAL A O 1
ATOM 1906 N N . HIS A 1 246 ? 14.738 -11.711 15.481 1.00 86.81 246 HIS A N 1
ATOM 1907 C CA . HIS A 1 246 ? 14.263 -12.720 16.419 1.00 86.81 246 HIS A CA 1
ATOM 1908 C C . HIS A 1 246 ? 12.804 -12.483 16.823 1.00 86.81 246 HIS A C 1
ATOM 1910 O O . HIS A 1 246 ? 12.034 -13.440 16.854 1.00 86.81 246 HIS A O 1
ATOM 1916 N N . ALA A 1 247 ? 12.405 -11.232 17.074 1.00 88.81 247 ALA A N 1
ATOM 1917 C CA . ALA A 1 247 ? 11.012 -10.886 17.362 1.00 88.81 247 ALA A CA 1
ATOM 1918 C C . ALA A 1 247 ? 10.082 -11.265 16.193 1.00 88.81 247 ALA A C 1
ATOM 1920 O O . ALA A 1 247 ? 9.060 -11.919 16.402 1.00 88.81 247 ALA A O 1
ATOM 1921 N N . ALA A 1 248 ? 10.493 -10.961 14.955 1.00 89.38 248 ALA A N 1
ATOM 1922 C CA . ALA A 1 248 ? 9.762 -11.357 13.752 1.00 89.38 248 ALA A CA 1
ATOM 1923 C C . ALA A 1 248 ? 9.625 -12.875 13.629 1.00 89.38 248 ALA A C 1
ATOM 1925 O O . ALA A 1 248 ? 8.508 -13.377 13.521 1.00 89.38 248 ALA A O 1
ATOM 1926 N N . ARG A 1 249 ? 10.733 -13.622 13.694 1.00 89.81 249 ARG A N 1
ATOM 1927 C CA . ARG A 1 249 ? 10.696 -15.087 13.569 1.00 89.81 249 ARG A CA 1
ATOM 1928 C C . ARG A 1 249 ? 9.808 -15.734 14.625 1.00 89.81 249 ARG A C 1
ATOM 1930 O O . ARG A 1 249 ? 9.004 -16.583 14.266 1.00 89.81 249 ARG A O 1
ATOM 1937 N N . ARG A 1 250 ? 9.868 -15.280 15.884 1.00 91.94 250 ARG A N 1
ATOM 1938 C CA . ARG A 1 250 ? 8.984 -15.775 16.957 1.00 91.94 250 ARG A CA 1
ATOM 1939 C C . ARG A 1 250 ? 7.505 -15.616 16.608 1.00 91.94 250 ARG A C 1
ATOM 1941 O O . ARG A 1 250 ? 6.734 -16.553 16.808 1.00 91.94 250 ARG A O 1
ATOM 1948 N N . LEU A 1 251 ? 7.112 -14.449 16.094 1.00 92.62 251 LEU A N 1
ATOM 1949 C CA . LEU A 1 251 ? 5.734 -14.211 15.671 1.00 92.62 251 LEU A CA 1
ATOM 1950 C C . LEU A 1 251 ? 5.343 -15.140 14.515 1.00 92.62 251 LEU A C 1
ATOM 1952 O O . LEU A 1 251 ? 4.316 -15.807 14.594 1.00 92.62 251 LEU A O 1
ATOM 1956 N N . PHE A 1 252 ? 6.154 -15.226 13.459 1.00 92.75 252 PHE A N 1
ATOM 1957 C CA . PHE A 1 252 ? 5.825 -16.062 12.298 1.00 92.75 252 PHE A CA 1
ATOM 1958 C C . PHE A 1 252 ? 5.824 -17.560 12.615 1.00 92.75 252 PHE A C 1
ATOM 1960 O O . PHE A 1 252 ? 4.946 -18.272 12.136 1.00 92.75 252 PHE A O 1
ATOM 1967 N N . GLU A 1 253 ? 6.740 -18.041 13.455 1.00 92.88 253 GLU A N 1
ATOM 1968 C CA . GLU A 1 253 ? 6.734 -19.420 13.959 1.00 92.88 253 GLU A CA 1
ATOM 1969 C C . GLU A 1 253 ? 5.453 -19.715 14.742 1.00 92.88 253 GLU A C 1
ATOM 1971 O O . GLU A 1 253 ? 4.846 -20.773 14.564 1.00 92.88 253 GLU A O 1
ATOM 1976 N N . TYR A 1 254 ? 5.003 -18.767 15.571 1.00 94.25 254 TYR A N 1
ATOM 1977 C CA . TYR A 1 254 ? 3.736 -18.886 16.281 1.00 94.25 254 TYR A CA 1
ATOM 1978 C C . TYR A 1 254 ? 2.547 -18.956 15.313 1.00 94.25 254 TYR A C 1
ATOM 1980 O O . TYR A 1 254 ? 1.747 -19.891 15.391 1.00 94.25 254 TYR A O 1
ATOM 1988 N N . LEU A 1 255 ? 2.442 -17.999 14.384 1.00 93.75 255 LEU A N 1
ATOM 1989 C CA . LEU A 1 255 ? 1.352 -17.938 13.406 1.00 93.75 255 LEU A CA 1
ATOM 1990 C C . LEU A 1 255 ? 1.304 -19.212 12.553 1.00 93.75 255 LEU A C 1
ATOM 1992 O O . LEU A 1 255 ? 0.246 -19.834 12.443 1.00 93.75 255 LEU A O 1
ATOM 1996 N N . ALA A 1 256 ? 2.453 -19.662 12.041 1.00 92.31 256 ALA A N 1
ATOM 1997 C CA . ALA A 1 256 ? 2.573 -20.901 11.278 1.00 92.31 256 ALA A CA 1
ATOM 1998 C C . ALA A 1 256 ? 2.193 -22.128 12.120 1.00 92.31 256 ALA A C 1
ATOM 2000 O O . ALA A 1 256 ? 1.391 -22.956 11.686 1.00 92.31 256 ALA A O 1
ATOM 2001 N N . GLY A 1 257 ? 2.696 -22.221 13.355 1.00 93.06 257 GLY A N 1
ATOM 2002 C CA . GLY A 1 257 ? 2.400 -23.322 14.275 1.00 93.06 257 GLY A CA 1
ATOM 2003 C C . GLY A 1 257 ? 0.930 -23.408 14.698 1.00 93.06 257 GLY A C 1
ATOM 2004 O O . GLY A 1 257 ? 0.479 -24.467 15.139 1.00 93.06 257 GLY A O 1
ATOM 2005 N N . LYS A 1 258 ? 0.169 -22.314 14.566 1.00 93.12 258 LYS A N 1
ATOM 2006 C CA . LYS A 1 258 ? -1.278 -22.257 14.832 1.00 93.12 258 LYS A CA 1
ATOM 2007 C C . LYS A 1 258 ? -2.134 -22.156 13.565 1.00 93.12 258 LYS A C 1
ATOM 2009 O O . LYS A 1 258 ? -3.349 -22.036 13.695 1.00 93.12 258 LYS A O 1
ATOM 2014 N N . ALA A 1 259 ? -1.526 -22.232 12.378 1.00 91.62 259 ALA A N 1
ATOM 2015 C CA . ALA A 1 259 ? -2.188 -22.069 11.082 1.00 91.62 259 ALA A CA 1
ATOM 2016 C C . ALA A 1 259 ? -3.012 -20.768 10.964 1.00 91.62 259 ALA A C 1
ATOM 2018 O O . ALA A 1 259 ? -4.086 -20.747 10.364 1.00 91.62 259 ALA A O 1
ATOM 2019 N N . LEU A 1 260 ? -2.512 -19.677 11.549 1.00 92.12 260 LEU A N 1
ATOM 2020 C CA . LEU A 1 260 ? -3.111 -18.349 11.443 1.00 92.12 260 LEU A CA 1
ATOM 2021 C C . LEU A 1 260 ? -2.542 -17.632 10.213 1.00 92.12 260 LEU A C 1
ATOM 2023 O O . LEU A 1 260 ? -1.332 -17.460 10.102 1.00 92.12 260 LEU A O 1
ATOM 2027 N N . SER A 1 261 ? -3.414 -17.190 9.305 1.00 87.81 261 SER A N 1
ATOM 2028 C CA . SER A 1 261 ? -3.044 -16.516 8.049 1.00 87.81 261 SER A CA 1
ATOM 2029 C C . SER A 1 261 ? -3.292 -15.004 8.086 1.00 87.81 261 SER A C 1
ATOM 2031 O O . SER A 1 261 ? -3.673 -14.408 7.078 1.00 87.81 261 SER A O 1
ATOM 2033 N N . VAL A 1 262 ? -3.181 -14.390 9.266 1.00 91.94 262 VAL A N 1
ATOM 2034 C CA . VAL A 1 262 ? -3.421 -12.952 9.430 1.00 91.94 262 VAL A CA 1
ATOM 2035 C C . VAL A 1 262 ? -2.249 -12.178 8.813 1.00 91.94 262 VAL A C 1
ATOM 2037 O O . VAL A 1 262 ? -1.111 -12.468 9.184 1.00 91.94 262 VAL A O 1
ATOM 2040 N N . PRO A 1 263 ? -2.496 -11.195 7.925 1.00 93.50 263 PRO A N 1
ATOM 2041 C CA . PRO A 1 263 ? -1.433 -10.387 7.334 1.00 93.50 263 PRO A CA 1
ATOM 2042 C C . PRO A 1 263 ? -0.621 -9.642 8.394 1.00 93.50 263 PRO A C 1
ATOM 2044 O O . PRO A 1 263 ? -1.196 -9.063 9.321 1.00 93.50 263 PRO A O 1
ATOM 2047 N N . VAL A 1 264 ? 0.702 -9.614 8.250 1.00 94.62 264 VAL A N 1
ATOM 2048 C CA . VAL A 1 264 ? 1.620 -8.971 9.200 1.00 94.62 264 VAL A CA 1
ATOM 2049 C C . VAL A 1 264 ? 2.315 -7.788 8.540 1.00 94.62 264 VAL A C 1
ATOM 2051 O O . VAL A 1 264 ? 3.093 -7.949 7.603 1.00 94.62 264 VAL A O 1
ATOM 2054 N N . ILE A 1 265 ? 2.079 -6.592 9.070 1.00 95.19 265 ILE A N 1
ATOM 2055 C CA . ILE A 1 265 ? 2.743 -5.359 8.650 1.00 95.19 265 ILE A CA 1
ATOM 2056 C C . ILE A 1 265 ? 3.842 -5.031 9.654 1.00 95.19 265 ILE A C 1
ATOM 2058 O O . ILE A 1 265 ? 3.561 -4.800 10.832 1.00 95.19 265 ILE A O 1
ATOM 2062 N N . HIS A 1 266 ? 5.094 -4.981 9.200 1.00 93.94 266 HIS A N 1
ATOM 2063 C CA . HIS A 1 266 ? 6.209 -4.585 10.060 1.00 93.94 266 HIS A CA 1
ATOM 2064 C C . HIS A 1 266 ? 6.191 -3.084 10.293 1.00 93.94 266 HIS A C 1
ATOM 2066 O O . HIS A 1 266 ? 6.321 -2.288 9.366 1.00 93.94 266 HIS A O 1
ATOM 2072 N N . HIS A 1 267 ? 6.075 -2.693 11.552 1.00 94.38 267 HIS A N 1
ATOM 2073 C CA . HIS A 1 267 ? 6.152 -1.313 11.989 1.00 94.38 267 HIS A CA 1
ATOM 2074 C C . HIS A 1 267 ? 7.540 -1.042 12.558 1.00 94.38 267 HIS A C 1
ATOM 2076 O O . HIS A 1 267 ? 7.878 -1.474 13.659 1.00 94.38 267 HIS A O 1
ATOM 2082 N N . ILE A 1 268 ? 8.354 -0.333 11.780 1.00 91.44 268 ILE A N 1
ATOM 2083 C CA . ILE A 1 268 ? 9.738 -0.007 12.114 1.00 91.44 268 ILE A CA 1
ATOM 2084 C C . ILE A 1 268 ? 9.803 1.462 12.484 1.00 91.44 268 ILE A C 1
ATOM 2086 O O . ILE A 1 268 ? 9.653 2.351 11.646 1.00 91.44 268 ILE A O 1
ATOM 2090 N N . GLN A 1 269 ? 10.044 1.711 13.759 1.00 90.94 269 GLN A N 1
ATOM 2091 C CA . GLN A 1 269 ? 10.255 3.053 14.270 1.00 90.94 269 GLN A CA 1
ATOM 2092 C C . GLN A 1 269 ? 11.758 3.311 14.313 1.00 90.94 269 GLN A C 1
ATOM 2094 O O . GLN A 1 269 ? 12.533 2.398 14.586 1.00 90.94 269 GLN A O 1
ATOM 2099 N N . PHE A 1 270 ? 12.180 4.535 14.028 1.00 90.12 270 PHE A N 1
ATOM 2100 C CA . PHE A 1 270 ? 13.551 5.004 14.167 1.00 90.12 270 PHE A CA 1
ATOM 2101 C C . PHE A 1 270 ? 13.590 6.199 15.126 1.00 90.12 270 PHE A C 1
ATOM 2103 O O . PHE A 1 270 ? 12.638 6.986 15.176 1.00 90.12 270 PHE A O 1
ATOM 2110 N N . PRO A 1 271 ? 14.667 6.348 15.918 1.00 88.81 271 PRO A N 1
ATOM 2111 C CA . PRO A 1 271 ? 14.811 7.480 16.818 1.00 88.81 271 PRO A CA 1
ATOM 2112 C C . PRO A 1 271 ? 15.016 8.782 16.039 1.00 88.81 271 PRO A C 1
ATOM 2114 O O . PRO A 1 271 ? 15.405 8.790 14.869 1.00 88.81 271 PRO A O 1
ATOM 2117 N N . LYS A 1 272 ? 14.801 9.903 16.731 1.00 88.69 272 LYS A N 1
ATOM 2118 C CA . LYS A 1 272 ? 15.206 11.219 16.232 1.00 88.69 272 LYS A CA 1
ATOM 2119 C C . LYS A 1 272 ? 16.714 11.259 15.969 1.00 88.69 272 LYS A C 1
ATOM 2121 O O . LYS A 1 272 ? 17.490 10.662 16.712 1.00 88.69 272 LYS A O 1
ATOM 2126 N N . GLY A 1 273 ? 17.118 11.975 14.927 1.00 85.88 273 GLY A N 1
ATOM 2127 C CA . GLY A 1 273 ? 18.504 12.156 14.507 1.00 85.88 273 GLY A CA 1
ATOM 2128 C C . GLY A 1 273 ? 19.079 11.020 13.659 1.00 85.88 273 GLY A C 1
ATOM 2129 O O . GLY A 1 273 ? 20.257 11.086 13.315 1.00 85.88 273 GLY A O 1
ATOM 2130 N N . VAL A 1 274 ? 18.289 9.996 13.303 1.00 86.00 274 VAL A N 1
ATOM 2131 C CA . VAL A 1 274 ? 18.745 8.941 12.384 1.00 86.00 274 VAL A CA 1
ATOM 2132 C C . VAL A 1 274 ? 19.093 9.547 11.021 1.00 86.00 274 VAL A C 1
ATOM 2134 O O . VAL A 1 274 ? 18.305 10.315 10.457 1.00 86.00 274 VAL A O 1
ATOM 2137 N N . ARG A 1 275 ? 20.273 9.227 10.480 1.00 85.69 275 ARG A N 1
ATOM 2138 C CA . ARG A 1 275 ? 20.635 9.638 9.119 1.00 85.69 275 ARG A CA 1
ATOM 2139 C C . ARG A 1 275 ? 19.955 8.729 8.105 1.00 85.69 275 ARG A C 1
ATOM 2141 O O . ARG A 1 275 ? 19.670 7.571 8.393 1.00 85.69 275 ARG A O 1
ATOM 2148 N N . ARG A 1 276 ? 19.758 9.236 6.887 1.00 85.62 276 ARG A N 1
ATOM 2149 C CA . ARG A 1 276 ? 19.171 8.450 5.792 1.00 85.62 276 ARG A CA 1
ATOM 2150 C C . ARG A 1 276 ? 19.958 7.171 5.493 1.00 85.62 276 ARG A C 1
ATOM 2152 O O . ARG A 1 276 ? 19.357 6.125 5.299 1.00 85.62 276 ARG A O 1
ATOM 2159 N N . ASP A 1 277 ? 21.284 7.254 5.538 1.00 80.25 277 ASP A N 1
ATOM 2160 C CA . ASP A 1 277 ? 22.179 6.117 5.279 1.00 80.25 277 ASP A CA 1
ATOM 2161 C C . ASP A 1 277 ? 22.114 5.041 6.382 1.00 80.25 277 ASP A C 1
ATOM 2163 O O . ASP A 1 277 ? 22.469 3.889 6.147 1.00 80.25 277 ASP A O 1
ATOM 2167 N N . ASP A 1 278 ? 21.625 5.404 7.574 1.00 76.25 278 ASP A N 1
ATOM 2168 C CA . ASP A 1 278 ? 21.567 4.533 8.754 1.00 76.25 278 ASP A CA 1
ATOM 2169 C C . ASP A 1 278 ? 20.211 3.813 8.890 1.00 76.25 278 ASP A C 1
ATOM 2171 O O . ASP A 1 278 ? 19.983 3.069 9.851 1.00 76.25 278 ASP A O 1
ATOM 2175 N N . LEU A 1 279 ? 19.291 4.009 7.938 1.00 77.25 279 LEU A N 1
ATOM 2176 C CA . LEU A 1 279 ? 18.010 3.301 7.867 1.00 77.25 279 LEU A CA 1
ATOM 2177 C C . LEU A 1 279 ? 18.227 1.865 7.384 1.00 77.25 279 LEU A C 1
ATOM 2179 O O . LEU A 1 279 ? 17.825 1.471 6.291 1.00 77.25 279 LEU A O 1
ATOM 2183 N N . VAL A 1 280 ? 18.868 1.059 8.225 1.00 65.75 280 VAL A N 1
ATOM 2184 C CA . VAL A 1 280 ? 19.037 -0.367 7.968 1.00 65.75 280 VAL A CA 1
ATOM 2185 C C . VAL A 1 280 ? 17.721 -1.067 8.275 1.00 65.75 280 VAL A C 1
ATOM 2187 O O . VAL A 1 280 ? 17.309 -1.216 9.433 1.00 65.75 280 VAL A O 1
ATOM 2190 N N . ILE A 1 281 ? 17.054 -1.491 7.209 1.00 67.50 281 ILE A N 1
ATOM 2191 C CA . ILE A 1 281 ? 15.802 -2.231 7.274 1.00 67.50 281 ILE A CA 1
ATOM 2192 C C . ILE A 1 281 ? 16.103 -3.673 6.876 1.00 67.50 281 ILE A C 1
ATOM 2194 O O . ILE A 1 281 ? 16.117 -4.029 5.703 1.00 67.50 281 ILE A O 1
ATOM 2198 N N . GLY A 1 282 ? 16.418 -4.500 7.872 1.00 59.53 282 GLY A N 1
ATOM 2199 C CA . GLY A 1 282 ? 16.553 -5.938 7.669 1.00 59.53 282 GLY A CA 1
ATOM 2200 C C . GLY A 1 282 ? 15.176 -6.557 7.449 1.00 59.53 282 GLY A C 1
ATOM 2201 O O . GLY A 1 282 ? 14.315 -6.448 8.322 1.00 59.53 282 GLY A O 1
ATOM 2202 N N . ALA A 1 283 ? 14.980 -7.197 6.300 1.00 56.66 283 ALA A N 1
ATOM 2203 C CA . ALA A 1 283 ? 13.797 -7.987 6.001 1.00 56.66 283 ALA A CA 1
ATOM 2204 C C . ALA A 1 283 ? 14.219 -9.447 5.802 1.00 56.66 283 ALA A C 1
ATOM 2206 O O . ALA A 1 283 ? 14.950 -9.774 4.873 1.00 56.66 283 ALA A O 1
ATOM 2207 N N . ASP A 1 284 ? 13.727 -10.333 6.663 1.00 63.91 284 ASP A N 1
ATOM 2208 C CA . ASP A 1 284 ? 13.967 -11.782 6.586 1.00 63.91 284 ASP A CA 1
ATOM 2209 C C . ASP A 1 284 ? 13.062 -12.477 5.544 1.00 63.91 284 ASP A C 1
ATOM 2211 O O . ASP A 1 284 ? 12.871 -13.690 5.582 1.00 63.91 284 ASP A O 1
ATOM 2215 N N . GLY A 1 285 ? 12.449 -11.708 4.635 1.00 67.69 285 GLY A N 1
ATOM 2216 C CA . GLY A 1 285 ? 11.470 -12.199 3.657 1.00 67.69 285 GLY A CA 1
ATOM 2217 C C . GLY A 1 285 ? 10.119 -12.612 4.257 1.00 67.69 285 GLY A C 1
ATOM 2218 O O . GLY A 1 285 ? 9.301 -13.205 3.563 1.00 67.69 285 GLY A O 1
ATOM 2219 N N . LEU A 1 286 ? 9.880 -12.317 5.538 1.00 80.44 286 LEU A N 1
ATOM 2220 C CA . LEU A 1 286 ? 8.623 -12.588 6.237 1.00 80.44 286 LEU A CA 1
ATOM 2221 C C . LEU A 1 286 ? 7.864 -11.279 6.463 1.00 80.44 286 LEU A C 1
ATOM 2223 O O . LEU A 1 286 ? 8.455 -10.327 6.970 1.00 80.44 286 LEU A O 1
ATOM 2227 N N . GLY A 1 287 ? 6.569 -11.246 6.149 1.00 86.69 287 GLY A N 1
ATOM 2228 C CA . GLY A 1 287 ? 5.702 -10.069 6.285 1.00 86.69 287 GLY A CA 1
ATOM 2229 C C . GLY A 1 287 ? 5.011 -9.683 4.985 1.00 86.69 287 GLY A C 1
ATOM 2230 O O . GLY A 1 287 ? 5.471 -10.017 3.901 1.00 86.69 287 GLY A O 1
ATOM 2231 N N . ASP A 1 288 ? 3.904 -8.961 5.122 1.00 90.31 288 ASP A N 1
ATOM 2232 C CA . ASP A 1 288 ? 2.988 -8.588 4.040 1.00 90.31 288 ASP A CA 1
ATOM 2233 C C . ASP A 1 288 ? 2.996 -7.076 3.773 1.00 90.31 288 ASP A C 1
ATOM 2235 O O . ASP A 1 288 ? 2.184 -6.557 3.006 1.00 90.31 288 ASP A O 1
ATOM 2239 N N . GLY A 1 289 ? 3.889 -6.332 4.427 1.00 92.56 289 GLY A N 1
ATOM 2240 C CA . GLY A 1 289 ? 4.006 -4.892 4.253 1.00 92.56 289 GLY A CA 1
ATOM 2241 C C . GLY A 1 289 ? 4.817 -4.201 5.337 1.00 92.56 289 GLY A C 1
ATOM 2242 O O . GLY A 1 289 ? 5.304 -4.838 6.276 1.00 92.56 289 GLY A O 1
ATOM 2243 N N . VAL A 1 290 ? 4.943 -2.879 5.209 1.00 93.69 290 VAL A N 1
ATOM 2244 C CA . VAL A 1 290 ? 5.742 -2.050 6.118 1.00 93.69 290 VAL A CA 1
ATOM 2245 C C . VAL A 1 290 ? 5.085 -0.711 6.459 1.00 93.69 290 VAL A C 1
ATOM 2247 O O . VAL A 1 290 ? 4.412 -0.095 5.634 1.00 93.69 290 VAL A O 1
ATOM 2250 N N . LEU A 1 291 ? 5.337 -0.252 7.684 1.00 95.50 291 LEU A N 1
ATOM 2251 C CA . LEU A 1 291 ? 5.155 1.116 8.163 1.00 95.50 291 LEU A CA 1
ATOM 2252 C C . LEU A 1 291 ? 6.497 1.586 8.725 1.00 95.50 291 LEU A C 1
ATOM 2254 O O . LEU A 1 291 ? 6.954 1.062 9.742 1.00 95.50 291 LEU A O 1
ATOM 2258 N N . ILE A 1 292 ? 7.126 2.569 8.086 1.00 93.81 292 ILE A N 1
ATOM 2259 C CA . ILE A 1 292 ? 8.400 3.132 8.544 1.00 93.81 292 ILE A CA 1
ATOM 2260 C C . ILE A 1 292 ? 8.147 4.514 9.138 1.00 93.81 292 ILE A C 1
ATOM 2262 O O . ILE A 1 292 ? 7.594 5.392 8.479 1.00 93.81 292 ILE A O 1
ATOM 2266 N N . GLU A 1 293 ? 8.583 4.728 10.376 1.00 93.19 293 GLU A N 1
ATOM 2267 C CA . GLU A 1 293 ? 8.534 6.036 11.027 1.00 93.19 293 GLU A CA 1
ATOM 2268 C C . GLU A 1 293 ? 9.942 6.499 11.396 1.00 93.19 293 GLU A C 1
ATOM 2270 O O . GLU A 1 293 ? 10.613 5.863 12.203 1.00 93.19 293 GLU A O 1
ATOM 2275 N N . ALA A 1 294 ? 10.366 7.644 10.865 1.00 93.00 294 ALA A N 1
ATOM 2276 C CA . ALA A 1 294 ? 11.561 8.351 11.314 1.00 93.00 294 ALA A CA 1
ATOM 2277 C C . ALA A 1 294 ? 11.210 9.843 11.462 1.00 93.00 294 ALA A C 1
ATOM 2279 O O . ALA A 1 294 ? 10.984 10.499 10.447 1.00 93.00 294 ALA A O 1
ATOM 2280 N N . PRO A 1 295 ? 11.122 10.391 12.691 1.00 88.44 295 PRO A N 1
ATOM 2281 C CA . PRO A 1 295 ? 10.502 11.701 12.920 1.00 88.44 295 PRO A CA 1
ATOM 2282 C C . PRO A 1 295 ? 11.149 12.888 12.193 1.00 88.44 295 PRO A C 1
ATOM 2284 O O . PRO A 1 295 ? 10.468 13.878 11.951 1.00 88.44 295 PRO A O 1
ATOM 2287 N N . ASP A 1 296 ? 12.441 12.797 11.868 1.00 88.88 296 ASP A N 1
ATOM 2288 C CA . ASP A 1 296 ? 13.205 13.886 11.241 1.00 88.88 296 ASP A CA 1
ATOM 2289 C C . ASP A 1 296 ? 13.419 13.682 9.732 1.00 88.88 296 ASP A C 1
ATOM 2291 O O . ASP A 1 296 ? 14.172 14.423 9.102 1.00 88.88 296 ASP A O 1
ATOM 2295 N N . GLN A 1 297 ? 12.786 12.662 9.149 1.00 90.94 297 GLN A N 1
ATOM 2296 C CA . GLN A 1 297 ? 12.849 12.389 7.717 1.00 90.94 297 GLN A CA 1
ATOM 2297 C C . GLN A 1 297 ? 11.576 12.867 7.021 1.00 90.94 297 GLN A C 1
ATOM 2299 O O . GLN A 1 297 ? 10.493 12.891 7.604 1.00 90.94 297 GLN A O 1
ATOM 2304 N N . ASP A 1 298 ? 11.705 13.258 5.757 1.00 90.44 298 ASP A N 1
ATOM 2305 C CA . ASP A 1 298 ? 10.570 13.739 4.982 1.00 90.44 298 ASP A CA 1
ATOM 2306 C C . ASP A 1 298 ? 9.627 12.601 4.565 1.00 90.44 298 ASP A C 1
ATOM 2308 O O . ASP A 1 298 ? 10.010 11.440 4.392 1.00 90.44 298 ASP A O 1
ATOM 2312 N N . PHE A 1 299 ? 8.357 12.967 4.398 1.00 90.38 299 PHE A N 1
ATOM 2313 C CA . PHE A 1 299 ? 7.273 12.036 4.107 1.00 90.38 299 PHE A CA 1
ATOM 2314 C C . PHE A 1 299 ? 7.478 11.280 2.784 1.00 90.38 299 PHE A C 1
ATOM 2316 O O . PHE A 1 299 ? 7.233 10.075 2.715 1.00 90.38 299 PHE A O 1
ATOM 2323 N N . ASP A 1 300 ? 7.946 11.975 1.741 1.00 88.50 300 ASP A N 1
ATOM 2324 C CA . ASP A 1 300 ? 8.168 11.380 0.421 1.00 88.50 300 ASP A CA 1
ATOM 2325 C C . ASP A 1 300 ? 9.338 10.390 0.446 1.00 88.50 300 ASP A C 1
ATOM 2327 O O . ASP A 1 300 ? 9.232 9.304 -0.123 1.00 88.50 300 ASP A O 1
ATOM 2331 N N . PHE A 1 301 ? 10.422 10.709 1.154 1.00 89.50 301 PHE A N 1
ATOM 2332 C CA . PHE A 1 301 ? 11.546 9.806 1.365 1.00 89.50 301 PHE A CA 1
ATOM 2333 C C . PHE A 1 301 ? 11.130 8.533 2.106 1.00 89.50 301 PHE A C 1
ATOM 2335 O O . PHE A 1 301 ? 11.475 7.441 1.655 1.00 89.50 301 PHE A O 1
ATOM 2342 N N . LEU A 1 302 ? 10.357 8.634 3.194 1.00 92.00 302 LEU A N 1
ATOM 2343 C CA . LEU A 1 302 ? 9.872 7.458 3.931 1.00 92.00 302 LEU A CA 1
ATOM 2344 C C . LEU A 1 302 ? 8.953 6.579 3.077 1.00 92.00 302 LEU A C 1
ATOM 2346 O O . LEU A 1 302 ? 9.089 5.352 3.072 1.00 92.00 302 LEU A O 1
ATOM 2350 N N . ARG A 1 303 ? 8.057 7.202 2.307 1.00 91.00 303 ARG A N 1
ATOM 2351 C CA . ARG A 1 303 ? 7.180 6.500 1.367 1.00 91.00 303 ARG A CA 1
ATOM 2352 C C . ARG A 1 303 ? 7.990 5.777 0.288 1.00 91.00 303 ARG A C 1
ATOM 2354 O O . ARG A 1 303 ? 7.777 4.589 0.060 1.00 91.00 303 ARG A O 1
ATOM 2361 N N . ASN A 1 304 ? 8.926 6.473 -0.357 1.00 87.94 304 ASN A N 1
ATOM 2362 C CA . ASN A 1 304 ? 9.761 5.900 -1.414 1.00 87.94 304 ASN A CA 1
ATOM 2363 C C . ASN A 1 304 ? 10.645 4.771 -0.864 1.00 87.94 304 ASN A C 1
ATOM 2365 O O . ASN A 1 304 ? 10.708 3.709 -1.467 1.00 87.94 304 ASN A O 1
ATOM 2369 N N . THR A 1 305 ? 11.236 4.952 0.321 1.00 89.56 305 THR A N 1
ATOM 2370 C CA . THR A 1 305 ? 12.018 3.912 1.013 1.00 89.56 305 THR A CA 1
ATOM 2371 C C . THR A 1 305 ? 11.171 2.672 1.303 1.00 89.56 305 THR A C 1
ATOM 2373 O O . THR A 1 305 ? 11.640 1.552 1.128 1.00 89.56 305 THR A O 1
ATOM 2376 N N . SER A 1 306 ? 9.908 2.853 1.702 1.00 91.12 306 SER A N 1
ATOM 2377 C CA . SER A 1 306 ? 8.986 1.741 1.962 1.00 91.12 306 SER A CA 1
ATOM 2378 C C . SER A 1 306 ? 8.691 0.926 0.699 1.00 91.12 306 SER A C 1
ATOM 2380 O O . SER A 1 306 ? 8.734 -0.301 0.737 1.00 91.12 306 SER A O 1
ATOM 2382 N N . PHE A 1 307 ? 8.431 1.586 -0.435 1.00 88.81 307 PHE A N 1
ATOM 2383 C CA . PHE A 1 307 ? 8.224 0.893 -1.712 1.00 88.81 307 PHE A CA 1
ATOM 2384 C C . PHE A 1 307 ? 9.507 0.260 -2.256 1.00 88.81 307 PHE A C 1
ATOM 2386 O O . PHE A 1 307 ? 9.461 -0.869 -2.738 1.00 88.81 307 PHE A O 1
ATOM 2393 N N . ASP A 1 308 ? 10.644 0.944 -2.135 1.00 86.81 308 ASP A N 1
ATOM 2394 C CA . ASP A 1 308 ? 11.945 0.431 -2.569 1.00 86.81 308 ASP A CA 1
ATOM 2395 C C . ASP A 1 308 ? 12.345 -0.819 -1.777 1.00 86.81 308 ASP A C 1
ATOM 2397 O O . ASP A 1 308 ? 12.878 -1.766 -2.352 1.00 86.81 308 ASP A O 1
ATOM 2401 N N . LEU A 1 309 ? 12.011 -0.872 -0.486 1.00 86.56 309 LEU A N 1
ATOM 2402 C CA . LEU A 1 309 ? 12.185 -2.063 0.337 1.00 86.56 309 LEU A CA 1
ATOM 2403 C C . LEU A 1 309 ? 11.334 -3.238 -0.164 1.00 86.56 309 LEU A C 1
ATOM 2405 O O . LEU A 1 309 ? 11.855 -4.342 -0.324 1.00 86.56 309 LEU A O 1
ATOM 2409 N N . LEU A 1 310 ? 10.041 -3.016 -0.427 1.00 86.06 310 LEU A N 1
ATOM 2410 C CA . LEU A 1 310 ? 9.163 -4.071 -0.947 1.00 86.06 310 LEU A CA 1
ATOM 2411 C C . LEU A 1 310 ? 9.604 -4.543 -2.338 1.00 86.06 310 LEU A C 1
ATOM 2413 O O . LEU A 1 310 ? 9.552 -5.741 -2.614 1.00 86.06 310 LEU A O 1
ATOM 2417 N N . GLN A 1 311 ? 10.066 -3.632 -3.199 1.00 85.06 311 GLN A N 1
ATOM 2418 C CA . GLN A 1 311 ? 10.605 -3.980 -4.513 1.00 85.06 311 GLN A CA 1
ATOM 2419 C C . GLN A 1 311 ? 11.914 -4.770 -4.388 1.00 85.06 311 GLN A C 1
ATOM 2421 O O . GLN A 1 311 ? 12.073 -5.790 -5.052 1.00 85.06 311 GLN A O 1
ATOM 2426 N N . GLY A 1 312 ? 12.822 -4.364 -3.493 1.00 81.06 312 GLY A N 1
ATOM 2427 C CA . GLY A 1 312 ? 14.066 -5.091 -3.217 1.00 81.06 312 GLY A CA 1
ATOM 2428 C C . GLY A 1 312 ? 13.834 -6.498 -2.658 1.00 81.06 312 GLY A C 1
ATOM 2429 O O . GLY A 1 312 ? 14.610 -7.410 -2.932 1.00 81.06 312 GLY A O 1
ATOM 2430 N N . CYS A 1 313 ? 12.724 -6.705 -1.945 1.00 81.12 313 CYS A N 1
ATOM 2431 C CA . CYS A 1 313 ? 12.273 -8.024 -1.494 1.00 81.12 313 CYS A CA 1
ATOM 2432 C C . CYS A 1 313 ? 11.508 -8.817 -2.573 1.00 81.12 313 CYS A C 1
ATOM 2434 O O . CYS A 1 313 ? 10.983 -9.888 -2.271 1.00 81.12 313 CYS A O 1
ATOM 2436 N N . ARG A 1 314 ? 11.410 -8.305 -3.811 1.00 78.69 314 ARG A N 1
ATOM 2437 C CA . ARG A 1 314 ? 10.606 -8.864 -4.917 1.00 78.69 314 ARG A CA 1
ATOM 2438 C C . ARG A 1 314 ? 9.129 -9.079 -4.566 1.00 78.69 314 ARG A C 1
ATOM 2440 O O . ARG A 1 314 ? 8.484 -9.976 -5.103 1.00 78.69 314 ARG A O 1
ATOM 2447 N N . MET A 1 315 ? 8.598 -8.262 -3.659 1.00 81.88 315 MET A N 1
ATOM 2448 C CA . MET A 1 315 ? 7.188 -8.288 -3.283 1.00 81.88 315 MET A CA 1
ATOM 2449 C C . MET A 1 315 ? 6.385 -7.388 -4.222 1.00 81.88 315 MET A C 1
ATOM 2451 O O . MET A 1 315 ? 5.641 -7.881 -5.063 1.00 81.88 315 MET A O 1
ATOM 2455 N N . ARG A 1 316 ? 6.586 -6.065 -4.143 1.00 83.12 316 ARG A N 1
ATOM 2456 C CA . ARG A 1 316 ? 5.807 -5.083 -4.910 1.00 83.12 316 ARG A CA 1
ATOM 2457 C C . ARG A 1 316 ? 6.685 -4.311 -5.879 1.00 83.12 316 ARG A C 1
ATOM 2459 O O . ARG A 1 316 ? 7.459 -3.450 -5.468 1.00 83.12 316 ARG A O 1
ATOM 2466 N N . ASN A 1 317 ? 6.488 -4.550 -7.170 1.00 80.44 317 ASN A N 1
ATOM 2467 C CA . ASN A 1 317 ? 7.181 -3.812 -8.222 1.00 80.44 317 ASN A CA 1
ATOM 2468 C C . ASN A 1 317 ? 6.469 -2.484 -8.485 1.00 80.44 317 ASN A C 1
ATOM 2470 O O . ASN A 1 317 ? 5.302 -2.456 -8.876 1.00 80.44 317 ASN A O 1
ATOM 2474 N N . THR A 1 318 ? 7.172 -1.377 -8.263 1.00 78.56 318 THR A N 1
ATOM 2475 C CA . THR A 1 318 ? 6.610 -0.018 -8.374 1.00 78.56 318 THR A CA 1
ATOM 2476 C C . THR A 1 318 ? 7.256 0.816 -9.467 1.00 78.56 318 THR A C 1
ATOM 2478 O O . THR A 1 318 ? 6.639 1.751 -9.973 1.00 78.56 318 THR A O 1
ATOM 2481 N N . LYS A 1 319 ? 8.473 0.449 -9.861 1.00 82.00 319 LYS A N 1
ATOM 2482 C CA . LYS A 1 319 ? 9.263 1.063 -10.924 1.00 82.00 319 LYS A CA 1
ATOM 2483 C C . LYS A 1 319 ? 10.075 -0.014 -11.636 1.00 82.00 319 LYS A C 1
ATOM 2485 O O . LYS A 1 319 ? 10.115 -1.163 -11.195 1.00 82.00 319 LYS A O 1
ATOM 2490 N N . THR A 1 320 ? 10.731 0.367 -12.720 1.00 84.31 320 THR A N 1
ATOM 2491 C CA . THR A 1 320 ? 11.654 -0.522 -13.431 1.00 84.31 320 THR A CA 1
ATOM 2492 C C . THR A 1 320 ? 12.814 -0.925 -12.530 1.00 84.31 320 THR A C 1
ATOM 2494 O O . THR A 1 320 ? 13.365 -0.094 -11.800 1.00 84.31 320 THR A O 1
ATOM 2497 N N . GLU A 1 321 ? 13.182 -2.200 -12.576 1.00 85.56 321 GLU A N 1
ATOM 2498 C CA . GLU A 1 321 ? 14.357 -2.734 -11.895 1.00 85.56 321 GLU A CA 1
ATOM 2499 C C . GLU A 1 321 ? 15.577 -2.630 -12.813 1.00 85.56 321 GLU A C 1
ATOM 2501 O O . GLU A 1 321 ? 15.495 -2.937 -14.001 1.00 85.56 321 GLU A O 1
ATOM 2506 N N . TYR A 1 322 ? 16.712 -2.189 -12.268 1.00 88.31 322 TYR A N 1
ATOM 2507 C CA . TYR A 1 322 ? 17.954 -2.043 -13.022 1.00 88.31 322 TYR A CA 1
ATOM 2508 C C . TYR A 1 322 ? 19.057 -2.865 -12.385 1.00 88.31 322 TYR A C 1
ATOM 2510 O O . TYR A 1 322 ? 19.424 -2.615 -11.236 1.00 88.31 322 TYR A O 1
ATOM 2518 N N . VAL A 1 323 ? 19.650 -3.761 -13.166 1.00 87.25 323 VAL A N 1
ATOM 2519 C CA . VAL A 1 323 ? 20.844 -4.510 -12.772 1.00 87.25 323 VAL A CA 1
ATOM 2520 C C . VAL A 1 323 ? 22.002 -4.017 -13.630 1.00 87.25 323 VAL A C 1
ATOM 2522 O O . VAL A 1 323 ? 22.057 -4.275 -14.828 1.00 87.25 323 VAL A O 1
ATOM 2525 N N . SER A 1 324 ? 22.924 -3.259 -13.040 1.00 88.25 324 SER A N 1
ATOM 2526 C CA . SER A 1 324 ? 24.056 -2.665 -13.763 1.00 88.25 324 SER A CA 1
ATOM 2527 C C . SER A 1 324 ? 25.390 -3.133 -13.196 1.00 88.25 324 SER A C 1
ATOM 2529 O O . SER A 1 324 ? 25.571 -3.138 -11.977 1.00 88.25 324 SER A O 1
ATOM 2531 N N . CYS A 1 325 ? 26.362 -3.450 -14.056 1.00 85.69 325 CYS A N 1
ATOM 2532 C CA . CYS A 1 325 ? 27.708 -3.766 -13.575 1.00 85.69 325 CYS A CA 1
ATOM 2533 C C . CYS A 1 325 ? 28.394 -2.518 -12.975 1.00 85.69 325 CYS A C 1
ATOM 2535 O O . CYS A 1 325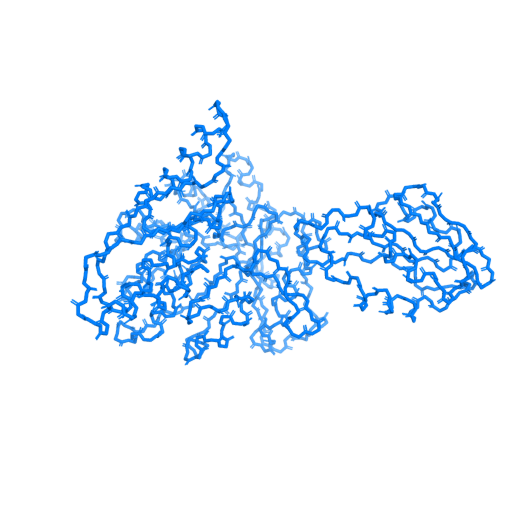 ? 28.233 -1.424 -13.518 1.00 85.69 325 CYS A O 1
ATOM 2537 N N . PRO A 1 326 ? 29.236 -2.654 -11.933 1.00 80.38 326 PRO A N 1
ATOM 2538 C CA . PRO A 1 326 ? 29.908 -1.529 -11.266 1.00 80.38 326 PRO A CA 1
ATOM 2539 C C . PRO A 1 326 ? 30.996 -0.831 -12.111 1.00 80.38 326 PRO A C 1
ATOM 2541 O O . PRO A 1 326 ? 31.692 0.039 -11.598 1.00 80.38 326 PRO A O 1
ATOM 2544 N N . SER A 1 327 ? 31.119 -1.175 -13.401 1.00 79.19 327 SER A N 1
ATOM 2545 C CA . SER A 1 327 ? 32.236 -0.902 -14.321 1.00 79.19 327 SER A CA 1
ATOM 2546 C C . SER A 1 327 ? 33.532 -1.667 -13.993 1.00 79.19 327 SER A C 1
ATOM 2548 O O . SER A 1 327 ? 33.808 -2.011 -12.845 1.00 79.19 327 SER A O 1
ATOM 2550 N N . CYS A 1 328 ? 34.318 -2.013 -15.019 1.00 85.50 328 CYS A N 1
ATOM 2551 C CA . CYS A 1 328 ? 35.639 -2.634 -14.878 1.00 85.50 328 CYS A CA 1
ATOM 2552 C C . CYS A 1 328 ? 36.504 -2.369 -16.126 1.00 85.50 328 CYS A C 1
ATOM 2554 O O . CYS A 1 328 ? 36.031 -1.804 -17.106 1.00 85.50 328 CYS A O 1
ATOM 2556 N N . GLY A 1 329 ? 37.759 -2.834 -16.157 1.00 85.38 329 GLY A N 1
ATOM 2557 C CA . GLY A 1 329 ? 38.655 -2.642 -17.315 1.00 85.38 329 GLY A CA 1
ATOM 2558 C C . GLY A 1 329 ? 38.218 -3.320 -18.627 1.00 85.38 329 GLY A C 1
ATOM 2559 O O . GLY A 1 329 ? 38.906 -3.188 -19.632 1.00 85.38 329 GLY A O 1
ATOM 2560 N N . ARG A 1 330 ? 37.108 -4.070 -18.625 1.00 87.81 330 ARG A N 1
ATOM 2561 C CA . ARG A 1 330 ? 36.503 -4.685 -19.823 1.00 87.81 330 ARG A CA 1
ATOM 2562 C C . ARG A 1 330 ? 35.338 -3.877 -20.380 1.00 87.81 330 ARG A C 1
ATOM 2564 O O . ARG A 1 330 ? 34.804 -4.232 -21.424 1.00 87.81 330 ARG A O 1
ATOM 2571 N N . THR A 1 331 ? 34.900 -2.862 -19.647 1.00 86.75 331 THR A N 1
ATOM 2572 C CA . THR A 1 331 ? 33.751 -2.041 -19.993 1.00 86.75 331 THR A CA 1
ATOM 2573 C C . THR A 1 331 ? 34.021 -1.271 -21.290 1.00 86.75 331 THR A C 1
ATOM 2575 O O . THR A 1 331 ? 35.056 -0.626 -21.428 1.00 86.75 331 THR A O 1
ATOM 2578 N N . LEU A 1 332 ? 33.088 -1.358 -22.241 1.00 88.62 332 LEU A N 1
ATOM 2579 C CA . LEU A 1 332 ? 33.214 -0.811 -23.598 1.00 88.62 332 LEU A CA 1
ATOM 2580 C C . LEU A 1 332 ? 32.540 0.562 -23.778 1.00 88.62 332 LEU A C 1
ATOM 2582 O O . LEU A 1 332 ? 32.629 1.144 -24.857 1.00 88.62 332 LEU A O 1
ATOM 2586 N N . PHE A 1 333 ? 31.852 1.058 -22.748 1.00 89.19 333 PHE A N 1
ATOM 2587 C CA . PHE A 1 333 ? 31.125 2.331 -22.733 1.00 89.19 333 PHE A CA 1
ATOM 2588 C C . PHE A 1 333 ? 30.941 2.837 -21.303 1.00 89.19 333 PHE A C 1
ATOM 2590 O O . PHE A 1 333 ? 31.053 2.055 -20.362 1.00 89.19 333 PHE A O 1
ATOM 2597 N N . ASP A 1 334 ? 30.617 4.113 -21.111 1.00 90.00 334 ASP A N 1
ATOM 2598 C CA . ASP A 1 334 ? 30.316 4.619 -19.772 1.00 90.00 334 ASP A CA 1
ATOM 2599 C C . ASP A 1 334 ? 28.979 4.046 -19.267 1.00 90.00 334 ASP A C 1
ATOM 2601 O O . ASP A 1 334 ? 27.889 4.469 -19.653 1.00 90.00 334 ASP A O 1
ATOM 2605 N N . VAL A 1 335 ? 29.064 3.021 -18.415 1.00 90.12 335 VAL A N 1
ATOM 2606 C CA . VAL A 1 335 ? 27.884 2.341 -17.866 1.00 90.12 335 VAL A CA 1
ATOM 2607 C C . VAL A 1 335 ? 27.065 3.286 -16.996 1.00 90.12 335 VAL A C 1
ATOM 2609 O O . VAL A 1 335 ? 25.850 3.122 -16.938 1.00 90.12 335 VAL A O 1
ATOM 2612 N N . GLN A 1 336 ? 27.688 4.258 -16.324 1.00 89.81 336 GLN A N 1
ATOM 2613 C CA . GLN A 1 336 ? 26.974 5.183 -15.446 1.00 89.81 336 GLN A CA 1
ATOM 2614 C C . GLN A 1 336 ? 26.136 6.161 -16.268 1.00 89.81 336 GLN A C 1
ATOM 2616 O O . GLN A 1 336 ? 24.948 6.318 -15.981 1.00 89.81 336 GLN A O 1
ATOM 2621 N N . GLU A 1 337 ? 26.725 6.744 -17.314 1.00 90.94 337 GLU A N 1
ATOM 2622 C CA . GLU A 1 337 ? 26.041 7.667 -18.226 1.00 90.94 337 GLU A CA 1
ATOM 2623 C C . GLU A 1 337 ? 24.869 6.979 -18.940 1.00 90.94 337 GLU A C 1
ATOM 2625 O O . GLU A 1 337 ? 23.727 7.432 -18.849 1.00 90.94 337 GLU A O 1
ATOM 2630 N N . ILE A 1 338 ? 25.116 5.814 -19.548 1.00 91.88 338 ILE A N 1
ATOM 2631 C CA . ILE A 1 338 ? 24.072 5.047 -20.242 1.00 91.88 338 ILE A CA 1
ATOM 2632 C C . ILE A 1 338 ? 22.994 4.552 -19.271 1.00 91.88 338 ILE A C 1
ATOM 2634 O O . ILE A 1 338 ? 21.806 4.572 -19.594 1.00 91.88 338 ILE A O 1
ATOM 2638 N N . SER A 1 339 ? 23.366 4.137 -18.055 1.00 91.56 339 SER A N 1
ATOM 2639 C CA . SER A 1 339 ? 22.370 3.744 -17.049 1.00 91.56 339 SER A CA 1
ATOM 2640 C C . SER A 1 339 ? 21.480 4.908 -16.639 1.00 91.56 339 SER A C 1
ATOM 2642 O O . SER A 1 339 ? 20.288 4.695 -16.419 1.00 91.56 339 SER A O 1
ATOM 2644 N N . ALA A 1 340 ? 22.024 6.121 -16.533 1.00 90.19 340 ALA A N 1
ATOM 2645 C CA . ALA A 1 340 ? 21.231 7.311 -16.255 1.00 90.19 340 ALA A CA 1
ATOM 2646 C C . ALA A 1 340 ? 20.257 7.611 -17.406 1.00 90.19 340 ALA A C 1
ATOM 2648 O O . ALA A 1 340 ? 19.067 7.792 -17.149 1.00 90.19 340 ALA A O 1
ATOM 2649 N N . GLU A 1 341 ? 20.728 7.556 -18.657 1.00 92.06 341 GLU A N 1
ATOM 2650 C CA . GLU A 1 341 ? 19.899 7.785 -19.849 1.00 92.06 341 GLU A CA 1
ATOM 2651 C C . GLU A 1 341 ? 18.738 6.778 -19.947 1.00 92.06 341 GLU A C 1
ATOM 2653 O O . GLU A 1 341 ? 17.575 7.149 -20.135 1.00 92.06 341 GLU A O 1
ATOM 2658 N N . ILE A 1 342 ? 19.030 5.484 -19.771 1.00 92.25 342 ILE A N 1
ATOM 2659 C CA . ILE A 1 342 ? 18.005 4.433 -19.802 1.00 92.25 342 ILE A CA 1
ATOM 2660 C C . ILE A 1 342 ? 17.007 4.642 -18.653 1.00 92.25 342 ILE A C 1
ATOM 2662 O O . ILE A 1 342 ? 15.795 4.547 -18.873 1.00 92.25 342 ILE A O 1
ATOM 2666 N N . ARG A 1 343 ? 17.478 4.967 -17.439 1.00 89.81 343 ARG A N 1
ATOM 2667 C CA . ARG A 1 343 ? 16.617 5.212 -16.267 1.00 89.81 343 ARG A CA 1
ATOM 2668 C C . ARG A 1 343 ? 15.658 6.373 -16.469 1.00 89.81 343 ARG A C 1
ATOM 2670 O O . ARG A 1 343 ? 14.479 6.244 -16.130 1.00 89.81 343 ARG A O 1
ATOM 2677 N N . GLU A 1 344 ? 16.139 7.474 -17.034 1.00 88.81 344 GLU A N 1
ATOM 2678 C CA . GLU A 1 344 ? 15.322 8.648 -17.346 1.00 88.81 344 GLU A CA 1
ATOM 2679 C C . GLU A 1 344 ? 14.141 8.266 -18.247 1.00 88.81 344 GLU A C 1
ATOM 2681 O O . GLU A 1 344 ? 12.992 8.617 -17.975 1.00 88.81 344 GLU A O 1
ATOM 2686 N N . LYS A 1 345 ? 14.407 7.463 -19.282 1.00 88.12 345 LYS A N 1
ATOM 2687 C CA . LYS A 1 345 ? 13.405 7.101 -20.287 1.00 88.12 345 LYS A CA 1
ATOM 2688 C C . LYS A 1 345 ? 12.518 5.919 -19.883 1.00 88.12 345 LYS A C 1
ATOM 2690 O O . LYS A 1 345 ? 11.440 5.776 -20.456 1.00 88.12 345 LYS A O 1
ATOM 2695 N N . THR A 1 346 ? 12.930 5.069 -18.936 1.00 86.62 346 THR A N 1
ATOM 2696 C CA . THR A 1 346 ? 12.227 3.798 -18.660 1.00 86.62 346 THR A CA 1
ATOM 2697 C C . THR A 1 346 ? 11.772 3.590 -17.222 1.00 86.62 346 THR A C 1
ATOM 2699 O O . THR A 1 346 ? 10.893 2.766 -17.037 1.00 86.62 346 THR A O 1
ATOM 2702 N N . SER A 1 347 ? 12.229 4.363 -16.224 1.00 82.12 347 SER A N 1
ATOM 2703 C CA . SER A 1 347 ? 11.932 4.134 -14.786 1.00 82.12 347 SER A CA 1
ATOM 2704 C C . SER A 1 347 ? 10.456 3.940 -14.442 1.00 82.12 347 SER A C 1
ATOM 2706 O O . SER A 1 347 ? 10.133 3.234 -13.487 1.00 82.12 347 SER A O 1
ATOM 2708 N N . HIS A 1 348 ? 9.566 4.526 -15.236 1.00 77.44 348 HIS A N 1
ATOM 2709 C CA . HIS A 1 348 ? 8.119 4.495 -15.071 1.00 77.44 348 HIS A CA 1
ATOM 2710 C C . HIS A 1 348 ? 7.434 3.206 -15.506 1.00 77.44 348 HIS A C 1
ATOM 2712 O O . HIS A 1 348 ? 6.208 3.176 -15.541 1.00 77.44 348 HIS A O 1
ATOM 2718 N N . LEU A 1 349 ? 8.183 2.160 -15.842 1.00 77.19 349 LEU A N 1
ATOM 2719 C CA . LEU A 1 349 ? 7.631 0.892 -16.299 1.00 77.19 349 LEU A CA 1
ATOM 2720 C C . LEU A 1 349 ? 7.698 -0.137 -15.158 1.00 77.19 349 LEU A C 1
ATOM 2722 O O . LEU A 1 349 ? 8.756 -0.728 -14.926 1.00 77.19 349 LEU A O 1
ATOM 2726 N N . PRO A 1 350 ? 6.604 -0.342 -14.402 1.00 73.88 350 PRO A N 1
ATOM 2727 C CA . PRO A 1 350 ? 6.587 -1.278 -13.291 1.00 73.88 350 PRO A CA 1
ATOM 2728 C C . PRO A 1 350 ? 6.600 -2.706 -13.840 1.00 73.88 350 PRO A C 1
ATOM 2730 O O . PRO A 1 350 ? 5.977 -2.996 -14.861 1.00 73.88 350 PRO A O 1
ATOM 2733 N N . GLY A 1 351 ? 7.305 -3.604 -13.155 1.00 77.00 351 GLY A N 1
ATOM 2734 C CA . GLY A 1 351 ? 7.403 -5.003 -13.580 1.00 77.00 351 GLY A CA 1
ATOM 2735 C C . GLY A 1 351 ? 8.260 -5.227 -14.827 1.00 77.00 351 GLY A C 1
ATOM 2736 O O . GLY A 1 351 ? 8.221 -6.319 -15.374 1.00 77.00 351 GLY A O 1
ATOM 2737 N N . VAL A 1 352 ? 9.019 -4.215 -15.259 1.00 84.75 352 VAL A N 1
ATOM 2738 C CA . VAL A 1 352 ? 10.080 -4.357 -16.259 1.00 84.75 352 VAL A CA 1
ATOM 2739 C C . VAL A 1 352 ? 11.424 -4.387 -15.540 1.00 84.75 352 VAL A C 1
ATOM 2741 O O . VAL A 1 352 ? 11.696 -3.534 -14.693 1.00 84.75 352 VAL A O 1
ATOM 2744 N N . SER A 1 353 ? 12.271 -5.342 -15.902 1.00 87.69 353 SER A N 1
ATOM 2745 C CA . SER A 1 353 ? 13.649 -5.459 -15.425 1.00 87.69 353 SER A CA 1
ATOM 2746 C C . SER A 1 353 ? 14.637 -5.293 -16.584 1.00 87.69 353 SER A C 1
ATOM 2748 O O . SER A 1 353 ? 14.495 -5.905 -17.646 1.00 87.69 353 SER A O 1
ATOM 2750 N N . ILE A 1 354 ? 15.626 -4.415 -16.404 1.00 91.19 354 ILE A N 1
ATOM 2751 C CA . ILE A 1 354 ? 16.613 -4.064 -17.431 1.00 91.19 354 ILE A CA 1
ATOM 2752 C C . ILE A 1 354 ? 18.023 -4.285 -16.889 1.00 91.19 354 ILE A C 1
ATOM 2754 O O . ILE A 1 354 ? 18.451 -3.650 -15.922 1.00 91.19 354 ILE A O 1
ATOM 2758 N N . THR A 1 355 ? 18.776 -5.138 -17.572 1.00 91.62 355 THR A N 1
ATOM 2759 C CA . THR A 1 355 ? 20.184 -5.394 -17.278 1.00 91.62 355 THR A CA 1
ATOM 2760 C C . THR A 1 355 ? 21.090 -4.555 -18.181 1.00 91.62 355 THR A C 1
ATOM 2762 O O . THR A 1 355 ? 20.947 -4.575 -19.401 1.00 91.62 355 THR A O 1
ATOM 2765 N N . ILE A 1 356 ? 22.049 -3.830 -17.598 1.00 92.44 356 ILE A N 1
ATOM 2766 C CA . ILE A 1 356 ? 22.983 -2.939 -18.304 1.00 92.44 356 ILE A CA 1
ATOM 2767 C C . ILE A 1 356 ? 24.415 -3.393 -18.031 1.00 92.44 356 ILE A C 1
ATOM 2769 O O . ILE A 1 356 ? 24.954 -3.243 -16.931 1.00 92.44 356 ILE A O 1
ATOM 2773 N N . MET A 1 357 ? 25.048 -3.965 -19.051 1.00 91.31 357 MET A N 1
ATOM 2774 C CA . MET A 1 357 ? 26.329 -4.650 -18.917 1.00 91.31 357 MET A CA 1
ATOM 2775 C C . MET A 1 357 ? 27.364 -4.042 -19.851 1.00 91.31 357 MET A C 1
ATOM 2777 O O . MET A 1 357 ? 27.234 -4.073 -21.072 1.00 91.31 357 MET A O 1
ATOM 2781 N N . GLY A 1 358 ? 28.447 -3.533 -19.264 1.00 89.62 358 GLY A N 1
ATOM 2782 C CA . GLY A 1 358 ? 29.534 -2.886 -20.000 1.00 89.62 358 GLY A CA 1
ATOM 2783 C C . GLY A 1 358 ? 30.297 -3.806 -20.958 1.00 89.62 358 GLY A C 1
ATOM 2784 O O . GLY A 1 358 ? 31.052 -3.311 -21.788 1.00 89.62 358 GLY A O 1
ATOM 2785 N N . CYS A 1 359 ? 30.143 -5.129 -20.840 1.00 88.00 359 CYS A N 1
ATOM 2786 C CA . CYS A 1 359 ? 30.801 -6.116 -21.695 1.00 88.00 359 CYS A CA 1
ATOM 2787 C C . CYS A 1 359 ? 30.003 -7.426 -21.780 1.00 88.00 359 CYS A C 1
ATOM 2789 O O . CYS A 1 359 ? 29.191 -7.737 -20.906 1.00 88.00 359 CYS A O 1
ATOM 2791 N N . ILE A 1 360 ? 30.317 -8.244 -22.784 1.00 84.88 360 ILE A N 1
ATOM 2792 C CA . ILE A 1 360 ? 29.665 -9.535 -23.042 1.00 84.88 360 ILE A CA 1
ATOM 2793 C C . ILE A 1 360 ? 29.959 -10.622 -21.996 1.00 84.88 360 ILE A C 1
ATOM 2795 O O . ILE A 1 360 ? 29.294 -11.646 -21.975 1.00 84.88 360 ILE A O 1
ATOM 2799 N N . VAL A 1 361 ? 30.958 -10.441 -21.129 1.00 81.00 361 VAL A N 1
ATOM 2800 C CA . VAL A 1 361 ? 31.432 -11.517 -20.236 1.00 81.00 361 VAL A CA 1
ATOM 2801 C C . VAL A 1 361 ? 30.404 -11.837 -19.154 1.00 81.00 361 VAL A C 1
ATOM 2803 O O . VAL A 1 361 ? 30.013 -12.990 -19.005 1.00 81.00 361 VAL A O 1
ATOM 2806 N N . ASN A 1 362 ? 29.948 -10.812 -18.431 1.00 70.56 362 ASN A N 1
ATOM 2807 C CA . ASN A 1 362 ? 28.910 -10.965 -17.408 1.00 70.56 362 ASN A CA 1
ATOM 2808 C C . ASN A 1 362 ? 27.500 -10.780 -17.988 1.00 70.56 362 ASN A C 1
ATOM 2810 O O . ASN A 1 362 ? 26.533 -11.142 -17.329 1.00 70.56 362 ASN A O 1
ATOM 2814 N N . GLY A 1 363 ? 27.390 -10.272 -19.226 1.00 67.94 363 GLY A N 1
ATOM 2815 C CA . GLY A 1 363 ? 26.125 -10.018 -19.920 1.00 67.94 363 GLY A CA 1
ATOM 2816 C C . GLY A 1 363 ? 25.141 -11.191 -19.839 1.00 67.94 363 GLY A C 1
ATOM 2817 O O . GLY A 1 363 ? 24.143 -11.079 -19.140 1.00 67.94 363 GLY A O 1
ATOM 2818 N N . PRO A 1 364 ? 25.431 -12.350 -20.456 1.00 69.06 364 PRO A N 1
ATOM 2819 C CA . PRO A 1 364 ? 24.486 -13.467 -20.532 1.00 69.06 364 PRO A CA 1
ATOM 2820 C C . PRO A 1 364 ? 24.077 -14.079 -19.184 1.00 69.06 364 PRO A C 1
ATOM 2822 O O . PRO A 1 364 ? 22.989 -14.641 -19.078 1.00 69.06 364 PRO A O 1
ATOM 2825 N N . GLY A 1 365 ? 24.947 -14.019 -18.169 1.00 69.06 365 GLY A N 1
ATOM 2826 C CA . GLY A 1 365 ? 24.682 -14.590 -16.843 1.00 69.06 365 GLY A CA 1
ATOM 2827 C C . GLY A 1 365 ? 23.739 -13.722 -16.012 1.00 69.06 365 GLY A C 1
ATOM 2828 O O . GLY A 1 365 ? 22.743 -14.217 -15.495 1.00 69.06 365 GLY A O 1
ATOM 2829 N N . GLU A 1 366 ? 24.013 -12.420 -15.955 1.00 72.44 366 GLU A N 1
ATOM 2830 C CA . GLU A 1 366 ? 23.197 -11.425 -15.236 1.00 72.44 366 GLU A CA 1
ATOM 2831 C C . GLU A 1 366 ? 21.851 -11.150 -15.926 1.00 72.44 366 GLU A C 1
ATOM 2833 O O . GLU A 1 366 ? 20.929 -10.564 -15.366 1.00 72.44 366 GLU A O 1
ATOM 2838 N N . MET A 1 367 ? 21.731 -11.590 -17.173 1.00 72.75 367 MET A N 1
ATOM 2839 C CA . MET A 1 367 ? 20.501 -11.564 -17.949 1.00 72.75 367 MET A CA 1
ATOM 2840 C C . MET A 1 367 ? 19.551 -12.726 -17.665 1.00 72.75 367 MET A C 1
ATOM 2842 O O . MET A 1 367 ? 18.446 -12.754 -18.200 1.00 72.75 367 MET A O 1
ATOM 2846 N N . ALA A 1 368 ? 19.945 -13.694 -16.833 1.00 67.50 368 ALA A N 1
ATOM 2847 C CA . ALA A 1 368 ? 19.091 -14.838 -16.536 1.00 67.50 368 ALA A CA 1
ATOM 2848 C C . ALA A 1 368 ? 17.761 -14.454 -15.868 1.00 67.50 368 ALA A C 1
ATOM 2850 O O . ALA A 1 368 ? 16.780 -15.172 -16.072 1.00 67.50 368 ALA A O 1
ATOM 2851 N N . ASP A 1 369 ? 17.757 -13.336 -15.139 1.00 71.38 369 ASP A N 1
ATOM 2852 C CA . ASP A 1 369 ? 16.643 -12.854 -14.323 1.00 71.38 369 ASP A CA 1
ATOM 2853 C C . ASP A 1 369 ? 16.070 -11.508 -14.811 1.00 71.38 369 ASP A C 1
ATOM 2855 O O . ASP A 1 369 ? 15.268 -10.910 -14.098 1.00 71.38 369 ASP A O 1
ATOM 2859 N N . ALA A 1 370 ? 16.473 -11.026 -15.996 1.00 83.88 370 ALA A N 1
ATOM 2860 C CA . ALA A 1 370 ? 16.019 -9.748 -16.550 1.00 83.88 370 ALA A CA 1
ATOM 2861 C C . ALA A 1 370 ? 15.180 -9.913 -17.825 1.00 83.88 370 ALA A C 1
ATOM 2863 O O . ALA A 1 370 ? 15.424 -10.808 -18.638 1.00 83.88 370 ALA A O 1
ATOM 2864 N N . ASP A 1 371 ? 14.222 -9.010 -18.029 1.00 87.75 371 ASP A N 1
ATOM 2865 C CA . ASP A 1 371 ? 13.353 -8.997 -19.209 1.00 87.75 371 ASP A CA 1
ATOM 2866 C C . ASP A 1 371 ? 14.091 -8.476 -20.442 1.00 87.75 371 ASP A C 1
ATOM 2868 O O . ASP A 1 371 ? 13.935 -9.021 -21.538 1.00 87.75 371 ASP A O 1
ATOM 2872 N N . PHE A 1 372 ? 14.913 -7.439 -20.263 1.00 92.88 372 PHE A N 1
ATOM 2873 C CA . PHE A 1 372 ? 15.660 -6.791 -21.338 1.00 92.88 372 PHE A CA 1
ATOM 2874 C C . PHE A 1 372 ? 17.130 -6.599 -20.976 1.00 92.88 372 PHE A C 1
ATOM 2876 O O . PHE A 1 372 ? 17.480 -6.345 -19.823 1.00 92.88 372 PHE A O 1
ATOM 2883 N N . GLY A 1 373 ? 17.996 -6.670 -21.986 1.00 92.19 373 GLY A N 1
ATOM 2884 C CA . GLY A 1 373 ? 19.434 -6.464 -21.830 1.00 92.19 373 GLY A CA 1
ATOM 2885 C C . GLY A 1 373 ? 19.987 -5.389 -22.750 1.00 92.19 373 GLY A C 1
ATOM 2886 O O . GLY A 1 373 ? 19.618 -5.314 -23.920 1.00 92.19 373 GLY A O 1
ATOM 2887 N N . TYR A 1 374 ? 20.916 -4.601 -22.215 1.00 93.69 374 TYR A N 1
ATOM 2888 C CA . TYR A 1 374 ? 21.782 -3.677 -22.936 1.00 93.69 374 TYR A CA 1
ATOM 2889 C C . TYR A 1 374 ? 23.234 -4.089 -22.680 1.00 93.69 374 TYR A C 1
ATOM 2891 O O . TYR A 1 374 ? 23.763 -3.881 -21.584 1.00 93.69 374 TYR A O 1
ATOM 2899 N N . VAL A 1 375 ? 23.877 -4.719 -23.666 1.00 92.06 375 VAL A N 1
ATOM 2900 C CA . VAL A 1 375 ? 25.175 -5.387 -23.475 1.00 92.06 375 VAL A CA 1
ATOM 2901 C C . VAL A 1 375 ? 26.220 -4.860 -24.451 1.00 92.06 375 VAL A C 1
ATOM 2903 O O . VAL A 1 375 ? 26.014 -4.857 -25.662 1.00 92.06 375 VAL A O 1
ATOM 2906 N N . GLY A 1 376 ? 27.385 -4.463 -23.938 1.00 91.44 376 GLY A N 1
ATOM 2907 C CA . GLY A 1 376 ? 28.534 -4.087 -24.763 1.00 91.44 376 GLY A CA 1
ATOM 2908 C C . GLY A 1 376 ? 29.105 -5.302 -25.493 1.00 91.44 376 GLY A C 1
ATOM 2909 O O . GLY A 1 376 ? 29.651 -6.202 -24.851 1.00 91.44 376 GLY A O 1
ATOM 2910 N N . GLY A 1 377 ? 28.977 -5.326 -26.820 1.00 86.75 377 GLY A N 1
ATOM 2911 C CA . GLY A 1 377 ? 29.506 -6.401 -27.663 1.00 86.75 377 GLY A CA 1
ATOM 2912 C C . GLY A 1 377 ? 30.934 -6.117 -28.120 1.00 86.75 377 GLY A C 1
ATOM 2913 O O . GLY A 1 377 ? 31.845 -6.877 -27.807 1.00 86.75 377 GLY A O 1
ATOM 2914 N N . ASP A 1 378 ? 31.110 -4.985 -28.800 1.00 89.00 378 ASP A N 1
ATOM 2915 C CA . ASP A 1 378 ? 32.380 -4.485 -29.336 1.00 89.00 378 ASP A CA 1
ATOM 2916 C C . ASP A 1 378 ? 32.500 -2.976 -29.041 1.00 89.00 378 ASP A C 1
ATOM 2918 O O . ASP A 1 378 ? 31.493 -2.342 -28.710 1.00 89.00 378 ASP A O 1
ATOM 2922 N N . PRO A 1 379 ? 33.691 -2.356 -29.150 1.00 88.06 379 PRO A N 1
ATOM 2923 C CA . PRO A 1 379 ? 33.825 -0.906 -29.012 1.00 88.06 379 PRO A CA 1
ATOM 2924 C C . PRO A 1 379 ? 32.851 -0.157 -29.934 1.00 88.06 379 PRO A C 1
ATOM 2926 O O . PRO A 1 379 ? 32.833 -0.392 -31.141 1.00 88.06 379 PRO A O 1
ATOM 2929 N N . GLY A 1 380 ? 32.028 0.725 -29.360 1.00 88.44 380 GLY A N 1
ATOM 2930 C CA . GLY A 1 380 ? 30.996 1.466 -30.098 1.00 88.44 380 GLY A CA 1
ATOM 2931 C C . GLY A 1 380 ? 29.700 0.692 -30.373 1.00 88.44 380 GLY A C 1
ATOM 2932 O O . GLY A 1 380 ? 28.750 1.285 -30.877 1.00 88.44 380 GLY A O 1
ATOM 2933 N N . LYS A 1 381 ? 29.624 -0.603 -30.028 1.00 93.25 381 LYS A N 1
ATOM 2934 C CA . LYS A 1 381 ? 28.530 -1.489 -30.444 1.00 93.25 381 LYS A CA 1
ATOM 2935 C C . LYS A 1 381 ? 27.833 -2.205 -29.299 1.00 93.25 381 LYS A C 1
ATOM 2937 O O . LYS A 1 381 ? 28.458 -2.818 -28.431 1.00 93.25 381 LYS A O 1
ATOM 2942 N N . ILE A 1 382 ? 26.510 -2.227 -29.388 1.00 94.62 382 ILE A N 1
ATOM 2943 C CA . ILE A 1 382 ? 25.613 -2.761 -28.370 1.00 94.62 382 ILE A CA 1
ATOM 2944 C C . ILE A 1 382 ? 24.799 -3.936 -28.921 1.00 94.62 382 ILE A C 1
ATOM 2946 O O . ILE A 1 382 ? 24.325 -3.929 -30.062 1.00 94.62 382 ILE A O 1
ATOM 2950 N N . GLY A 1 383 ? 24.655 -4.971 -28.101 1.00 92.69 383 GLY A N 1
ATOM 2951 C CA . GLY A 1 383 ? 23.660 -6.025 -28.250 1.00 92.69 383 GLY A CA 1
ATOM 2952 C C . GLY A 1 383 ? 22.440 -5.725 -27.385 1.00 92.69 383 GLY A C 1
ATOM 2953 O O . GLY A 1 383 ? 22.584 -5.241 -26.261 1.00 92.69 383 GLY A O 1
ATOM 2954 N N . LEU A 1 384 ? 21.256 -6.001 -27.929 1.00 93.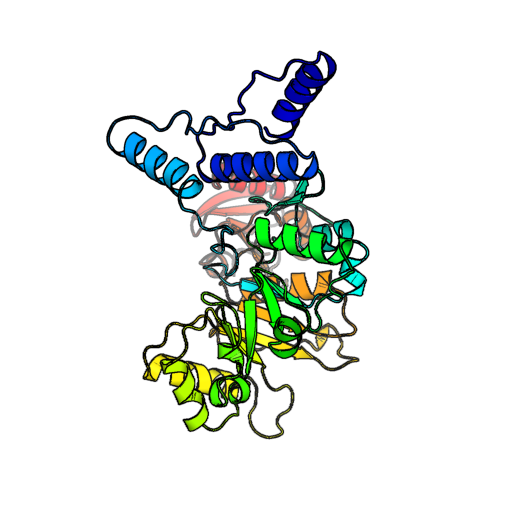50 384 LEU A N 1
ATOM 2955 C CA . LEU A 1 384 ? 20.002 -5.948 -27.190 1.00 93.50 384 LEU A CA 1
ATOM 2956 C C . LEU A 1 384 ? 19.376 -7.329 -27.139 1.00 93.50 384 LEU A C 1
ATOM 2958 O O . LEU A 1 384 ? 19.273 -8.026 -28.158 1.00 93.50 384 LEU A O 1
ATOM 2962 N N . ASP A 1 385 ? 18.880 -7.657 -25.959 1.00 89.25 385 ASP A N 1
ATOM 2963 C CA . ASP A 1 385 ? 18.453 -8.999 -25.610 1.00 89.25 385 ASP A CA 1
ATOM 2964 C C . ASP A 1 385 ? 17.050 -8.949 -24.974 1.00 89.25 385 ASP A C 1
ATOM 2966 O O . ASP A 1 385 ? 16.693 -7.963 -24.325 1.00 89.25 385 ASP A O 1
ATOM 2970 N N . VAL A 1 386 ? 16.256 -10.007 -25.174 1.00 89.94 386 VAL A N 1
ATOM 2971 C CA . VAL A 1 386 ? 14.959 -10.239 -24.511 1.00 89.94 386 VAL A CA 1
ATOM 2972 C C . VAL A 1 386 ? 15.029 -11.579 -23.784 1.00 89.94 386 VAL A C 1
ATOM 2974 O O . VAL A 1 386 ? 15.252 -12.627 -24.408 1.00 89.94 386 VAL A O 1
ATOM 2977 N N . GLY A 1 387 ? 14.868 -11.557 -22.462 1.00 84.31 387 GLY A N 1
ATOM 2978 C CA . GLY A 1 387 ? 15.181 -12.695 -21.601 1.00 84.31 387 GLY A CA 1
ATOM 2979 C C . GLY A 1 387 ? 16.607 -13.188 -21.860 1.00 84.31 387 GLY A C 1
ATOM 2980 O O . GLY A 1 387 ? 17.555 -12.421 -21.841 1.00 84.31 387 GLY A O 1
ATOM 2981 N N . LYS A 1 388 ? 16.774 -14.470 -22.200 1.00 82.25 388 LYS A N 1
ATOM 2982 C CA . LYS A 1 388 ? 18.094 -15.064 -22.509 1.00 82.25 388 LYS A CA 1
ATOM 2983 C C . LYS A 1 388 ? 18.484 -15.003 -23.992 1.00 82.25 388 LYS A C 1
ATOM 2985 O O . LYS A 1 388 ? 19.463 -15.634 -24.393 1.00 82.25 388 LYS A O 1
ATOM 2990 N N . THR A 1 389 ? 17.698 -14.323 -24.826 1.00 85.19 389 THR A N 1
ATOM 2991 C CA . THR A 1 389 ? 17.862 -14.358 -26.285 1.00 85.19 389 THR A CA 1
ATOM 2992 C C . THR A 1 389 ? 18.356 -13.024 -26.811 1.00 85.19 389 THR A C 1
ATOM 2994 O O . THR A 1 389 ? 17.694 -12.003 -26.650 1.00 85.19 389 THR A O 1
ATOM 2997 N N . VAL A 1 390 ? 19.474 -13.052 -27.533 1.00 87.12 390 VAL A N 1
ATOM 2998 C CA . VAL A 1 390 ? 19.972 -11.880 -28.255 1.00 87.12 390 VAL A CA 1
ATOM 2999 C C . VAL A 1 390 ? 19.083 -11.608 -29.465 1.00 87.12 390 VAL A C 1
ATOM 3001 O O . VAL A 1 390 ? 19.046 -12.419 -30.393 1.00 87.12 390 VAL A O 1
ATOM 3004 N N . VAL A 1 391 ? 18.384 -10.471 -29.472 1.00 90.25 391 VAL A N 1
ATOM 3005 C CA . VAL A 1 391 ? 17.425 -10.110 -30.533 1.00 90.25 391 VAL A CA 1
ATOM 3006 C C . VAL A 1 391 ? 18.003 -9.122 -31.541 1.00 90.25 391 VAL A C 1
ATOM 3008 O O . VAL A 1 391 ? 17.625 -9.146 -32.712 1.00 90.25 391 VAL A O 1
ATOM 3011 N N . LYS A 1 392 ? 18.942 -8.270 -31.119 1.00 90.31 392 LYS A N 1
ATOM 3012 C CA . LYS A 1 392 ? 19.654 -7.335 -31.997 1.00 90.31 392 LYS A CA 1
ATOM 3013 C C . LYS A 1 392 ? 21.135 -7.322 -31.629 1.00 90.31 392 LYS A C 1
ATOM 3015 O O . LYS A 1 392 ? 21.488 -7.362 -30.456 1.00 90.31 392 LYS A O 1
ATOM 3020 N N . ARG A 1 393 ? 22.017 -7.270 -32.629 1.00 90.69 393 ARG A N 1
ATOM 3021 C CA . ARG A 1 393 ? 23.477 -7.273 -32.438 1.00 90.69 393 ARG A CA 1
ATOM 3022 C C . ARG A 1 393 ? 24.118 -6.124 -33.186 1.00 90.69 393 ARG A C 1
ATOM 3024 O O . ARG A 1 393 ? 23.702 -5.819 -34.299 1.00 90.69 393 ARG A O 1
ATOM 3031 N N . GLY A 1 394 ? 25.179 -5.575 -32.605 1.00 90.31 394 GLY A N 1
ATOM 3032 C CA . GLY A 1 394 ? 26.047 -4.627 -33.292 1.00 90.31 394 GLY A CA 1
ATOM 3033 C C . GLY A 1 394 ? 25.387 -3.281 -33.581 1.00 90.31 394 GLY A C 1
ATOM 3034 O O . GLY A 1 394 ? 25.710 -2.678 -34.598 1.00 90.31 394 GLY A O 1
ATOM 3035 N N . ILE A 1 395 ? 24.447 -2.850 -32.737 1.00 94.62 395 ILE A N 1
ATOM 3036 C CA . ILE A 1 395 ? 23.796 -1.544 -32.856 1.00 94.62 395 ILE A CA 1
ATOM 3037 C C . ILE A 1 395 ? 24.812 -0.476 -32.469 1.00 94.62 395 ILE A C 1
ATOM 3039 O O . ILE A 1 395 ? 25.443 -0.594 -31.420 1.00 94.62 395 ILE A O 1
ATOM 3043 N N . GLU A 1 396 ? 24.963 0.553 -33.298 1.00 94.44 396 GLU A N 1
ATOM 3044 C CA . GLU A 1 396 ? 25.802 1.703 -32.962 1.00 94.44 396 GLU A CA 1
ATOM 3045 C C . GLU A 1 396 ? 25.269 2.373 -31.687 1.00 94.44 396 GLU A C 1
ATOM 3047 O O . GLU A 1 396 ? 24.063 2.592 -31.541 1.00 94.44 396 GLU A O 1
ATOM 3052 N N . MET A 1 397 ? 26.165 2.654 -30.739 1.00 90.12 397 MET A N 1
ATOM 3053 C CA . MET A 1 397 ? 25.820 3.095 -29.381 1.00 90.12 397 MET A CA 1
ATOM 3054 C C . MET A 1 397 ? 24.890 4.314 -29.356 1.00 90.12 397 MET A C 1
ATOM 3056 O O . MET A 1 397 ? 23.962 4.351 -28.555 1.00 90.12 397 MET A O 1
ATOM 3060 N N . GLU A 1 398 ? 25.075 5.251 -30.288 1.00 91.25 398 GLU A N 1
ATOM 3061 C CA . GLU A 1 398 ? 24.245 6.455 -30.453 1.00 91.25 398 GLU A CA 1
ATOM 3062 C C . GLU A 1 398 ? 22.752 6.172 -30.697 1.00 91.25 398 GLU A C 1
ATOM 3064 O O . GLU A 1 398 ? 21.908 7.036 -30.476 1.00 91.25 398 GLU A O 1
ATOM 3069 N N . HIS A 1 399 ? 22.407 4.968 -31.154 1.00 93.50 399 HIS A N 1
ATOM 3070 C CA . HIS A 1 399 ? 21.032 4.559 -31.450 1.00 93.50 399 HIS A CA 1
ATOM 3071 C C . HIS A 1 399 ? 20.540 3.432 -30.537 1.00 93.50 399 HIS A C 1
ATOM 3073 O O . HIS A 1 399 ? 19.381 3.017 -30.622 1.00 93.50 399 HIS A O 1
ATOM 3079 N N . ALA A 1 400 ? 21.408 2.904 -29.675 1.00 93.44 400 ALA A N 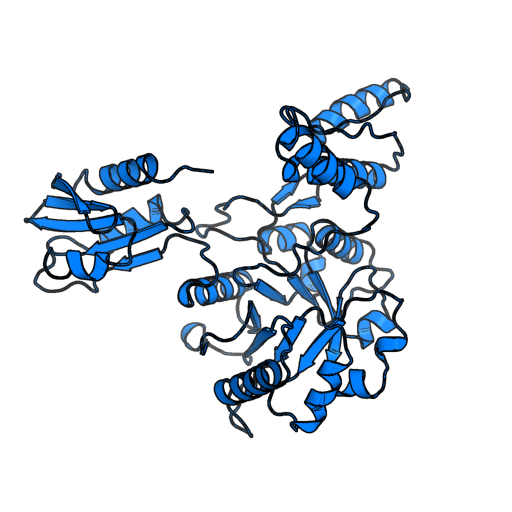1
ATOM 3080 C CA . ALA A 1 400 ? 21.127 1.703 -28.905 1.00 93.44 400 ALA A CA 1
ATOM 3081 C C . ALA A 1 400 ? 20.074 1.937 -27.811 1.00 93.44 400 ALA A C 1
ATOM 3083 O O . ALA A 1 400 ? 19.191 1.094 -27.642 1.00 93.44 400 ALA A O 1
ATOM 3084 N N . THR A 1 401 ? 20.110 3.081 -27.117 1.00 93.06 401 THR A N 1
ATOM 3085 C CA . THR A 1 401 ? 19.120 3.411 -26.077 1.00 93.06 401 THR A CA 1
ATOM 3086 C C . THR A 1 401 ? 17.712 3.536 -26.661 1.00 93.06 401 THR A C 1
ATOM 3088 O O . THR A 1 401 ? 16.762 2.938 -26.152 1.00 93.06 401 THR A O 1
ATOM 3091 N N . ASP A 1 402 ? 17.560 4.237 -27.784 1.00 93.81 402 ASP A N 1
ATOM 3092 C CA . ASP A 1 402 ? 16.259 4.374 -28.446 1.00 93.81 402 ASP A CA 1
ATOM 3093 C C . ASP A 1 402 ? 15.774 3.034 -29.023 1.00 93.81 402 ASP A C 1
ATOM 3095 O O . ASP A 1 402 ? 14.589 2.698 -28.932 1.00 93.81 402 ASP A O 1
ATOM 3099 N N . ALA A 1 403 ? 16.693 2.213 -29.543 1.00 94.12 403 ALA A N 1
ATOM 3100 C CA . ALA A 1 403 ? 16.382 0.863 -30.000 1.00 94.12 403 ALA A CA 1
ATOM 3101 C C . ALA A 1 403 ? 15.923 -0.064 -28.859 1.00 94.12 403 ALA A C 1
ATOM 3103 O O . ALA A 1 403 ? 15.050 -0.905 -29.101 1.00 94.12 403 ALA A O 1
ATOM 3104 N N . LEU A 1 404 ? 16.471 0.091 -27.647 1.00 94.12 404 LEU A N 1
ATOM 3105 C CA . LEU A 1 404 ? 16.025 -0.610 -26.438 1.00 94.12 404 LEU A CA 1
ATOM 3106 C C . LEU A 1 404 ? 14.610 -0.176 -26.051 1.00 94.12 404 LEU A C 1
ATOM 3108 O O . LEU A 1 404 ? 13.756 -1.020 -25.805 1.00 94.12 404 LEU A O 1
ATOM 3112 N N . ILE A 1 405 ? 14.325 1.124 -26.051 1.00 91.75 405 ILE A N 1
ATOM 3113 C CA . ILE A 1 405 ? 12.991 1.636 -25.704 1.00 91.75 405 ILE A CA 1
ATOM 3114 C C . ILE A 1 405 ? 11.943 1.140 -26.690 1.00 91.75 405 ILE A C 1
ATOM 3116 O O . ILE A 1 405 ? 10.847 0.752 -26.285 1.00 91.75 405 ILE A O 1
ATOM 3120 N N . GLN A 1 406 ? 12.272 1.131 -27.982 1.00 91.38 406 GLN A N 1
ATOM 3121 C CA . GLN A 1 406 ? 11.376 0.572 -28.982 1.00 91.38 406 GLN A CA 1
ATOM 3122 C C . GLN A 1 406 ? 11.164 -0.928 -28.756 1.00 91.38 406 GLN A C 1
ATOM 3124 O O . GLN A 1 406 ? 10.030 -1.391 -28.786 1.00 91.38 406 GLN A O 1
ATOM 3129 N N . LEU A 1 407 ? 12.228 -1.673 -28.442 1.00 91.31 407 LEU A N 1
ATOM 3130 C CA . LEU A 1 407 ? 12.129 -3.096 -28.124 1.00 91.31 407 LEU A CA 1
ATOM 3131 C C . LEU A 1 407 ? 11.217 -3.357 -26.913 1.00 91.31 407 LEU A C 1
ATOM 3133 O O . LEU A 1 407 ? 10.397 -4.272 -26.959 1.00 91.31 407 LEU A O 1
ATOM 3137 N N . ILE A 1 408 ? 11.318 -2.539 -25.863 1.00 89.69 408 ILE A N 1
ATOM 3138 C CA . ILE A 1 408 ? 10.432 -2.612 -24.695 1.00 89.69 408 ILE A CA 1
ATOM 3139 C C . ILE A 1 408 ? 8.985 -2.345 -25.118 1.00 89.69 408 ILE A C 1
ATOM 3141 O O . ILE A 1 408 ? 8.102 -3.128 -24.778 1.00 89.69 408 ILE A O 1
ATOM 3145 N N . LYS A 1 409 ? 8.735 -1.293 -25.909 1.00 85.12 409 LYS A N 1
ATOM 3146 C CA . LYS A 1 409 ? 7.389 -0.958 -26.408 1.00 85.12 409 LYS A CA 1
ATOM 3147 C C . LYS A 1 409 ? 6.758 -2.074 -27.239 1.00 85.12 409 LYS A C 1
ATOM 3149 O O . LYS A 1 409 ? 5.548 -2.266 -27.171 1.00 85.12 409 LYS A O 1
ATOM 3154 N N . ASP A 1 410 ? 7.566 -2.790 -28.013 1.00 85.94 410 ASP A N 1
ATOM 3155 C CA . ASP A 1 410 ? 7.093 -3.867 -28.883 1.00 85.94 410 ASP A CA 1
ATOM 3156 C C . ASP A 1 410 ? 6.720 -5.138 -28.091 1.00 85.94 410 ASP A C 1
ATOM 3158 O O . ASP A 1 410 ? 5.894 -5.930 -28.547 1.00 85.94 410 ASP A O 1
ATOM 3162 N N . ASN A 1 411 ? 7.313 -5.342 -26.906 1.00 82.12 411 ASN A N 1
ATOM 3163 C CA . ASN A 1 411 ? 7.151 -6.563 -26.104 1.00 82.12 411 ASN A CA 1
ATOM 3164 C C . ASN A 1 411 ? 6.258 -6.376 -24.869 1.00 82.12 411 ASN A C 1
ATOM 3166 O O . ASN A 1 411 ? 5.570 -7.311 -24.456 1.00 82.12 411 ASN A O 1
ATOM 3170 N N . VAL A 1 412 ? 6.229 -5.178 -24.288 1.00 71.94 412 VAL A N 1
ATOM 3171 C CA . VAL A 1 412 ? 5.360 -4.849 -23.158 1.00 71.94 412 VAL A CA 1
ATOM 3172 C C . VAL A 1 412 ? 4.030 -4.345 -23.708 1.00 71.94 412 VAL A C 1
ATOM 3174 O O . VAL A 1 412 ? 3.944 -3.264 -24.287 1.00 71.94 412 VAL A O 1
ATOM 3177 N N . ARG A 1 413 ? 2.951 -5.114 -23.512 1.00 53.28 413 ARG A N 1
ATOM 3178 C CA . ARG A 1 413 ? 1.596 -4.589 -23.722 1.00 53.28 413 ARG A CA 1
ATOM 3179 C C . ARG A 1 413 ? 1.345 -3.537 -22.647 1.00 53.28 413 ARG A C 1
ATOM 3181 O O . ARG A 1 413 ? 1.100 -3.894 -21.502 1.00 53.28 413 ARG A O 1
ATOM 3188 N N . PHE A 1 414 ? 1.420 -2.260 -23.009 1.00 44.38 414 PHE A N 1
ATOM 3189 C CA . PHE A 1 414 ? 0.962 -1.174 -22.143 1.00 44.38 414 PHE A CA 1
ATOM 3190 C C . PHE A 1 414 ? -0.537 -1.372 -21.872 1.00 44.38 414 PHE A C 1
ATOM 3192 O O . PHE A 1 414 ? -1.364 -1.093 -22.741 1.00 44.38 414 PHE A O 1
ATOM 3199 N N . THR A 1 415 ? -0.879 -1.927 -20.710 1.00 30.69 415 THR A N 1
ATOM 3200 C CA . THR A 1 415 ? -2.253 -1.995 -20.186 1.00 30.69 415 THR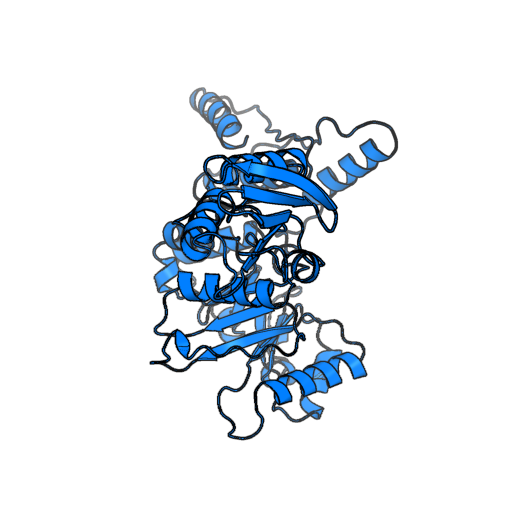 A CA 1
ATOM 3201 C C . THR A 1 415 ? -2.475 -0.951 -19.119 1.00 30.69 415 THR A C 1
ATOM 3203 O O . THR A 1 415 ? -1.589 -0.849 -18.240 1.00 30.69 415 THR A O 1
#

Sequence (415 aa):
MVESAFEFARICRKLDFHNFVFSMKASNLVVMVQAYRLLVAEMYVQGWDYPLHLGVTEAGEGEDGRMKSAIGIGTLLQGEEVDYRGVLHRDGSVLMSVSLDQLKAPELLYKSLAAKIVVGMPFKSNGLKMISESITVFIDSIFLRELPPVDDSDARLALKRLIEVSMGVIAPLSEQLTKPLPNAMVLVNLKELSTGAYKLLPEGTRLVVSLRGDEPSEEFEILKHVDAKMILHVLPLSEDKIGRVHAARRLFEYLAGKALSVPVIHHIQFPKGVRRDDLVIGADGLGDGVLIEAPDQDFDFLRNTSFDLLQGCRMRNTKTEYVSCPSCGRTLFDVQEISAEIREKTSHLPGVSITIMGCIVNGPGEMADADFGYVGGDPGKIGLDVGKTVVKRGIEMEHATDALIQLIKDNVRFT